Protein AF-0000000075320924 (afdb_homodimer)

Nearest PDB structures (foldseek):
  6imp-assembly2_B  TM=7.902E-01  e=2.157E-11  Vibrio vulnificus MO6-24/O
  6ii2-assembly2_B  TM=8.096E-01  e=7.672E-11  Vibrio vulnificus
  6ii2-assembly4_D  TM=7.987E-01  e=9.197E-11  Vibrio vulnificus
  6ii2-assembly1_A  TM=7.987E-01  e=3.692E-10  Vibrio vulnificus
  3our-assembly1_A  TM=6.687E-01  e=3.454E-09  Vibrio vulnificus CMCP6

Foldseek 3Di:
DVVVVVVVVVVVQFVLQLLLAAADAAAPDDLVVVPFDKDKDWFAFPVGWIWIKIKTAADPPAAAAAEEEEQAAGHYFVNVRCLLCSCPSPVRYIYIYIGFDPHYPTHDGDTPPSRLSVVVRVLVVLVPDPSHPPHAYEYEAFACRLLSVLQSCLVPVVSLVRHLAYEYFLYAQFSLLSQLLSQCVPVPNNVVSPDSSVSNPRCSGSLNRQLSNAPHQYEYEEECAEPSRHPVRSVSSQVRHHPAYEYDYDHDYGSCQVVDVVSVVVVSVCSVHSRQDHDYDDDPDDRPPPPPPPPPPPPPPPD/DVVVVVVVVVVVLFVLFLLLAAADAAAPDDLVVVPFDKDKDWWAFPVGWIWIKIKTFADPPAAAAAEEEEQAAGHYFVNVRCLLCSCPSPVRYIYIYIGFDPHYPTHDGDTPPRRLSVVVRVLVVLVPDPSHPPHAYEYEAFACRLLSVLQSCLVPVVSLVRHLAYEYFLYAQFSLLSQLLSQCVVVVNNVVSPPSSVSNPRCSGSLNRQLSNAPHQYEYEEECAEPSRHPVRSVSSQVRHHPAYEYDYDHDYGSCQVVDVVSVVVVSVCSVHSRQDHDHDDDPDDRPPPDPPPPPPPPPPPD

Organism: Pseudomonas syringae (NCBI:txid317)

Structure (mmCIF, N/CA/C/O backbone):
data_AF-0000000075320924-model_v1
#
loop_
_entity.id
_entity.type
_entity.pdbx_description
1 polymer 'Alpha/beta hydrolase'
#
loop_
_atom_site.group_PDB
_atom_site.id
_atom_site.type_symbol
_atom_site.label_atom_id
_atom_site.label_alt_id
_atom_site.label_comp_id
_atom_site.label_asym_id
_atom_site.label_entity_id
_atom_site.label_seq_id
_atom_site.pdbx_PDB_ins_code
_atom_site.Cartn_x
_atom_site.Cartn_y
_atom_site.Cartn_z
_atom_site.occupancy
_atom_site.B_iso_or_equiv
_atom_site.auth_seq_id
_atom_site.auth_comp_id
_atom_site.auth_asym_id
_atom_site.auth_atom_id
_atom_site.pdbx_PDB_model_num
ATOM 1 N N . MET A 1 1 ? 8.516 48.5 -22.969 1 37.31 1 MET A N 1
ATOM 2 C CA . MET A 1 1 ? 7.695 47.375 -23.406 1 37.31 1 MET A CA 1
ATOM 3 C C . MET A 1 1 ? 8.07 46.125 -22.641 1 37.31 1 MET A C 1
ATOM 5 O O . MET A 1 1 ? 7.234 45.219 -22.453 1 37.31 1 MET A O 1
ATOM 9 N N . LYS A 1 2 ? 9.336 45.906 -22.359 1 49.97 2 LYS A N 1
ATOM 10 C CA . LYS A 1 2 ? 9.805 44.781 -21.578 1 49.97 2 LYS A CA 1
ATOM 11 C C . LYS A 1 2 ? 9.352 44.875 -20.125 1 49.97 2 LYS A C 1
ATOM 13 O O . LYS A 1 2 ? 9.156 43.875 -19.438 1 49.97 2 LYS A O 1
ATOM 18 N N . PHE A 1 3 ? 9.367 46.062 -19.656 1 49.06 3 PHE A N 1
ATOM 19 C CA . PHE A 1 3 ? 8.992 46.281 -18.266 1 49.06 3 PHE A CA 1
ATOM 20 C C . PHE A 1 3 ? 7.508 46 -18.062 1 49.06 3 PHE A C 1
ATOM 22 O O . PHE A 1 3 ? 7.105 45.5 -17 1 49.06 3 PHE A O 1
ATOM 29 N N . LEU A 1 4 ? 6.676 46.375 -18.969 1 48.38 4 LEU A N 1
ATOM 30 C CA . LEU A 1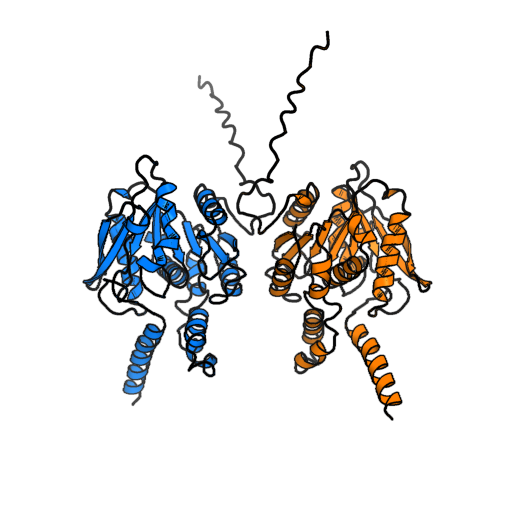 4 ? 5.242 46.125 -18.828 1 48.38 4 LEU A CA 1
ATOM 31 C C . LEU A 1 4 ? 4.918 44.656 -18.922 1 48.38 4 LEU A C 1
ATOM 33 O O . LEU A 1 4 ? 3.977 44.156 -18.281 1 48.38 4 LEU A O 1
ATOM 37 N N . ILE A 1 5 ? 5.766 43.906 -19.656 1 47.91 5 ILE A N 1
ATOM 38 C CA . ILE A 1 5 ? 5.504 42.5 -19.797 1 47.91 5 ILE A CA 1
ATOM 39 C C . ILE A 1 5 ? 5.844 41.781 -18.484 1 47.91 5 ILE A C 1
ATOM 41 O O . ILE A 1 5 ? 5.129 40.875 -18.078 1 47.91 5 ILE A O 1
ATOM 45 N N . SER A 1 6 ? 6.875 42.375 -17.797 1 48.47 6 SER A N 1
ATOM 46 C CA . SER A 1 6 ? 7.258 41.688 -16.547 1 48.47 6 SER A CA 1
ATOM 47 C C . SER A 1 6 ? 6.207 41.875 -15.469 1 48.47 6 SER A C 1
ATOM 49 O O . SER A 1 6 ? 5.938 40.969 -14.68 1 48.47 6 SER A O 1
ATOM 51 N N . LEU A 1 7 ? 5.652 43.062 -15.414 1 44.28 7 LEU A N 1
ATOM 52 C CA . LEU A 1 7 ? 4.641 43.312 -14.391 1 44.28 7 LEU A CA 1
ATOM 53 C C . LEU A 1 7 ? 3.367 42.531 -14.688 1 44.28 7 LEU A C 1
ATOM 55 O O . LEU A 1 7 ? 2.717 42.031 -13.766 1 44.28 7 LEU A O 1
ATOM 59 N N . THR A 1 8 ? 3.037 42.406 -15.891 1 44.38 8 THR A N 1
ATOM 60 C CA . THR A 1 8 ? 1.839 41.656 -16.234 1 44.38 8 THR A CA 1
ATOM 61 C C . THR A 1 8 ? 2.033 40.188 -15.93 1 44.38 8 THR A C 1
ATOM 63 O O . THR A 1 8 ? 1.098 39.5 -15.5 1 44.38 8 THR A O 1
ATOM 66 N N . LEU A 1 9 ? 3.27 39.719 -16.016 1 42.44 9 LEU A N 1
ATOM 67 C CA . LEU A 1 9 ? 3.527 38.312 -15.734 1 42.44 9 LEU A CA 1
ATOM 68 C C . LEU A 1 9 ? 3.502 38.062 -14.234 1 42.44 9 LEU A C 1
ATOM 70 O O . LEU A 1 9 ? 2.998 37.031 -13.789 1 42.44 9 LEU A O 1
ATOM 74 N N . LEU A 1 10 ? 3.982 39.031 -13.438 1 43.12 10 LEU A N 1
ATOM 75 C CA . LEU A 1 10 ? 3.939 38.844 -11.992 1 43.12 10 LEU A CA 1
ATOM 76 C C . LEU A 1 10 ? 2.504 38.938 -11.477 1 43.12 10 LEU A C 1
ATOM 78 O O . LEU A 1 10 ? 2.135 38.219 -10.555 1 43.12 10 LEU A O 1
ATOM 82 N N . LEU A 1 11 ? 1.775 39.906 -11.898 1 43.19 11 LEU A N 1
ATOM 83 C CA . LEU A 1 11 ? 0.376 40 -11.5 1 43.19 11 LEU A CA 1
ATOM 84 C C . LEU A 1 11 ? -0.386 38.75 -11.922 1 43.19 11 LEU A C 1
ATOM 86 O O . LEU A 1 11 ? -1.317 38.312 -11.234 1 43.19 11 LEU A O 1
ATOM 90 N N . SER A 1 12 ? 0.004 38.094 -12.961 1 43.59 12 SER A N 1
ATOM 91 C CA . SER A 1 12 ? -0.693 36.906 -13.453 1 43.59 12 SER A CA 1
ATOM 92 C C . SER A 1 12 ? -0.386 35.688 -12.594 1 43.59 12 SER A C 1
ATOM 94 O O . SER A 1 12 ? -1.24 34.812 -12.414 1 43.59 12 SER A O 1
ATOM 96 N N . LEU A 1 13 ? 0.738 35.719 -11.953 1 44.28 13 LEU A N 1
ATOM 97 C CA . LEU A 1 13 ? 1.082 34.562 -11.164 1 44.28 13 LEU A CA 1
ATOM 98 C C . LEU A 1 13 ? 0.315 34.531 -9.852 1 44.28 13 LEU A C 1
ATOM 100 O O . LEU A 1 13 ? -0.073 33.469 -9.359 1 44.28 13 LEU A O 1
ATOM 104 N N . SER A 1 14 ? 0.196 35.781 -9.164 1 46.31 14 SER A N 1
ATOM 105 C CA . SER A 1 14 ? -0.589 35.844 -7.938 1 46.31 14 SER A CA 1
ATOM 106 C C . SER A 1 14 ? -2.053 35.531 -8.195 1 46.31 14 SER A C 1
ATOM 108 O O . SER A 1 14 ? -2.717 34.906 -7.348 1 46.31 14 SER A O 1
ATOM 110 N N . GLY A 1 15 ? -2.598 36.031 -9.242 1 46.66 15 GLY A N 1
ATOM 111 C CA . GLY A 1 15 ? -3.982 35.844 -9.633 1 46.66 15 GLY A CA 1
ATOM 112 C C . GLY A 1 15 ? -4.324 34.375 -9.844 1 46.66 15 GLY A C 1
ATOM 113 O O . GLY A 1 15 ? -5.426 33.938 -9.508 1 46.66 15 GLY A O 1
ATOM 114 N N . CYS A 1 16 ? -3.354 33.625 -10.312 1 53.03 16 CYS A N 1
ATOM 115 C CA . CYS A 1 16 ? -3.559 32.25 -10.758 1 53.03 16 CYS A CA 1
ATOM 116 C C . CYS A 1 16 ? -3.562 31.281 -9.578 1 53.03 16 CYS A C 1
ATOM 118 O O . CYS A 1 16 ? -4.262 30.266 -9.594 1 53.03 16 CYS A O 1
ATOM 120 N N . SER A 1 17 ? -3.01 31.766 -8.391 1 55.34 17 SER A N 1
ATOM 121 C CA . SER A 1 17 ? -2.98 30.844 -7.27 1 55.34 17 SER A CA 1
ATOM 122 C C . SER A 1 17 ? -4.297 30.875 -6.496 1 55.34 17 SER A C 1
ATOM 124 O O . SER A 1 17 ? -4.617 29.922 -5.773 1 55.34 17 SER A O 1
ATOM 126 N N . SER A 1 18 ? -5.062 32 -6.633 1 58.62 18 SER A N 1
ATOM 127 C CA . SER A 1 18 ? -6.359 32.062 -5.965 1 58.62 18 SER A CA 1
ATOM 128 C C . SER A 1 18 ? -7.312 31 -6.504 1 58.62 18 SER A C 1
ATOM 130 O O . SER A 1 18 ? -8.258 30.609 -5.82 1 58.62 18 SER A O 1
ATOM 132 N N . MET A 1 19 ? -6.938 30.562 -7.609 1 61.5 19 MET A N 1
ATOM 133 C CA . MET A 1 19 ? -7.812 29.562 -8.227 1 61.5 19 MET A CA 1
ATOM 134 C C . MET A 1 19 ? -7.613 28.188 -7.598 1 61.5 19 MET A C 1
ATOM 136 O O . MET A 1 19 ? -8.445 27.297 -7.766 1 61.5 19 MET A O 1
ATOM 140 N N . LEU A 1 20 ? -6.703 28.203 -6.691 1 77.5 20 LEU A N 1
ATOM 141 C CA . LEU A 1 20 ? -6.383 26.938 -6.043 1 77.5 20 LEU A CA 1
ATOM 142 C C . LEU A 1 20 ? -7.277 26.703 -4.828 1 77.5 20 LEU A C 1
ATOM 144 O O . LEU A 1 20 ? -7.434 25.578 -4.375 1 77.5 20 LEU A O 1
ATOM 148 N N . PHE A 1 21 ? -7.883 27.828 -4.375 1 86.94 21 PHE A N 1
ATOM 149 C CA . PHE A 1 21 ? -8.555 27.734 -3.084 1 86.94 21 PHE A CA 1
ATOM 150 C C . PHE A 1 21 ? -10.055 27.938 -3.24 1 86.94 21 PHE A C 1
ATOM 152 O O . PHE A 1 21 ? -10.5 28.781 -4.023 1 86.94 21 PHE A O 1
ATOM 159 N N . TYR A 1 22 ? -10.836 27.109 -2.5 1 86.69 22 TYR A N 1
ATOM 160 C CA . TYR A 1 22 ? -12.289 27.156 -2.545 1 86.69 22 TYR A CA 1
ATOM 161 C C . TYR A 1 22 ? -12.875 27.391 -1.155 1 86.69 22 TYR A C 1
ATOM 163 O O . TYR A 1 22 ? -13.602 26.531 -0.632 1 86.69 22 TYR A O 1
ATOM 171 N N . PRO A 1 23 ? -12.711 28.609 -0.631 1 92.69 23 PRO A N 1
ATOM 172 C CA . PRO A 1 23 ? -13.211 28.906 0.713 1 92.69 23 PRO A CA 1
ATOM 173 C C . PRO A 1 23 ? -14.727 29.078 0.756 1 92.69 23 PRO A C 1
ATOM 175 O O . PRO A 1 23 ? -15.336 29.516 -0.226 1 92.69 23 PRO A O 1
ATOM 178 N N . GLU A 1 24 ? -15.32 28.641 1.816 1 93.25 24 GLU A N 1
ATOM 179 C CA . GLU A 1 24 ? -16.719 28.953 2.135 1 93.25 24 GLU A CA 1
ATOM 180 C C . GLU A 1 24 ? -16.812 29.828 3.389 1 93.25 24 GLU A C 1
ATOM 182 O O . GLU A 1 24 ? -16.234 29.484 4.426 1 93.25 24 GLU A O 1
ATOM 187 N N . PRO A 1 25 ? -17.547 30.859 3.266 1 94.56 25 PRO A N 1
ATOM 188 C CA . PRO A 1 25 ? -17.703 31.734 4.43 1 94.56 25 PRO A CA 1
ATOM 189 C C . PRO A 1 25 ? -18.641 31.156 5.488 1 94.56 25 PRO A C 1
ATOM 191 O O . PRO A 1 25 ? -19.391 30.234 5.199 1 94.56 25 PRO A O 1
ATOM 194 N N . GLY A 1 26 ? -18.5 31.688 6.707 1 93 26 GLY A N 1
ATOM 195 C CA . GLY A 1 26 ? -19.422 31.359 7.785 1 93 26 GLY A CA 1
ATOM 196 C C . GLY A 1 26 ? -18.938 30.188 8.633 1 93 26 GLY A C 1
ATOM 197 O O . GLY A 1 26 ? -17.75 29.859 8.617 1 93 26 GLY A O 1
ATOM 198 N N . LEU A 1 27 ? -19.797 29.797 9.523 1 94.12 27 LEU A N 1
ATOM 199 C CA . LEU A 1 27 ? -19.594 28.703 10.477 1 94.12 27 LEU A CA 1
ATOM 200 C C . LEU A 1 27 ? -20.859 27.875 10.617 1 94.12 27 LEU A C 1
ATOM 202 O O . LEU A 1 27 ? -21.656 28.094 11.531 1 94.12 27 LEU A O 1
ATOM 206 N N . PRO A 1 28 ? -20.984 26.875 9.781 1 94.12 28 PRO A N 1
ATOM 207 C CA . PRO A 1 28 ? -22.25 26.141 9.711 1 94.12 28 PRO A CA 1
ATOM 208 C C . PRO A 1 28 ? -22.578 25.406 11.016 1 94.12 28 PRO A C 1
ATOM 210 O O . PRO A 1 28 ? -23.75 25.156 11.305 1 94.12 28 PRO A O 1
ATOM 213 N N . PHE A 1 29 ? -21.594 25 11.734 1 95.5 29 PHE A N 1
ATOM 214 C CA . PHE A 1 29 ? -21.75 24.375 13.039 1 95.5 29 PHE A CA 1
ATOM 215 C C . PHE A 1 29 ? -20.484 24.5 13.867 1 95.5 29 PHE A C 1
ATOM 217 O O . PHE A 1 29 ? -19.453 24.969 13.367 1 95.5 29 PHE A O 1
ATOM 224 N N . THR A 1 30 ? -20.609 24.156 15.125 1 96.69 30 THR A N 1
ATOM 225 C CA . THR A 1 30 ? -19.484 24.125 16.047 1 96.69 30 THR A CA 1
ATOM 226 C C . THR A 1 30 ? -19.234 22.719 16.547 1 96.69 30 THR A C 1
ATOM 228 O O . THR A 1 30 ? -20.047 21.812 16.328 1 96.69 30 THR A O 1
ATOM 231 N N . PRO A 1 31 ? -18.047 22.547 17.219 1 97.38 31 PRO A N 1
ATOM 232 C CA . PRO A 1 31 ? -17.75 21.219 17.734 1 97.38 31 PRO A CA 1
ATOM 233 C C . PRO A 1 31 ? -18.766 20.734 18.766 1 97.38 31 PRO A C 1
ATOM 235 O O . PRO A 1 31 ? -18.844 19.547 19.062 1 97.38 31 PRO A O 1
ATOM 238 N N . GLU A 1 32 ? -19.562 21.594 19.219 1 94.88 32 GLU A N 1
ATOM 239 C CA . GLU A 1 32 ? -20.609 21.234 20.172 1 94.88 32 GLU A CA 1
ATOM 240 C C . GLU A 1 32 ? -21.578 20.203 19.578 1 94.88 32 GLU A C 1
ATOM 242 O O . GLU A 1 32 ? -22.125 19.359 20.297 1 94.88 32 GLU A O 1
ATOM 247 N N . LYS A 1 33 ? -21.734 20.328 18.344 1 92.81 33 LYS A N 1
ATOM 248 C CA . LYS A 1 33 ? -22.609 19.391 17.641 1 92.81 33 LYS A CA 1
ATOM 249 C C . LYS A 1 33 ? -22.141 17.953 17.812 1 92.81 33 LYS A C 1
ATOM 251 O O . LYS A 1 33 ? -22.953 17.031 17.844 1 92.81 33 LYS A O 1
ATOM 256 N N . ALA A 1 34 ? -20.875 17.781 17.984 1 92.12 34 ALA A N 1
ATOM 257 C CA . ALA A 1 34 ? -20.281 16.469 18.203 1 92.12 34 ALA A CA 1
ATOM 258 C C . ALA A 1 34 ? -20.016 16.219 19.688 1 92.12 34 ALA A C 1
ATOM 260 O O . ALA A 1 34 ? -19.266 15.312 20.047 1 92.12 34 ALA A O 1
ATOM 261 N N . HIS A 1 35 ? -20.5 17.078 20.547 1 94.5 35 HIS A N 1
ATOM 262 C CA . HIS A 1 35 ? -20.391 16.969 21.984 1 94.5 35 HIS A CA 1
ATOM 263 C C . HIS A 1 35 ? -18.938 17.125 22.438 1 94.5 35 HIS A C 1
ATOM 265 O O . HIS A 1 35 ? -18.5 16.422 23.359 1 94.5 35 HIS A O 1
ATOM 271 N N . LEU A 1 36 ? -18.219 17.953 21.734 1 97.31 36 LEU A N 1
ATOM 272 C CA . LEU A 1 36 ? -16.844 18.234 22.094 1 97.31 36 LEU A CA 1
ATOM 273 C C . LEU A 1 36 ? -16.719 19.562 22.828 1 97.31 36 LEU A C 1
ATOM 275 O O . LEU A 1 36 ? -17.406 20.531 22.484 1 97.31 36 LEU A O 1
ATOM 279 N N . GLN A 1 37 ? -15.883 19.516 23.844 1 97.56 37 GLN A N 1
ATOM 280 C CA . GLN A 1 37 ? -15.461 20.797 24.406 1 97.56 37 GLN A CA 1
ATOM 281 C C . GLN A 1 37 ? -14.57 21.562 23.422 1 97.56 37 GLN A C 1
ATOM 283 O O . GLN A 1 37 ? -13.727 20.969 22.766 1 97.56 37 GLN A O 1
ATOM 288 N N . TYR A 1 38 ? -14.859 22.875 23.312 1 98.12 38 TYR A N 1
ATOM 289 C CA . TYR A 1 38 ? -14.008 23.688 22.438 1 98.12 38 TYR A CA 1
ATOM 290 C C . TYR A 1 38 ? -14.039 25.141 22.859 1 98.12 38 TYR A C 1
ATOM 292 O O . TYR A 1 38 ? -14.883 25.547 23.672 1 98.12 38 TYR A O 1
ATOM 300 N N . ARG A 1 39 ? -13.109 25.922 22.422 1 97.44 39 ARG A N 1
ATOM 301 C CA . ARG A 1 39 ? -13.195 27.375 22.484 1 97.44 39 ARG A CA 1
ATOM 302 C C . ARG A 1 39 ? -12.727 28.016 21.188 1 97.44 39 ARG A C 1
ATOM 304 O O . ARG A 1 39 ? -11.859 27.469 20.5 1 97.44 39 ARG A O 1
ATOM 311 N N . ASP A 1 40 ? -13.297 29.109 20.875 1 98.25 40 ASP A N 1
ATOM 312 C CA . ASP A 1 40 ? -12.836 29.922 19.75 1 98.25 40 ASP A CA 1
ATOM 313 C C . ASP A 1 40 ? -11.5 30.594 20.078 1 98.25 40 ASP A C 1
ATOM 315 O O . ASP A 1 40 ? -11.281 31.047 21.203 1 98.25 40 ASP A O 1
ATOM 319 N N . VAL A 1 41 ? -10.68 30.562 19.094 1 98.44 41 VAL A N 1
ATOM 320 C CA . VAL A 1 41 ? -9.414 31.281 19.25 1 98.44 41 VAL A CA 1
ATOM 321 C C . VAL A 1 41 ? -9.203 32.219 18.047 1 98.44 41 VAL A C 1
ATOM 323 O O . VAL A 1 41 ? -9.758 31.984 16.969 1 98.44 41 VAL A O 1
ATOM 326 N N . SER A 1 42 ? -8.5 33.25 18.281 1 98.38 42 SER A N 1
ATOM 327 C CA . SER A 1 42 ? -8.094 34.219 17.25 1 98.38 42 SER A CA 1
ATOM 328 C C . SER A 1 42 ? -6.574 34.25 17.094 1 98.38 42 SER A C 1
ATOM 330 O O . SER A 1 42 ? -5.848 34.375 18.094 1 98.38 42 SER A O 1
ATOM 332 N N . LEU A 1 43 ? -6.137 34.031 15.914 1 98.56 43 LEU A N 1
ATOM 333 C CA . LEU A 1 43 ? -4.727 34.156 15.562 1 98.56 43 LEU A CA 1
ATOM 334 C C . LEU A 1 43 ? -4.488 35.344 14.656 1 98.56 43 LEU A C 1
ATOM 336 O O . LEU A 1 43 ? -5.406 35.812 13.969 1 98.56 43 LEU A O 1
ATOM 340 N N . VAL A 1 44 ? -3.279 35.906 14.711 1 98.69 44 VAL A N 1
ATOM 341 C CA . VAL A 1 44 ? -2.936 37.031 13.844 1 98.69 44 VAL A CA 1
ATOM 342 C C . VAL A 1 44 ? -1.678 36.688 13.047 1 98.69 44 VAL A C 1
ATOM 344 O O . VAL A 1 44 ? -0.62 36.438 13.625 1 98.69 44 VAL A O 1
ATOM 347 N N . ALA A 1 45 ? -1.842 36.719 11.734 1 98.56 45 ALA A N 1
ATOM 348 C CA . ALA A 1 45 ? -0.688 36.5 10.867 1 98.56 45 ALA A CA 1
ATOM 349 C C . ALA A 1 45 ? 0.25 37.688 10.883 1 98.56 45 ALA A C 1
ATOM 351 O O . ALA A 1 45 ? -0.113 38.781 11.375 1 98.56 45 ALA A O 1
ATOM 352 N N . ALA A 1 46 ? 1.386 37.531 10.375 1 97.88 46 ALA A N 1
ATOM 353 C CA . ALA A 1 46 ? 2.43 38.562 10.438 1 97.88 46 ALA A CA 1
ATOM 354 C C . ALA A 1 46 ? 1.986 39.844 9.742 1 97.88 46 ALA A C 1
ATOM 356 O O . ALA A 1 46 ? 2.389 40.938 10.141 1 97.88 46 ALA A O 1
ATOM 357 N N . ASP A 1 47 ? 1.109 39.688 8.789 1 98 47 ASP A N 1
ATOM 358 C CA . ASP A 1 47 ? 0.688 40.875 8.031 1 98 47 ASP A CA 1
ATOM 359 C C . ASP A 1 47 ? -0.544 41.531 8.664 1 98 47 ASP A C 1
ATOM 361 O O . ASP A 1 47 ? -1.166 42.406 8.062 1 98 47 ASP A O 1
ATOM 365 N N . GLY A 1 48 ? -0.903 41 9.734 1 98.38 48 GLY A N 1
ATOM 366 C CA . GLY A 1 48 ? -2 41.594 10.477 1 98.38 48 GLY A CA 1
ATOM 367 C C . GLY A 1 48 ? -3.334 40.906 10.227 1 98.38 48 GLY A C 1
ATOM 368 O O . GLY A 1 48 ? -4.328 41.25 10.883 1 98.38 48 GLY A O 1
ATOM 369 N N . THR A 1 49 ? -3.441 39.969 9.359 1 98.44 49 THR A N 1
ATOM 370 C CA . THR A 1 49 ? -4.68 39.281 9.055 1 98.44 49 THR A CA 1
ATOM 371 C C . THR A 1 49 ? -5.156 38.469 10.266 1 98.44 49 THR A C 1
ATOM 373 O O . THR A 1 49 ? -4.395 37.688 10.836 1 98.44 49 THR A O 1
ATOM 376 N N . ARG A 1 50 ? -6.336 38.688 10.648 1 98.69 50 ARG A N 1
ATOM 377 C CA . ARG A 1 50 ? -6.918 37.969 11.773 1 98.69 50 ARG A CA 1
ATOM 378 C C . ARG A 1 50 ? -7.535 36.656 11.312 1 98.69 50 ARG A C 1
ATOM 380 O O . ARG A 1 50 ? -8.344 36.625 10.375 1 98.69 50 ARG A O 1
ATOM 387 N N . LEU A 1 51 ? -7.18 35.594 11.969 1 98.81 51 LEU A N 1
ATOM 388 C CA . LEU A 1 51 ? -7.633 34.25 11.633 1 98.81 51 LEU A CA 1
ATOM 389 C C . LEU A 1 51 ? -8.469 33.656 12.758 1 98.81 51 LEU A C 1
ATOM 391 O O . LEU A 1 51 ? -8.148 33.844 13.938 1 98.81 51 LEU A O 1
ATOM 395 N N . HIS A 1 52 ? -9.484 32.969 12.367 1 98.81 52 HIS A N 1
ATOM 396 C CA . HIS A 1 52 ? -10.328 32.25 13.305 1 98.81 52 HIS A CA 1
ATOM 397 C C . HIS A 1 52 ? -9.898 30.781 13.438 1 98.81 52 HIS A C 1
ATOM 399 O O . HIS A 1 52 ? -9.523 30.156 12.445 1 98.81 52 HIS A O 1
ATOM 405 N N . GLY A 1 53 ? -9.961 30.25 14.68 1 98.75 53 GLY A N 1
ATOM 406 C CA . GLY A 1 53 ? -9.68 28.844 14.898 1 98.75 53 GLY A CA 1
ATOM 407 C C . GLY A 1 53 ? -10.438 28.266 16.078 1 98.75 53 GLY A C 1
ATOM 408 O O . GLY A 1 53 ? -11.18 28.969 16.766 1 98.75 53 GLY A O 1
ATOM 409 N N . TRP A 1 54 ? -10.391 26.969 16.188 1 98.81 54 TRP A N 1
ATOM 410 C CA . TRP A 1 54 ? -10.906 26.234 17.344 1 98.81 54 TRP A CA 1
ATOM 411 C C . TRP A 1 54 ? -9.781 25.547 18.094 1 98.81 54 TRP A C 1
ATOM 413 O O . TRP A 1 54 ? -8.867 24.984 17.5 1 98.81 54 TRP A O 1
ATOM 423 N N . TRP A 1 55 ? -9.805 25.656 19.375 1 98.81 55 TRP A N 1
ATOM 424 C CA . TRP A 1 55 ? -9.016 24.828 20.281 1 98.81 55 TRP A CA 1
ATOM 425 C C . TRP A 1 55 ? -9.883 23.734 20.891 1 98.81 55 TRP A C 1
ATOM 427 O O . TRP A 1 55 ? -10.898 24.016 21.531 1 98.81 55 TRP A O 1
ATOM 437 N N . LEU A 1 56 ? -9.539 22.5 20.672 1 98.75 56 LEU A N 1
ATOM 438 C CA . LEU A 1 56 ? -10.172 21.344 21.297 1 98.75 56 LEU A CA 1
ATOM 439 C C . LEU A 1 56 ? -9.258 20.719 22.344 1 98.75 56 LEU A C 1
ATOM 441 O O . LEU A 1 56 ? -8.258 20.078 22 1 98.75 56 LEU A O 1
ATOM 445 N N . PRO A 1 57 ? -9.594 20.875 23.641 1 98.38 57 PRO A N 1
ATOM 446 C CA . PRO A 1 57 ? -8.789 20.203 24.672 1 98.38 57 PRO A CA 1
ATOM 447 C C . PRO A 1 57 ? -8.969 18.688 24.672 1 98.38 57 PRO A C 1
ATOM 449 O O . PRO A 1 57 ? -9.953 18.172 24.125 1 98.38 57 PRO A O 1
ATOM 452 N N . ALA A 1 58 ? -7.984 18.031 25.25 1 98.19 58 ALA A N 1
ATOM 453 C CA . ALA A 1 58 ? -8.203 16.609 25.531 1 98.19 58 ALA A CA 1
ATOM 454 C C . ALA A 1 58 ? -9.445 16.406 26.391 1 98.19 58 ALA A C 1
ATOM 456 O O . ALA A 1 58 ? -9.828 17.297 27.172 1 98.19 58 ALA A O 1
ATOM 457 N N . LYS A 1 59 ? -10.07 15.281 26.156 1 97.75 59 LYS A N 1
ATOM 458 C CA . LYS A 1 59 ? -11.234 14.977 26.969 1 97.75 59 LYS A CA 1
ATOM 459 C C . LYS A 1 59 ? -10.891 15.016 28.453 1 97.75 59 LYS A C 1
ATOM 461 O O . LYS A 1 59 ? -9.828 14.555 28.859 1 97.75 59 LYS A O 1
ATOM 466 N N . GLU A 1 60 ? -11.836 15.508 29.234 1 96.62 60 GLU A N 1
ATOM 467 C CA . GLU A 1 60 ? -11.625 15.586 30.672 1 96.62 60 GLU A CA 1
ATOM 468 C C . GLU A 1 60 ? -11.305 14.211 31.25 1 96.62 60 GLU A C 1
ATOM 470 O O . GLU A 1 60 ? -11.953 13.219 30.922 1 96.62 60 GLU A O 1
ATOM 475 N N . GLY A 1 61 ? -10.281 14.211 32.031 1 96.81 61 GLY A N 1
ATOM 476 C CA . GLY A 1 61 ? -9.922 12.961 32.688 1 96.81 61 GLY A CA 1
ATOM 477 C C . GLY A 1 61 ? -8.953 12.117 31.875 1 96.81 61 GLY A C 1
ATOM 478 O O . GLY A 1 61 ? -8.414 11.125 32.375 1 96.81 61 GLY A O 1
ATOM 479 N N . VAL A 1 62 ? -8.781 12.461 30.688 1 97.25 62 VAL A N 1
ATOM 480 C CA . VAL A 1 62 ? -7.848 11.727 29.828 1 97.25 62 VAL A CA 1
ATOM 481 C C . VAL A 1 62 ? -6.488 12.422 29.828 1 97.25 62 VAL A C 1
ATOM 483 O O . VAL A 1 62 ? -6.41 13.633 29.609 1 97.25 62 VAL A O 1
ATOM 486 N N . PRO A 1 63 ? -5.461 11.633 30.141 1 96.88 63 PRO A N 1
ATOM 487 C CA . PRO A 1 63 ? -4.137 12.258 30.141 1 96.88 63 PRO A CA 1
ATOM 488 C C . PRO A 1 63 ? -3.77 12.844 28.781 1 96.88 63 PRO A C 1
ATOM 490 O O . PRO A 1 63 ? -4.016 12.219 27.734 1 96.88 63 PRO A O 1
ATOM 493 N N . VAL A 1 64 ? -3.166 14.047 28.859 1 98 64 VAL A N 1
ATOM 494 C CA . VAL A 1 64 ? -2.77 14.719 27.625 1 98 64 VAL A CA 1
ATOM 495 C C . VAL A 1 64 ? -1.521 14.055 27.062 1 98 64 VAL A C 1
ATOM 497 O O . VAL A 1 64 ? -0.49 13.969 27.734 1 98 64 VAL A O 1
ATOM 500 N N . LYS A 1 65 ? -1.609 13.633 25.797 1 97.62 65 LYS A N 1
ATOM 501 C CA . LYS A 1 65 ? -0.51 12.93 25.141 1 97.62 65 LYS A CA 1
ATOM 502 C C . LYS A 1 65 ? 0.244 13.867 24.188 1 97.62 65 LYS A C 1
ATOM 504 O O . LYS A 1 65 ? 1.401 13.609 23.859 1 97.62 65 LYS A O 1
ATOM 509 N N . GLY A 1 66 ? -0.399 14.898 23.766 1 98.12 66 GLY A N 1
ATOM 510 C CA . GLY A 1 66 ? 0.187 15.82 22.797 1 98.12 66 GLY A CA 1
ATOM 511 C C . GLY A 1 66 ? -0.833 16.75 22.172 1 98.12 66 GLY A C 1
ATOM 512 O O . GLY A 1 66 ? -1.992 16.781 22.578 1 98.12 66 GLY A O 1
ATOM 513 N N . THR A 1 67 ? -0.357 17.562 21.25 1 98.75 67 THR A N 1
ATOM 514 C CA . THR A 1 67 ? -1.192 18.516 20.531 1 98.75 67 THR A CA 1
ATOM 515 C C . THR A 1 67 ? -1.071 18.312 19.031 1 98.75 67 THR A C 1
ATOM 517 O O . THR A 1 67 ? 0.03 18.125 18.5 1 98.75 67 THR A O 1
ATOM 520 N N . VAL A 1 68 ? -2.23 18.266 18.375 1 98.88 68 VAL A N 1
ATOM 521 C CA . VAL A 1 68 ? -2.277 18.141 16.922 1 98.88 68 VAL A CA 1
ATOM 522 C C . VAL A 1 68 ? -2.703 19.469 16.297 1 98.88 68 VAL A C 1
ATOM 524 O O . VAL A 1 68 ? -3.758 20 16.625 1 98.88 68 VAL A O 1
ATOM 527 N N . LEU A 1 69 ? -1.831 20.016 15.5 1 98.88 69 LEU A N 1
ATOM 528 C CA . LEU A 1 69 ? -2.256 21.078 14.586 1 98.88 69 LEU A CA 1
ATOM 529 C C . LEU A 1 69 ? -2.871 20.469 13.32 1 98.88 69 LEU A C 1
ATOM 531 O O . LEU A 1 69 ? -2.182 19.812 12.539 1 98.88 69 LEU A O 1
ATOM 535 N N . HIS A 1 70 ? -4.164 20.703 13.125 1 98.88 70 HIS A N 1
ATOM 536 C CA . HIS A 1 70 ? -4.875 20.172 11.961 1 98.88 70 HIS A CA 1
ATOM 537 C C . HIS A 1 70 ? -4.953 21.219 10.844 1 98.88 70 HIS A C 1
ATOM 539 O O . HIS A 1 70 ? -5.66 22.219 10.969 1 98.88 70 HIS A O 1
ATOM 545 N N . LEU A 1 71 ? -4.195 20.969 9.805 1 98.69 71 LEU A N 1
ATOM 546 C CA . LEU A 1 71 ? -4.281 21.75 8.578 1 98.69 71 LEU A CA 1
ATOM 547 C C . LEU A 1 71 ? -5.281 21.141 7.605 1 98.69 71 LEU A C 1
ATOM 549 O O . LEU A 1 71 ? -4.996 20.109 6.973 1 98.69 71 LEU A O 1
ATOM 553 N N . HIS A 1 72 ? -6.441 21.812 7.457 1 97.5 72 HIS A N 1
ATOM 554 C CA . HIS A 1 72 ? -7.57 21.203 6.773 1 97.5 72 HIS A CA 1
ATOM 555 C C . HIS A 1 72 ? -7.453 21.359 5.262 1 97.5 72 HIS A C 1
ATOM 557 O O . HIS A 1 72 ? -6.613 22.109 4.777 1 97.5 72 HIS A O 1
ATOM 563 N N . GLY A 1 73 ? -8.312 20.656 4.531 1 95.06 73 GLY A N 1
ATOM 564 C CA . GLY A 1 73 ? -8.344 20.656 3.076 1 95.06 73 GLY A CA 1
ATOM 565 C C . GLY A 1 73 ? -8.969 21.906 2.494 1 95.06 73 GLY A C 1
ATOM 566 O O . GLY A 1 73 ? -9.305 22.844 3.229 1 95.06 73 GLY A O 1
ATOM 567 N N . ASN A 1 74 ? -9.195 21.906 1.208 1 90.25 74 ASN A N 1
ATOM 568 C CA . ASN A 1 74 ? -9.492 23.125 0.452 1 90.25 74 ASN A CA 1
ATOM 569 C C . ASN A 1 74 ? -10.961 23.531 0.586 1 90.25 74 ASN A C 1
ATOM 571 O O . ASN A 1 74 ? -11.266 24.672 0.895 1 90.25 74 ASN A O 1
ATOM 575 N N . GLY A 1 75 ? -11.883 22.656 0.329 1 88.31 75 GLY A N 1
ATOM 576 C CA . GLY A 1 75 ? -13.289 23 0.258 1 88.31 75 GLY A CA 1
ATOM 577 C C . GLY A 1 75 ? -13.906 23.281 1.617 1 88.31 75 GLY A C 1
ATOM 578 O O . GLY A 1 75 ? -13.609 22.578 2.588 1 88.31 75 GLY A O 1
ATOM 579 N N . GLY A 1 76 ? -14.719 24.438 1.676 1 92.81 76 GLY A N 1
ATOM 580 C CA . GLY A 1 76 ? -15.477 24.672 2.893 1 92.81 76 GLY A CA 1
ATOM 581 C C . GLY A 1 76 ? -14.75 25.562 3.887 1 92.81 76 GLY A C 1
ATOM 582 O O . GLY A 1 76 ? -14.297 26.656 3.535 1 92.81 76 GLY A O 1
ATOM 583 N N . ASN A 1 77 ? -14.75 25.172 5.082 1 96.19 77 ASN A N 1
ATOM 584 C CA . ASN A 1 77 ? -14.102 25.797 6.227 1 96.19 77 ASN A CA 1
ATOM 585 C C . ASN A 1 77 ? -13.812 24.797 7.336 1 96.19 77 ASN A C 1
ATOM 587 O O . ASN A 1 77 ? -14 23.594 7.148 1 96.19 77 ASN A O 1
ATOM 591 N N . LEU A 1 78 ? -13.258 25.266 8.477 1 97 78 LEU A N 1
ATOM 592 C CA . LEU A 1 78 ? -12.781 24.328 9.484 1 97 78 LEU A CA 1
ATOM 593 C C . LEU A 1 78 ? -13.922 23.469 10.008 1 97 78 LEU A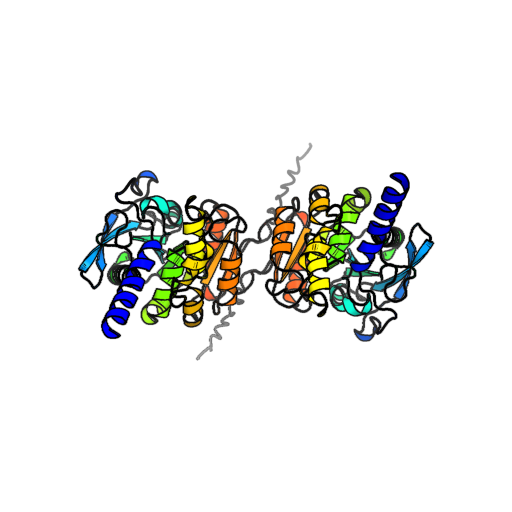 C 1
ATOM 595 O O . LEU A 1 78 ? -13.711 22.312 10.383 1 97 78 LEU A O 1
ATOM 599 N N . ALA A 1 79 ? -15.203 23.938 9.977 1 97 79 ALA A N 1
ATOM 600 C CA . ALA A 1 79 ? -16.328 23.156 10.469 1 97 79 ALA A CA 1
ATOM 601 C C . ALA A 1 79 ? -16.531 21.891 9.633 1 97 79 ALA A C 1
ATOM 603 O O . ALA A 1 79 ? -16.703 20.797 10.18 1 97 79 ALA A O 1
ATOM 604 N N . TRP A 1 80 ? -16.406 22 8.359 1 94.69 80 TRP A N 1
ATOM 605 C CA . TRP A 1 80 ? -16.609 20.891 7.438 1 94.69 80 TRP A CA 1
ATOM 606 C C . TRP A 1 80 ? -15.492 19.859 7.566 1 94.69 80 TRP A C 1
ATOM 608 O O . TRP A 1 80 ? -15.641 18.719 7.109 1 94.69 80 TRP A O 1
ATOM 618 N N . HIS A 1 81 ? -14.445 20.266 8.164 1 97.31 81 HIS A N 1
ATOM 619 C CA . HIS A 1 81 ? -13.281 19.391 8.242 1 97.31 81 HIS A CA 1
ATOM 620 C C . HIS A 1 81 ? -13.102 18.844 9.656 1 97.31 81 HIS A C 1
ATOM 622 O O . HIS A 1 81 ? -12.125 18.141 9.93 1 97.31 81 HIS A O 1
ATOM 628 N N . LEU A 1 82 ? -14.039 19.078 10.578 1 97.5 82 LEU A N 1
ATOM 629 C CA . LEU A 1 82 ? -13.961 18.594 11.945 1 97.5 82 LEU A CA 1
ATOM 630 C C . LEU A 1 82 ? -13.867 17.062 11.977 1 97.5 82 LEU A C 1
ATOM 632 O O . LEU A 1 82 ? -13.258 16.5 12.883 1 97.5 82 LEU A O 1
ATOM 636 N N . GLY A 1 83 ? -14.375 16.422 10.969 1 95.75 83 GLY A N 1
ATOM 637 C CA . GLY A 1 83 ? -14.359 14.969 10.875 1 95.75 83 GLY A CA 1
ATOM 638 C C . GLY A 1 83 ? -12.961 14.383 10.867 1 95.75 83 GLY A C 1
ATOM 639 O O . GLY A 1 83 ? -12.773 13.211 11.211 1 95.75 83 GLY A O 1
ATOM 640 N N . GLY A 1 84 ? -11.977 15.188 10.531 1 97.44 84 GLY A N 1
ATOM 641 C CA . GLY A 1 84 ? -10.602 14.719 10.469 1 97.44 84 GLY A CA 1
ATOM 642 C C . GLY A 1 84 ? -9.938 14.641 11.828 1 97.44 84 GLY A C 1
ATOM 643 O O . GLY A 1 84 ? -8.945 13.93 12 1 97.44 84 GLY A O 1
ATOM 644 N N . SER A 1 85 ? -10.508 15.352 12.844 1 97.81 85 SER A N 1
ATOM 645 C CA . SER A 1 85 ? -9.758 15.422 14.094 1 97.81 85 SER A CA 1
ATOM 646 C C . SER A 1 85 ? -10.68 15.32 15.305 1 97.81 85 SER A C 1
ATOM 648 O O . SER A 1 85 ? -10.211 15.32 16.438 1 97.81 85 SER A O 1
ATOM 650 N N . TRP A 1 86 ? -11.977 15.117 15.156 1 97.81 86 TRP A N 1
ATOM 651 C CA . TRP A 1 86 ? -12.961 15.109 16.234 1 97.81 86 TRP A CA 1
ATOM 652 C C . TRP A 1 86 ? -12.672 13.984 17.219 1 97.81 86 TRP A C 1
ATOM 654 O O . TRP A 1 86 ? -13.086 14.055 18.391 1 97.81 86 TRP A O 1
ATOM 664 N N . TRP A 1 87 ? -12.062 13.016 16.844 1 98 87 TRP A N 1
ATOM 665 C CA . TRP A 1 87 ? -11.852 11.797 17.609 1 98 87 TRP A CA 1
ATOM 666 C C . TRP A 1 87 ? -10.594 11.898 18.469 1 98 87 TRP A C 1
ATOM 668 O O . TRP A 1 87 ? -10.398 11.109 19.391 1 98 87 TRP A O 1
ATOM 678 N N . LEU A 1 88 ? -9.758 12.852 18.297 1 98.69 88 LEU A N 1
ATOM 679 C CA . LEU A 1 88 ? -8.438 12.953 18.906 1 98.69 88 LEU A CA 1
ATOM 680 C C . LEU A 1 88 ? -8.547 13.312 20.391 1 98.69 88 LEU A C 1
ATOM 682 O O . LEU A 1 88 ? -7.812 12.773 21.219 1 98.69 88 LEU A O 1
ATOM 686 N N . PRO A 1 89 ? -9.477 14.195 20.812 1 98.69 89 PRO A N 1
ATOM 687 C CA . PRO A 1 89 ? -9.586 14.523 22.25 1 98.69 89 PRO A CA 1
ATOM 688 C C . PRO A 1 89 ? -9.836 13.297 23.109 1 98.69 89 PRO A C 1
ATOM 690 O O . PRO A 1 89 ? -9.266 13.18 24.203 1 98.69 89 PRO A O 1
ATOM 693 N N . GLU A 1 90 ? -10.609 12.391 22.594 1 98.12 90 GLU A N 1
ATOM 694 C CA . GLU A 1 90 ? -10.891 11.172 23.344 1 98.12 90 GLU A CA 1
ATOM 695 C C . GLU A 1 90 ? -9.641 10.305 23.484 1 98.12 90 GLU A C 1
ATOM 697 O O . GLU A 1 90 ? -9.57 9.445 24.359 1 98.12 90 GLU A O 1
ATOM 702 N N . GLN A 1 91 ? -8.703 10.531 22.656 1 97.62 91 GLN A N 1
ATOM 703 C CA . GLN A 1 91 ? -7.465 9.766 22.672 1 97.62 91 GLN A CA 1
ATOM 704 C C . GLN A 1 91 ? -6.371 10.492 23.453 1 97.62 91 GLN A C 1
ATOM 706 O O . GLN A 1 91 ? -5.219 10.055 23.469 1 97.62 91 GLN A O 1
ATOM 711 N N . GLY A 1 92 ? -6.688 11.648 24 1 98.25 92 GLY A N 1
ATOM 712 C CA . GLY A 1 92 ? -5.73 12.398 24.812 1 98.25 92 GLY A CA 1
ATOM 713 C C . GLY A 1 92 ? -4.965 13.438 24.016 1 98.25 92 GLY A C 1
ATOM 714 O O . GLY A 1 92 ? -3.945 13.953 24.469 1 98.25 92 GLY A O 1
ATOM 715 N N . TYR A 1 93 ? -5.422 13.75 22.859 1 98.75 93 TYR A N 1
ATOM 716 C CA . TYR A 1 93 ? -4.742 14.758 22.047 1 98.75 93 TYR A CA 1
ATOM 717 C C . TYR A 1 93 ? -5.547 16.047 22 1 98.75 93 TYR A C 1
ATOM 719 O O . TYR A 1 93 ? -6.762 16.031 21.781 1 98.75 93 TYR A O 1
ATOM 727 N N . GLN A 1 94 ? -4.875 17.141 22.297 1 98.69 94 GLN A N 1
ATOM 728 C CA . GLN A 1 94 ? -5.426 18.469 22.047 1 98.69 94 GLN A CA 1
ATOM 729 C C . GLN A 1 94 ? -5.312 18.844 20.578 1 98.69 94 GLN A C 1
ATOM 731 O O . GLN A 1 94 ? -4.43 18.359 19.875 1 98.69 94 GLN A O 1
ATOM 736 N N . VAL A 1 95 ? -6.32 19.688 20.109 1 98.88 95 VAL A N 1
ATOM 737 C CA . VAL A 1 95 ? -6.309 19.984 18.688 1 98.88 95 VAL A CA 1
ATOM 738 C C . VAL A 1 95 ? -6.461 21.484 18.484 1 98.88 95 VAL A C 1
ATOM 740 O O . VAL A 1 95 ? -7.32 22.125 19.094 1 98.88 95 VAL A O 1
ATOM 743 N N . LEU A 1 96 ? -5.578 22.062 17.688 1 98.88 96 LEU A N 1
ATOM 744 C CA . LEU A 1 96 ? -5.812 23.375 17.109 1 98.88 96 LEU A CA 1
ATOM 745 C C . LEU A 1 96 ? -6.219 23.266 15.641 1 98.88 96 LEU A C 1
ATOM 747 O O . LEU A 1 96 ? -5.512 22.641 14.852 1 98.88 96 LEU A O 1
ATOM 751 N N . MET A 1 97 ? -7.336 23.766 15.328 1 98.69 97 MET A N 1
ATOM 752 C CA . MET A 1 97 ? -7.781 23.953 13.953 1 98.69 97 MET A CA 1
ATOM 753 C C . MET A 1 97 ? -7.859 25.453 13.617 1 98.69 97 MET A C 1
ATOM 755 O O . MET A 1 97 ? -8.203 26.266 14.469 1 98.69 97 MET A O 1
ATOM 759 N N . LEU A 1 98 ? -7.555 25.766 12.359 1 97.94 98 LEU A N 1
ATOM 760 C CA . LEU A 1 98 ? -7.734 27.156 11.945 1 97.94 98 LEU A CA 1
ATOM 761 C C . LEU A 1 98 ? -8.367 27.234 10.555 1 97.94 98 LEU A C 1
ATOM 763 O O . LEU A 1 98 ? -8.188 26.328 9.742 1 97.94 98 LEU A O 1
ATOM 767 N N . ASP A 1 99 ? -9.133 28.25 10.312 1 98.5 99 ASP A N 1
ATOM 768 C CA . ASP A 1 99 ? -9.461 28.672 8.953 1 98.5 99 ASP A CA 1
ATOM 769 C C . ASP A 1 99 ? -8.344 29.531 8.367 1 98.5 99 ASP A C 1
ATOM 771 O O . ASP A 1 99 ? -7.922 30.516 8.977 1 98.5 99 ASP A O 1
ATOM 775 N N . TYR A 1 100 ? -7.906 29.109 7.203 1 98.31 100 TYR A N 1
ATOM 776 C CA . TYR A 1 100 ? -6.973 29.953 6.484 1 98.31 100 TYR A CA 1
ATOM 777 C C . TYR A 1 100 ? -7.617 31.297 6.125 1 98.31 100 TYR A C 1
ATOM 779 O O . TYR A 1 100 ? -8.836 31.438 6.199 1 98.31 100 TYR A O 1
ATOM 787 N N . ARG A 1 101 ? -6.711 32.281 5.801 1 98.38 101 ARG A N 1
ATOM 788 C CA . ARG A 1 101 ? -7.258 33.562 5.32 1 98.38 101 ARG A CA 1
ATOM 789 C C . ARG A 1 101 ? -8.297 33.312 4.227 1 98.38 101 ARG A C 1
ATOM 791 O O . ARG A 1 101 ? -8.086 32.5 3.33 1 98.38 101 ARG A O 1
ATOM 798 N N . GLY A 1 102 ? -9.43 33.969 4.387 1 97.12 102 GLY A N 1
ATOM 799 C CA . GLY A 1 102 ? -10.508 33.875 3.418 1 97.12 102 GLY A CA 1
ATOM 800 C C . GLY A 1 102 ? -11.5 32.781 3.736 1 97.12 102 GLY A C 1
ATOM 801 O O . GLY A 1 102 ? -12.609 32.781 3.195 1 97.12 102 GLY A O 1
ATOM 802 N N . TYR A 1 103 ? -11.219 31.844 4.562 1 97.56 103 TYR A N 1
ATOM 803 C CA . TYR A 1 103 ? -12.102 30.75 4.922 1 97.56 103 TYR A CA 1
ATOM 804 C C . TYR A 1 103 ? -12.914 31.078 6.172 1 97.56 103 TYR A C 1
ATOM 806 O O . TYR A 1 103 ? -12.383 31.672 7.117 1 97.56 103 TYR A O 1
ATOM 814 N N . GLY A 1 104 ? -14.156 30.672 6.168 1 97.81 104 GLY A N 1
ATOM 815 C CA . GLY A 1 104 ? -14.992 30.797 7.352 1 97.81 104 GLY A CA 1
ATOM 816 C C . GLY A 1 104 ? -15.07 32.219 7.871 1 97.81 104 GLY A C 1
ATOM 817 O O . GLY A 1 104 ? -15.469 33.125 7.145 1 97.81 104 GLY A O 1
ATOM 818 N N . GLN A 1 105 ? -14.516 32.375 9.109 1 98 105 GLN A N 1
ATOM 819 C CA . GLN A 1 105 ? -14.602 33.688 9.758 1 98 105 GLN A CA 1
ATOM 820 C C . GLN A 1 105 ? -13.258 34.406 9.727 1 98 105 GLN A C 1
ATOM 822 O O . GLN A 1 105 ? -13.102 35.469 10.344 1 98 105 GLN A O 1
ATOM 827 N N . SER A 1 106 ? -12.297 33.781 8.992 1 98.62 106 SER A N 1
ATOM 828 C CA . SER A 1 106 ? -10.984 34.406 8.867 1 98.62 106 SER A CA 1
ATOM 829 C C . SER A 1 106 ? -11.016 35.562 7.844 1 98.62 106 SER A C 1
ATOM 831 O O . SER A 1 106 ? -11.719 35.469 6.832 1 98.62 106 SER A O 1
ATOM 833 N N . GLU A 1 107 ? -10.242 36.531 8.102 1 98.19 107 GLU A N 1
ATOM 834 C CA . GLU A 1 107 ? -10.125 37.688 7.191 1 98.19 107 GLU A CA 1
ATOM 835 C C . GLU A 1 107 ? -9.203 37.344 6.02 1 98.19 107 GLU A C 1
ATOM 837 O O . GLU A 1 107 ? -8.539 36.312 6.012 1 98.19 107 GLU A O 1
ATOM 842 N N . GLY A 1 108 ? -9.227 38.219 4.977 1 96.38 108 GLY A N 1
ATOM 843 C CA . GLY A 1 108 ? -8.281 38.156 3.873 1 96.38 108 GLY A CA 1
ATOM 844 C C . GLY A 1 108 ? -8.773 37.281 2.734 1 96.38 108 GLY A C 1
ATOM 845 O O . GLY A 1 108 ? -9.961 36.969 2.643 1 96.38 108 GLY A O 1
ATOM 846 N N . GLN A 1 109 ? -7.828 37.031 1.763 1 94.81 109 GLN A N 1
ATOM 847 C CA . GLN A 1 109 ? -8.039 36.156 0.6 1 94.81 109 GLN A CA 1
ATOM 848 C C . GLN A 1 109 ? -6.938 35.125 0.486 1 94.81 109 GLN A C 1
ATOM 850 O O . GLN A 1 109 ? -5.754 35.438 0.653 1 94.81 109 GLN A O 1
ATOM 855 N N . PRO A 1 110 ? -7.395 33.906 0.29 1 93.38 110 PRO A N 1
ATOM 856 C CA . PRO A 1 110 ? -6.359 32.875 0.204 1 93.38 110 PRO A CA 1
ATOM 857 C C . PRO A 1 110 ? -5.48 33.031 -1.037 1 93.38 110 PRO A C 1
ATOM 859 O O . PRO A 1 110 ? -5.992 33.281 -2.135 1 93.38 110 PRO A O 1
ATOM 862 N N . SER A 1 111 ? -4.219 32.906 -0.861 1 89.62 111 SER A N 1
ATOM 863 C CA . SER A 1 111 ? -3.236 32.969 -1.94 1 89.62 111 SER A CA 1
ATOM 864 C C . SER A 1 111 ? -1.888 32.406 -1.486 1 89.62 111 SER A C 1
ATOM 866 O O . SER A 1 111 ? -1.615 32.344 -0.286 1 89.62 111 SER A O 1
ATOM 868 N N . LEU A 1 112 ? -1.09 31.875 -2.447 1 87.31 112 LEU A N 1
ATOM 869 C CA . LEU A 1 112 ? 0.316 31.594 -2.193 1 87.31 112 LEU A CA 1
ATOM 870 C C . LEU A 1 112 ? 1.188 32.812 -2.5 1 87.31 112 LEU A C 1
ATOM 872 O O . LEU A 1 112 ? 0.953 33.5 -3.482 1 87.31 112 LEU A O 1
ATOM 876 N N . PRO A 1 113 ? 2.104 33.219 -1.731 1 90.19 113 PRO A N 1
ATOM 877 C CA . PRO A 1 113 ? 2.545 32.438 -0.569 1 90.19 113 PRO A CA 1
ATOM 878 C C . PRO A 1 113 ? 1.916 32.938 0.736 1 90.19 113 PRO A C 1
ATOM 880 O O . PRO A 1 113 ? 2.309 32.5 1.817 1 90.19 113 PRO A O 1
ATOM 883 N N . SER A 1 114 ? 0.959 33.875 0.756 1 94.19 114 SER A N 1
ATOM 884 C CA . SER A 1 114 ? 0.454 34.531 1.95 1 94.19 114 SER A CA 1
ATOM 885 C C . SER A 1 114 ? -0.132 33.531 2.939 1 94.19 114 SER A C 1
ATOM 887 O O . SER A 1 114 ? -0.083 33.75 4.152 1 94.19 114 SER A O 1
ATOM 889 N N . ILE A 1 115 ? -0.562 32.469 2.416 1 95.62 115 ILE A N 1
ATOM 890 C CA . ILE A 1 115 ? -1.246 31.484 3.246 1 95.62 115 ILE A CA 1
ATOM 891 C C . ILE A 1 115 ? -0.258 30.875 4.234 1 95.62 115 ILE A C 1
ATOM 893 O O . ILE A 1 115 ? -0.655 30.375 5.289 1 95.62 115 ILE A O 1
ATOM 897 N N . TYR A 1 116 ? 1.014 30.844 3.953 1 97 116 TYR A N 1
ATOM 898 C CA . TYR A 1 116 ? 2.006 30.281 4.859 1 97 116 TYR A CA 1
ATOM 899 C C . TYR A 1 116 ? 2.145 31.125 6.117 1 97 116 TYR A C 1
ATOM 901 O O . TYR A 1 116 ? 2.547 30.625 7.168 1 97 116 TYR A O 1
ATOM 909 N N . GLN A 1 117 ? 1.773 32.375 6.043 1 98.25 117 GLN A N 1
ATOM 910 C CA . GLN A 1 117 ? 1.744 33.219 7.23 1 98.25 117 GLN A CA 1
ATOM 911 C C . GLN A 1 117 ? 0.669 32.75 8.211 1 98.25 117 GLN A C 1
ATOM 913 O O . GLN A 1 117 ? 0.786 32.969 9.422 1 98.25 117 GLN A O 1
ATOM 918 N N . ASP A 1 118 ? -0.39 32.188 7.676 1 98.75 118 ASP A N 1
ATOM 919 C CA . ASP A 1 118 ? -1.44 31.641 8.531 1 98.75 118 ASP A CA 1
ATOM 920 C C . ASP A 1 118 ? -0.926 30.453 9.352 1 98.75 118 ASP A C 1
ATOM 922 O O . ASP A 1 118 ? -1.226 30.328 10.539 1 98.75 118 ASP A O 1
ATOM 926 N N . ILE A 1 119 ? -0.129 29.594 8.719 1 98.69 119 ILE A N 1
ATOM 927 C CA . ILE A 1 119 ? 0.456 28.453 9.406 1 98.69 119 ILE A CA 1
ATOM 928 C C . ILE A 1 119 ? 1.47 28.922 10.438 1 98.69 119 ILE A C 1
ATOM 930 O O . ILE A 1 119 ? 1.516 28.406 11.555 1 98.69 119 ILE A O 1
ATOM 934 N N . ASP A 1 120 ? 2.217 29.906 10.062 1 98.69 120 ASP A N 1
ATOM 935 C CA . ASP A 1 120 ? 3.162 30.5 11.008 1 98.69 120 ASP A CA 1
ATOM 936 C C . ASP A 1 120 ? 2.443 31.047 12.234 1 98.69 120 ASP A C 1
ATOM 938 O O . ASP A 1 120 ? 2.912 30.875 13.367 1 98.69 120 ASP A O 1
ATOM 942 N N . ALA A 1 121 ? 1.32 31.703 12.031 1 98.81 121 ALA A N 1
ATOM 943 C CA . ALA A 1 121 ? 0.522 32.219 13.133 1 98.81 121 ALA A CA 1
ATOM 944 C C . ALA A 1 121 ? 0.04 31.094 14.047 1 98.81 121 ALA A C 1
ATOM 946 O O . ALA A 1 121 ? -0.016 31.266 15.266 1 98.81 121 ALA A O 1
ATOM 947 N N . ALA A 1 122 ? -0.328 30 13.477 1 98.81 122 ALA A N 1
ATOM 948 C CA . ALA A 1 122 ? -0.752 28.844 14.266 1 98.81 122 ALA A CA 1
ATOM 949 C C . ALA A 1 122 ? 0.385 28.344 15.148 1 98.81 122 ALA A C 1
ATOM 951 O O . ALA A 1 122 ? 0.189 28.078 16.344 1 98.81 122 ALA A O 1
ATOM 952 N N . PHE A 1 123 ? 1.574 28.203 14.578 1 98.56 123 PHE A N 1
ATOM 953 C CA . PHE A 1 123 ? 2.727 27.75 15.359 1 98.56 123 PHE A CA 1
ATOM 954 C C . PHE A 1 123 ? 3.051 28.75 16.469 1 98.56 123 PHE A C 1
ATOM 956 O O . PHE A 1 123 ? 3.398 28.359 17.578 1 98.56 123 PHE A O 1
ATOM 963 N N . ALA A 1 124 ? 2.943 30.031 16.141 1 97.94 124 ALA A N 1
ATOM 964 C CA . ALA A 1 124 ? 3.195 31.062 17.156 1 97.94 124 ALA A CA 1
ATOM 965 C C . ALA A 1 124 ? 2.184 30.984 18.297 1 97.94 124 ALA A C 1
ATOM 967 O O . ALA A 1 124 ? 2.545 31.125 19.453 1 97.94 124 ALA A O 1
ATOM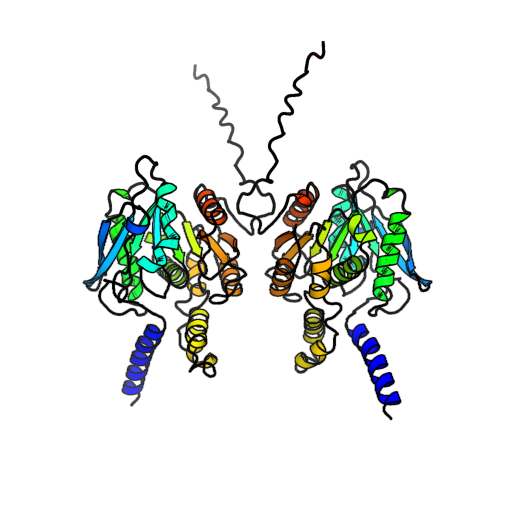 968 N N . TRP A 1 125 ? 0.967 30.766 17.938 1 98.25 125 TRP A N 1
ATOM 969 C CA . TRP A 1 125 ? -0.078 30.609 18.938 1 98.25 125 TRP A CA 1
ATOM 970 C C . TRP A 1 125 ? 0.201 29.406 19.844 1 98.25 125 TRP A C 1
ATOM 972 O O . TRP A 1 125 ? 0.109 29.516 21.062 1 98.25 125 TRP A O 1
ATOM 982 N N . LEU A 1 126 ? 0.549 28.312 19.266 1 98.06 126 LEU A N 1
ATOM 983 C CA . LEU A 1 126 ? 0.826 27.094 20 1 98.06 126 LEU A CA 1
ATOM 984 C C . LEU A 1 126 ? 2.025 27.266 20.922 1 98.06 126 LEU A C 1
ATOM 986 O O . LEU A 1 126 ? 2.047 26.719 22.031 1 98.06 126 LEU A O 1
ATOM 990 N N . LYS A 1 127 ? 3.006 27.984 20.453 1 96.12 127 LYS A N 1
ATOM 991 C CA . LYS A 1 127 ? 4.203 28.234 21.25 1 96.12 127 LYS A CA 1
ATOM 992 C C . LYS A 1 127 ? 3.857 28.969 22.547 1 96.12 127 LYS A C 1
ATOM 994 O O . LYS A 1 127 ? 4.496 28.75 23.578 1 96.12 127 LYS A O 1
ATOM 999 N N . LYS A 1 128 ? 2.812 29.75 22.5 1 96.12 128 LYS A N 1
ATOM 1000 C CA . LYS A 1 128 ? 2.465 30.594 23.641 1 96.12 128 LYS A CA 1
ATOM 1001 C C . LYS A 1 128 ? 1.422 29.922 24.531 1 96.12 128 LYS A C 1
ATOM 1003 O O . LYS A 1 128 ? 1.213 30.328 25.672 1 96.12 128 LYS A O 1
ATOM 1008 N N . ALA A 1 129 ? 0.809 28.953 23.984 1 95.94 129 ALA A N 1
ATOM 1009 C CA . ALA A 1 129 ? -0.274 28.297 24.719 1 95.94 129 ALA A CA 1
ATOM 1010 C C . ALA A 1 129 ? 0.271 27.438 25.844 1 95.94 129 ALA A C 1
ATOM 1012 O O . ALA A 1 129 ? 0.995 26.469 25.609 1 95.94 129 ALA A O 1
ATOM 1013 N N . PRO A 1 130 ? -0.105 27.719 27.078 1 94.69 130 PRO A N 1
ATOM 1014 C CA . PRO A 1 130 ? 0.421 26.953 28.219 1 94.69 130 PRO A CA 1
ATOM 1015 C C . PRO A 1 130 ? 0.028 25.484 28.172 1 94.69 130 PRO A C 1
ATOM 1017 O O . PRO A 1 130 ? 0.802 24.625 28.594 1 94.69 130 PRO A O 1
ATOM 1020 N N . GLU A 1 131 ? -1.12 25.172 27.625 1 93.5 131 GLU A N 1
ATOM 1021 C CA . GLU A 1 131 ? -1.648 23.812 27.594 1 93.5 131 GLU A CA 1
ATOM 1022 C C . GLU A 1 131 ? -0.816 22.922 26.672 1 93.5 131 GLU A C 1
ATOM 1024 O O . GLU A 1 131 ? -0.925 21.688 26.719 1 93.5 131 GLU A O 1
ATOM 1029 N N . VAL A 1 132 ? -0.06 23.547 25.906 1 94.81 132 VAL A N 1
ATOM 1030 C CA . VAL A 1 132 ? 0.695 22.812 24.906 1 94.81 132 VAL A CA 1
ATOM 1031 C C . VAL A 1 132 ? 2.109 22.547 25.406 1 94.81 132 VAL A C 1
ATOM 1033 O O . VAL A 1 132 ? 2.803 21.656 24.891 1 94.81 132 VAL A O 1
ATOM 1036 N N . GLN A 1 133 ? 2.564 23.234 26.438 1 92.88 133 GLN A N 1
ATOM 1037 C CA . GLN A 1 133 ? 3.957 23.203 26.875 1 92.88 133 GLN A CA 1
ATOM 1038 C C . GLN A 1 133 ? 4.328 21.828 27.438 1 92.88 133 GLN A C 1
ATOM 1040 O O . GLN A 1 133 ? 3.537 21.219 28.141 1 92.88 133 GLN A O 1
ATOM 1045 N N . GLY A 1 134 ? 5.508 21.359 26.984 1 92.81 134 GLY A N 1
ATOM 1046 C CA . GLY A 1 134 ? 6.055 20.125 27.5 1 92.81 134 GLY A CA 1
ATOM 1047 C C . GLY A 1 134 ? 5.465 18.891 26.844 1 92.81 134 GLY A C 1
ATOM 1048 O O . GLY A 1 134 ? 5.715 17.766 27.281 1 92.81 134 GLY A O 1
ATOM 1049 N N . LYS A 1 135 ? 4.633 19.078 25.875 1 94.62 135 LYS A N 1
ATOM 1050 C CA . LYS A 1 135 ? 4.012 17.953 25.172 1 94.62 135 LYS A CA 1
ATOM 1051 C C . LYS A 1 135 ? 4.41 17.953 23.703 1 94.62 135 LYS A C 1
ATOM 1053 O O . LYS A 1 135 ? 4.73 18.984 23.141 1 94.62 135 LYS A O 1
ATOM 1058 N N . PRO A 1 136 ? 4.355 16.719 23.141 1 95.62 136 PRO A N 1
ATOM 1059 C CA . PRO A 1 136 ? 4.703 16.625 21.719 1 95.62 136 PRO A CA 1
ATOM 1060 C C . PRO A 1 136 ? 3.717 17.359 20.812 1 95.62 136 PRO A C 1
ATOM 1062 O O . PRO A 1 136 ? 2.527 17.453 21.141 1 95.62 136 PRO A O 1
ATOM 1065 N N . LEU A 1 137 ? 4.285 17.859 19.734 1 98.31 137 LEU A N 1
ATOM 1066 C CA . LEU A 1 137 ? 3.482 18.516 18.719 1 98.31 137 LEU A CA 1
ATOM 1067 C C . LEU A 1 137 ? 3.439 17.672 17.438 1 98.31 137 LEU A C 1
ATOM 1069 O O . LEU A 1 137 ? 4.469 17.141 17 1 98.31 137 LEU A O 1
ATOM 1073 N N . ILE A 1 138 ? 2.26 17.484 16.906 1 98.69 138 ILE A N 1
ATOM 1074 C CA . ILE A 1 138 ? 2.02 16.75 15.664 1 98.69 138 ILE A CA 1
ATOM 1075 C C . ILE A 1 138 ? 1.305 17.656 14.656 1 98.69 138 ILE A C 1
ATOM 1077 O O . ILE A 1 138 ? 0.444 18.453 15.031 1 98.69 138 ILE A O 1
ATOM 1081 N N . VAL A 1 139 ? 1.675 17.547 13.43 1 98.88 139 VAL A N 1
ATOM 1082 C CA . VAL A 1 139 ? 0.911 18.203 12.375 1 98.88 139 VAL A CA 1
ATOM 1083 C C . VAL A 1 139 ? 0.148 17.156 11.562 1 98.88 139 VAL A C 1
ATOM 1085 O O . VAL A 1 139 ? 0.725 16.156 11.125 1 98.88 139 VAL A O 1
ATOM 1088 N N . LEU A 1 140 ? -1.123 17.344 11.508 1 98.88 140 LEU A N 1
ATOM 1089 C CA . LEU A 1 140 ? -1.99 16.578 10.625 1 98.88 140 LEU A CA 1
ATOM 1090 C C . LEU A 1 140 ? -2.449 17.422 9.438 1 98.88 140 LEU A C 1
ATOM 1092 O O . LEU A 1 140 ? -3.248 18.344 9.602 1 98.88 140 LEU A O 1
ATOM 1096 N N . GLY A 1 141 ? -1.937 17.094 8.258 1 98.69 141 GLY A N 1
ATOM 1097 C CA . GLY A 1 141 ? -2.346 17.781 7.035 1 98.69 141 GLY A CA 1
ATOM 1098 C C . GLY A 1 141 ? -3.207 16.906 6.137 1 98.69 141 GLY A C 1
ATOM 1099 O O . GLY A 1 141 ? -2.811 15.797 5.77 1 98.69 141 GLY A O 1
ATOM 1100 N N . GLN A 1 142 ? -4.371 17.438 5.758 1 97.94 142 GLN A N 1
ATOM 1101 C CA . GLN A 1 142 ? -5.266 16.719 4.859 1 97.94 142 GLN A CA 1
ATOM 1102 C C . GLN A 1 142 ? -5.418 17.453 3.529 1 97.94 142 GLN A C 1
ATOM 1104 O O . GLN A 1 142 ? -5.648 18.656 3.504 1 97.94 142 GLN A O 1
ATOM 1109 N N . SER A 1 143 ? -5.328 16.641 2.449 1 95.81 143 SER A N 1
ATOM 1110 C CA . SER A 1 143 ? -5.445 17.203 1.107 1 95.81 143 SER A CA 1
ATOM 1111 C C . SER A 1 143 ? -4.512 18.406 0.924 1 95.81 143 SER A C 1
ATOM 1113 O O . SER A 1 143 ? -3.299 18.281 1.117 1 95.81 143 SER A O 1
ATOM 1115 N N . ILE A 1 144 ? -4.953 19.625 0.623 1 92.88 144 ILE A N 1
ATOM 1116 C CA . ILE A 1 144 ? -4.094 20.781 0.396 1 92.88 144 ILE A CA 1
ATOM 1117 C C . ILE A 1 144 ? -3.379 21.156 1.692 1 92.88 144 ILE A C 1
ATOM 1119 O O . ILE A 1 144 ? -2.266 21.688 1.665 1 92.88 144 ILE A O 1
ATOM 1123 N N . GLY A 1 145 ? -3.994 20.859 2.842 1 96.5 145 GLY A N 1
ATOM 1124 C CA . GLY A 1 145 ? -3.365 21.125 4.125 1 96.5 145 GLY A CA 1
ATOM 1125 C C . GLY A 1 145 ? -2.068 20.375 4.328 1 96.5 145 GLY A C 1
ATOM 1126 O O . GLY A 1 145 ? -1.159 20.859 5.004 1 96.5 145 GLY A O 1
ATOM 1127 N N . GLY A 1 146 ? -2.025 19.172 3.77 1 97.44 146 GLY A N 1
ATOM 1128 C CA . GLY A 1 146 ? -0.776 18.422 3.787 1 97.44 146 GLY A CA 1
ATOM 1129 C C . GLY A 1 146 ? 0.315 19.078 2.955 1 97.44 146 GLY A C 1
ATOM 1130 O O . GLY A 1 146 ? 1.462 19.172 3.395 1 97.44 146 GLY A O 1
ATOM 1131 N N . ALA A 1 147 ? -0.039 19.531 1.78 1 94.81 147 ALA A N 1
ATOM 1132 C CA . ALA A 1 147 ? 0.93 20.188 0.899 1 94.81 147 ALA A CA 1
ATOM 1133 C C . ALA A 1 147 ? 1.448 21.484 1.512 1 94.81 147 ALA A C 1
ATOM 1135 O O . ALA A 1 147 ? 2.652 21.75 1.492 1 94.81 147 ALA A O 1
ATOM 1136 N N . LEU A 1 148 ? 0.574 22.234 2.105 1 95.19 148 LEU A N 1
ATOM 1137 C CA . LEU A 1 148 ? 0.956 23.484 2.768 1 95.19 148 LEU A CA 1
ATOM 1138 C C . LEU A 1 148 ? 1.874 23.203 3.955 1 95.19 148 LEU A C 1
ATOM 1140 O O . LEU A 1 148 ? 2.875 23.891 4.145 1 95.19 148 LEU A O 1
ATOM 1144 N N . GLY A 1 149 ? 1.513 22.188 4.715 1 97.62 149 GLY A N 1
ATOM 1145 C CA . GLY A 1 149 ? 2.33 21.812 5.859 1 97.62 149 GLY A CA 1
ATOM 1146 C C . GLY A 1 149 ? 3.744 21.422 5.48 1 97.62 149 GLY A C 1
ATOM 1147 O O . GLY A 1 149 ? 4.707 21.875 6.102 1 97.62 149 GLY A O 1
ATOM 1148 N N . VAL A 1 150 ? 3.873 20.641 4.453 1 97.62 150 VAL A N 1
ATOM 1149 C CA . VAL A 1 150 ? 5.184 20.188 3.988 1 97.62 150 VAL A CA 1
ATOM 1150 C C . VAL A 1 150 ? 6.02 21.391 3.576 1 97.62 150 VAL A C 1
ATOM 1152 O O . VAL A 1 150 ? 7.172 21.531 3.994 1 97.62 150 VAL A O 1
ATOM 1155 N N . HIS A 1 151 ? 5.449 22.25 2.814 1 95.31 151 HIS A N 1
ATOM 1156 C CA . HIS A 1 151 ? 6.188 23.422 2.344 1 95.31 151 HIS A CA 1
ATOM 1157 C C . HIS A 1 151 ? 6.613 24.312 3.506 1 95.31 151 HIS A C 1
ATOM 1159 O O . HIS A 1 151 ? 7.773 24.719 3.59 1 95.31 151 HIS A O 1
ATOM 1165 N N . TYR A 1 152 ? 5.703 24.609 4.355 1 97.06 152 TYR A N 1
ATOM 1166 C CA . TYR A 1 152 ? 6 25.453 5.5 1 97.06 152 TYR A CA 1
ATOM 1167 C C . TYR A 1 152 ? 7.145 24.875 6.328 1 97.06 152 TYR A C 1
ATOM 1169 O O . TYR A 1 152 ? 8.094 25.594 6.656 1 97.06 152 TYR A O 1
ATOM 1177 N N . LEU A 1 153 ? 7.055 23.594 6.633 1 97.94 153 LEU A N 1
ATOM 1178 C CA . LEU A 1 153 ? 8.039 22.953 7.496 1 97.94 153 LEU A CA 1
ATOM 1179 C C . LEU A 1 153 ? 9.398 22.875 6.809 1 97.94 153 LEU A C 1
ATOM 1181 O O . LEU A 1 153 ? 10.438 22.922 7.469 1 97.94 153 LEU A O 1
ATOM 1185 N N . ALA A 1 154 ? 9.344 22.75 5.492 1 96.88 154 ALA A N 1
ATOM 1186 C CA . ALA A 1 154 ? 10.594 22.75 4.734 1 96.88 154 ALA A CA 1
ATOM 1187 C C . ALA A 1 154 ? 11.344 24.078 4.91 1 96.88 154 ALA A C 1
ATOM 1189 O O . ALA A 1 154 ? 12.578 24.094 4.949 1 96.88 154 ALA A O 1
ATOM 1190 N N . GLU A 1 155 ? 10.633 25.125 5.129 1 96.12 155 GLU A N 1
ATOM 1191 C CA . GLU A 1 155 ? 11.219 26.453 5.195 1 96.12 155 GLU A CA 1
ATOM 1192 C C . GLU A 1 155 ? 11.438 26.891 6.641 1 96.12 155 GLU A C 1
ATOM 1194 O O . GLU A 1 155 ? 11.977 27.969 6.891 1 96.12 155 GLU A O 1
ATOM 1199 N N . HIS A 1 156 ? 11.031 26.094 7.543 1 96.81 156 HIS A N 1
ATOM 1200 C CA . HIS A 1 156 ? 11.117 26.469 8.953 1 96.81 156 HIS A CA 1
ATOM 1201 C C . HIS A 1 156 ? 11.703 25.344 9.789 1 96.81 156 HIS A C 1
ATOM 1203 O O . HIS A 1 156 ? 11 24.75 10.609 1 96.81 156 HIS A O 1
ATOM 1209 N N . PRO A 1 157 ? 12.977 25.141 9.719 1 96 157 PRO A N 1
ATOM 1210 C CA . PRO A 1 157 ? 13.617 24.031 10.422 1 96 157 PRO A CA 1
ATOM 1211 C C . PRO A 1 157 ? 13.453 24.109 11.938 1 96 157 PRO A C 1
ATOM 1213 O O . PRO A 1 157 ? 13.398 23.094 12.625 1 96 157 PRO A O 1
ATOM 1216 N N . GLU A 1 158 ? 13.289 25.297 12.414 1 94.69 158 GLU A N 1
ATOM 1217 C CA . GLU A 1 158 ? 13.117 25.469 13.852 1 94.69 158 GLU A CA 1
ATOM 1218 C C . GLU A 1 158 ? 11.789 24.875 14.32 1 94.69 158 GLU A C 1
ATOM 1220 O O . GLU A 1 158 ? 11.703 24.328 15.422 1 94.69 158 GLU A O 1
ATOM 1225 N N . GLN A 1 159 ? 10.758 25.016 13.492 1 94.12 159 GLN A N 1
ATOM 1226 C CA . GLN A 1 159 ? 9.461 24.422 13.805 1 94.12 159 GLN A CA 1
ATOM 1227 C C . GLN A 1 159 ? 9.477 22.906 13.586 1 94.12 159 GLN A C 1
ATOM 1229 O O . GLN A 1 159 ? 8.906 22.156 14.375 1 94.12 159 GLN A O 1
ATOM 1234 N N . ARG A 1 160 ? 10.156 22.531 12.617 1 94.25 160 ARG A N 1
ATOM 1235 C CA . ARG A 1 160 ? 10.25 21.125 12.273 1 94.25 160 ARG A CA 1
ATOM 1236 C C . ARG A 1 160 ? 10.891 20.312 13.398 1 94.25 160 ARG A C 1
ATOM 1238 O O . ARG A 1 160 ? 10.453 19.219 13.711 1 94.25 160 ARG A O 1
ATOM 1245 N N . ARG A 1 161 ? 11.875 20.844 14.039 1 91.94 161 ARG A N 1
ATOM 1246 C CA . ARG A 1 161 ? 12.617 20.172 15.094 1 91.94 161 ARG A CA 1
ATOM 1247 C C . ARG A 1 161 ? 11.742 19.906 16.312 1 91.94 161 ARG A C 1
ATOM 1249 O O . ARG A 1 161 ? 12.039 19.031 17.125 1 91.94 161 ARG A O 1
ATOM 1256 N N . LYS A 1 162 ? 10.664 20.625 16.359 1 91.94 162 LYS A N 1
ATOM 1257 C CA . LYS A 1 162 ? 9.773 20.5 17.516 1 91.94 162 LYS A CA 1
ATOM 1258 C C . LYS A 1 162 ? 8.711 19.438 17.266 1 91.94 162 LYS A C 1
ATOM 1260 O O . LYS A 1 162 ? 7.984 19.062 18.188 1 91.94 162 LYS A O 1
ATOM 1265 N N . LEU A 1 163 ? 8.648 18.938 16.109 1 97.12 163 LEU A N 1
ATOM 1266 C CA . LEU A 1 163 ? 7.555 18.047 15.75 1 97.12 163 LEU A CA 1
ATOM 1267 C C . LEU A 1 163 ? 7.883 16.594 16.109 1 97.12 163 LEU A C 1
ATOM 1269 O O . LEU A 1 163 ? 9 16.141 15.867 1 97.12 163 LEU A O 1
ATOM 1273 N N . LYS A 1 164 ? 6.906 16 16.703 1 97.19 164 LYS A N 1
ATOM 1274 C CA . LYS A 1 164 ? 7.004 14.555 16.906 1 97.19 164 LYS A CA 1
ATOM 1275 C C . LYS A 1 164 ? 6.754 13.805 15.602 1 97.19 164 LYS A C 1
ATOM 1277 O O . LYS A 1 164 ? 7.371 12.758 15.352 1 97.19 164 LYS A O 1
ATOM 1282 N N . ALA A 1 165 ? 5.812 14.281 14.828 1 97.19 165 ALA A N 1
ATOM 1283 C CA . ALA A 1 165 ? 5.473 13.602 13.578 1 97.19 165 ALA A CA 1
ATOM 1284 C C . ALA A 1 165 ? 4.672 14.523 12.664 1 97.19 165 ALA A C 1
ATOM 1286 O O . ALA A 1 165 ? 4.023 15.461 13.125 1 97.19 165 ALA A O 1
ATOM 1287 N N . LEU A 1 166 ? 4.781 14.242 11.383 1 98.38 166 LEU A N 1
ATOM 1288 C CA . LEU A 1 166 ? 3.932 14.82 10.344 1 98.38 166 LEU A CA 1
ATOM 1289 C C . LEU A 1 166 ? 3.033 13.75 9.727 1 98.38 166 LEU A C 1
ATOM 1291 O O . LEU A 1 166 ? 3.525 12.75 9.203 1 98.38 166 LEU A O 1
ATOM 1295 N N . ILE A 1 167 ? 1.732 13.961 9.867 1 98.06 167 ILE A N 1
ATOM 1296 C CA . ILE A 1 167 ? 0.753 13.047 9.281 1 98.06 167 ILE A CA 1
ATOM 1297 C C . ILE A 1 167 ? 0.16 13.672 8.023 1 98.06 167 ILE A C 1
ATOM 1299 O O . ILE A 1 167 ? -0.362 14.789 8.062 1 98.06 167 ILE A O 1
ATOM 1303 N N . LEU A 1 168 ? 0.27 12.977 6.926 1 98.06 168 LEU A N 1
ATOM 1304 C CA . LEU A 1 168 ? -0.318 13.398 5.66 1 98.06 168 LEU A CA 1
ATOM 1305 C C . LEU A 1 168 ? -1.464 12.477 5.254 1 98.06 168 LEU A C 1
ATOM 1307 O O . LEU A 1 168 ? -1.311 11.258 5.254 1 98.06 168 LEU A O 1
ATOM 1311 N N . ASP A 1 169 ? -2.594 13.047 4.922 1 97.88 169 ASP A N 1
ATOM 1312 C CA . ASP A 1 169 ? -3.777 12.281 4.547 1 97.88 169 ASP A CA 1
ATOM 1313 C C . ASP A 1 169 ? -4.383 12.797 3.246 1 97.88 169 ASP A C 1
ATOM 1315 O O . ASP A 1 169 ? -4.984 13.875 3.223 1 97.88 169 ASP A O 1
ATOM 1319 N N . GLY A 1 170 ? -4.254 11.93 2.182 1 96.75 170 GLY A N 1
ATOM 1320 C CA . GLY A 1 170 ? -4.801 12.328 0.895 1 96.75 170 GLY A CA 1
ATOM 1321 C C . GLY A 1 170 ? -4.168 13.586 0.339 1 96.75 170 GLY A C 1
ATOM 1322 O O . GLY A 1 170 ? -4.859 14.445 -0.21 1 96.75 170 GLY A O 1
ATOM 1323 N N . THR A 1 171 ? -2.883 13.766 0.541 1 96.81 171 THR A N 1
ATOM 1324 C CA . THR A 1 171 ? -2.162 14.977 0.184 1 96.81 171 THR A CA 1
ATOM 1325 C C . THR A 1 171 ? -1.706 14.93 -1.271 1 96.81 171 THR A C 1
ATOM 1327 O O . THR A 1 171 ? -1.103 13.945 -1.706 1 96.81 171 THR A O 1
ATOM 1330 N N . PRO A 1 172 ? -2.033 15.961 -2.047 1 93.69 172 PRO A N 1
ATOM 1331 C CA . PRO A 1 172 ? -1.505 16 -3.412 1 93.69 172 PRO A CA 1
ATOM 1332 C C . PRO A 1 172 ? 0.014 16.156 -3.455 1 93.69 172 PRO A C 1
ATOM 1334 O O . PRO A 1 172 ? 0.588 16.875 -2.637 1 93.69 172 PRO A O 1
ATOM 1337 N N . ALA A 1 173 ? 0.656 15.438 -4.398 1 92.12 173 ALA A N 1
ATOM 1338 C CA . ALA A 1 173 ? 2.109 15.477 -4.547 1 92.12 173 ALA A CA 1
ATOM 1339 C C . ALA A 1 173 ? 2.562 16.781 -5.176 1 92.12 173 ALA A C 1
ATOM 1341 O O . ALA A 1 173 ? 3.664 17.266 -4.898 1 92.12 173 ALA A O 1
ATOM 1342 N N . SER A 1 174 ? 1.694 17.266 -6.039 1 85.88 174 SER A N 1
ATOM 1343 C CA . SER A 1 174 ? 1.957 18.531 -6.703 1 85.88 174 SER A CA 1
ATOM 1344 C C . SER A 1 174 ? 0.677 19.344 -6.871 1 85.88 174 SER A C 1
ATOM 1346 O O . SER A 1 174 ? -0.423 18.797 -6.855 1 85.88 174 SER A O 1
ATOM 1348 N N . TYR A 1 175 ? 0.879 20.641 -6.934 1 73.19 175 TYR A N 1
ATOM 1349 C CA . TYR A 1 175 ? -0.29 21.484 -7.117 1 73.19 175 TYR A CA 1
ATOM 1350 C C . TYR A 1 175 ? -0.919 21.266 -8.484 1 73.19 175 TYR A C 1
ATOM 1352 O O . TYR A 1 175 ? -2.1 21.562 -8.688 1 73.19 175 TYR A O 1
ATOM 1360 N N . ARG A 1 176 ? -0.087 20.766 -9.383 1 68.31 176 ARG A N 1
ATOM 1361 C CA . ARG A 1 176 ? -0.663 20.422 -10.68 1 68.31 176 ARG A CA 1
ATOM 1362 C C . ARG A 1 176 ? -1.754 19.359 -10.531 1 68.31 176 ARG A C 1
ATOM 1364 O O . ARG A 1 176 ? -2.781 19.422 -11.211 1 68.31 176 ARG A O 1
ATOM 1371 N N . ASP A 1 177 ? -1.517 18.531 -9.602 1 66.44 177 ASP A N 1
ATOM 1372 C CA . ASP A 1 177 ? -2.498 17.469 -9.336 1 66.44 177 ASP A CA 1
ATOM 1373 C C . ASP A 1 177 ? -3.752 18.047 -8.68 1 66.44 177 ASP A C 1
ATOM 1375 O O . ASP A 1 177 ? -4.859 17.562 -8.922 1 66.44 177 ASP A O 1
ATOM 1379 N N . VAL A 1 178 ? -3.635 19.047 -7.879 1 64.81 178 VAL A N 1
ATOM 1380 C CA . VAL A 1 178 ? -4.75 19.719 -7.219 1 64.81 178 VAL A CA 1
ATOM 1381 C C . VAL A 1 178 ? -5.59 20.469 -8.25 1 64.81 178 VAL A C 1
ATOM 1383 O O . VAL A 1 178 ? -6.82 20.391 -8.234 1 64.81 178 VAL A O 1
ATOM 1386 N N . ALA A 1 179 ? -4.906 21.125 -9.07 1 64.62 179 ALA A N 1
ATOM 1387 C CA . ALA A 1 179 ? -5.57 21.922 -10.109 1 64.62 179 ALA A CA 1
ATOM 1388 C C . ALA A 1 179 ? -6.391 21.016 -11.039 1 64.62 179 ALA A C 1
ATOM 1390 O O . ALA A 1 179 ? -7.496 21.391 -11.438 1 64.62 179 ALA A O 1
ATOM 1391 N N . ARG A 1 180 ? -5.859 19.891 -11.305 1 61.28 180 ARG A N 1
ATOM 1392 C CA . ARG A 1 180 ? -6.57 18.953 -12.18 1 61.28 180 ARG A CA 1
ATOM 1393 C C . ARG A 1 180 ? -7.91 18.547 -11.57 1 61.28 180 ARG A C 1
ATOM 1395 O O . ARG A 1 180 ? -8.906 18.422 -12.281 1 61.28 180 ARG A O 1
ATOM 1402 N N . TYR A 1 181 ? -7.875 18.484 -10.359 1 57.81 181 TYR A N 1
ATOM 1403 C CA . TYR A 1 181 ? -9.117 18.141 -9.672 1 57.81 181 TYR A CA 1
ATOM 1404 C C . TYR A 1 181 ? -10.117 19.281 -9.766 1 57.81 181 TYR A C 1
ATOM 1406 O O . TYR A 1 181 ? -11.297 19.062 -10.062 1 57.81 181 TYR A O 1
ATOM 1414 N N . THR A 1 182 ? -9.68 20.453 -9.375 1 57.81 182 THR A N 1
ATOM 1415 C CA . THR A 1 182 ? -10.555 21.625 -9.367 1 57.81 182 THR A CA 1
ATOM 1416 C C . THR A 1 182 ? -11.156 21.859 -10.75 1 57.81 182 THR A C 1
ATOM 1418 O O . THR A 1 182 ? -12.344 22.172 -10.867 1 57.81 182 THR A O 1
ATOM 1421 N N . LEU A 1 183 ? -10.328 21.594 -11.688 1 54.88 183 LEU A N 1
ATOM 1422 C CA . LEU A 1 183 ? -10.781 21.859 -13.047 1 54.88 183 LEU A CA 1
ATOM 1423 C C . LEU A 1 183 ? -11.727 20.766 -13.531 1 54.88 183 LEU A C 1
ATOM 1425 O O . LEU A 1 183 ? -12.602 21 -14.359 1 54.88 183 LEU A O 1
ATOM 1429 N N . SER A 1 184 ? -11.422 19.578 -13.062 1 50.97 184 SER A N 1
ATOM 1430 C CA . SER A 1 184 ? -12.258 18.453 -13.5 1 50.97 184 SER A CA 1
ATOM 1431 C C . SER A 1 184 ? -13.672 18.594 -12.953 1 50.97 184 SER A C 1
ATOM 1433 O O . SER A 1 184 ? -14.625 18.078 -13.555 1 50.97 184 SER A O 1
ATOM 1435 N N . THR A 1 185 ? -13.781 19.078 -11.789 1 47.91 185 THR A N 1
ATOM 1436 C CA . THR A 1 185 ? -15.109 19.219 -11.203 1 47.91 185 THR A CA 1
ATOM 1437 C C . THR A 1 185 ? -15.859 20.391 -11.812 1 47.91 185 THR A C 1
ATOM 1439 O O . THR A 1 185 ? -17.062 20.531 -11.625 1 47.91 185 THR A O 1
ATOM 1442 N N . SER A 1 186 ? -15.125 21.281 -12.383 1 44.78 186 SER A N 1
ATOM 1443 C CA . SER A 1 186 ? -15.852 22.344 -13.07 1 44.78 186 SER A CA 1
ATOM 1444 C C . SER A 1 186 ? -16.312 21.891 -14.453 1 44.78 186 SER A C 1
ATOM 1446 O O . SER A 1 186 ? -15.5 21.484 -15.281 1 44.78 186 SER A O 1
ATOM 1448 N N . TRP A 1 187 ? -17.438 21.422 -14.523 1 42.19 187 TRP A N 1
ATOM 1449 C CA . TRP A 1 187 ? -18.125 20.969 -15.734 1 42.19 187 TRP A CA 1
ATOM 1450 C C . TRP A 1 187 ? -17.625 21.734 -16.953 1 42.19 187 TRP A C 1
ATOM 1452 O O . TRP A 1 187 ? -17.656 21.219 -18.078 1 42.19 187 TRP A O 1
ATOM 1462 N N . LEU A 1 188 ? -17.516 23 -16.828 1 42 188 LEU A N 1
ATOM 1463 C CA . LEU A 1 188 ? -17.25 23.828 -18.016 1 42 188 LEU A CA 1
ATOM 1464 C C . LEU A 1 188 ? -15.844 23.578 -18.547 1 42 188 LEU A C 1
ATOM 1466 O O . LEU A 1 188 ? -15.594 23.703 -19.75 1 42 188 LEU A O 1
ATOM 1470 N N . THR A 1 189 ? -14.914 23.391 -17.672 1 45.81 189 THR A N 1
ATOM 1471 C CA . THR A 1 189 ? -13.547 23.453 -18.172 1 45.81 189 THR A CA 1
ATOM 1472 C C . THR A 1 189 ? -13.008 22.047 -18.422 1 45.81 189 THR A C 1
ATOM 1474 O O . THR A 1 189 ? -11.789 21.828 -18.422 1 45.81 189 THR A O 1
ATOM 1477 N N . TRP A 1 190 ? -13.797 21.156 -18.688 1 44.22 190 TRP A N 1
ATOM 1478 C CA . TRP A 1 190 ? -13.398 19.781 -18.953 1 44.22 190 TRP A CA 1
ATOM 1479 C C . TRP A 1 190 ? -12.289 19.734 -20 1 44.22 190 TRP A C 1
ATOM 1481 O O . TRP A 1 190 ? -11.297 19.016 -19.828 1 44.22 190 TRP A O 1
ATOM 1491 N N . PRO A 1 191 ? -12.594 20.281 -21.172 1 43.09 191 PRO A N 1
ATOM 1492 C CA . PRO A 1 191 ? -11.578 20.156 -22.219 1 43.09 191 PRO A CA 1
ATOM 1493 C C . PRO A 1 191 ? -10.266 20.828 -21.859 1 43.09 191 PRO A C 1
ATOM 1495 O O . PRO A 1 191 ? -9.227 20.547 -22.484 1 43.09 191 PRO A O 1
ATOM 1498 N N . LEU A 1 192 ? -10.344 21.875 -21.141 1 42.06 192 LEU A N 1
ATOM 1499 C CA . LEU A 1 192 ? -9.141 22.672 -20.906 1 42.06 192 LEU A CA 1
ATOM 1500 C C . LEU A 1 192 ? -8.398 22.172 -19.672 1 42.06 192 LEU A C 1
ATOM 1502 O O . LEU A 1 192 ? -7.625 22.906 -19.062 1 42.06 192 LEU A O 1
ATOM 1506 N N . GLN A 1 193 ? -8.703 21.172 -19.109 1 45.72 193 GLN A N 1
ATOM 1507 C CA . GLN A 1 193 ? -8.055 20.625 -17.922 1 45.72 193 GLN A CA 1
ATOM 1508 C C . GLN A 1 193 ? -6.539 20.547 -18.125 1 45.72 193 GLN A C 1
ATOM 1510 O O . GLN A 1 193 ? -5.793 20.422 -17.141 1 45.72 193 GLN A O 1
ATOM 1515 N N . ILE A 1 194 ? -6.047 20.328 -19.359 1 42.56 194 ILE A N 1
ATOM 1516 C CA . ILE A 1 194 ? -4.609 20.172 -19.547 1 42.56 194 ILE A CA 1
ATOM 1517 C C . ILE A 1 194 ? -3.893 21.453 -19.109 1 42.56 194 ILE A C 1
ATOM 1519 O O . ILE A 1 194 ? -2.842 21.391 -18.469 1 42.56 194 ILE A O 1
ATOM 1523 N N . PRO A 1 195 ? -3.941 22.547 -19.766 1 45 195 PRO A N 1
ATOM 1524 C CA . PRO A 1 195 ? -2.902 23.578 -19.859 1 45 195 PRO A CA 1
ATOM 1525 C C . PRO A 1 195 ? -2.752 24.391 -18.578 1 45 195 PRO A C 1
ATOM 1527 O O . PRO A 1 195 ? -1.693 24.969 -18.328 1 45 195 PRO A O 1
ATOM 1530 N N . LEU A 1 196 ? -3.791 24.547 -17.953 1 44.84 196 LEU A N 1
ATOM 1531 C CA . LEU A 1 196 ? -3.691 25.484 -16.844 1 44.84 196 LEU A CA 1
ATOM 1532 C C . LEU A 1 196 ? -2.941 24.859 -15.672 1 44.84 196 LEU A C 1
ATOM 1534 O O . LEU A 1 196 ? -2.256 25.562 -14.922 1 44.84 196 LEU A O 1
ATOM 1538 N N . SER A 1 197 ? -3.039 23.547 -15.508 1 51.59 197 SER A N 1
ATOM 1539 C CA . SER A 1 197 ? -2.334 22.875 -14.43 1 51.59 197 SER A CA 1
ATOM 1540 C C . SER A 1 197 ? -0.828 23.078 -14.531 1 51.59 197 SER A C 1
ATOM 1542 O O . SER A 1 197 ? -0.107 22.953 -13.539 1 51.59 197 SER A O 1
ATOM 1544 N N . TRP A 1 198 ? -0.462 23.469 -15.758 1 48.47 198 TRP A N 1
ATOM 1545 C CA . TRP A 1 198 ? 0.966 23.703 -15.961 1 48.47 198 TRP A CA 1
ATOM 1546 C C . TRP A 1 198 ? 1.384 25.062 -15.43 1 48.47 198 TRP A C 1
ATOM 1548 O O . TRP A 1 198 ? 2.576 25.344 -15.273 1 48.47 198 TRP A O 1
ATOM 1558 N N . LEU A 1 199 ? 0.414 25.859 -15.125 1 47.97 199 LEU A N 1
ATOM 1559 C CA . LEU A 1 199 ? 0.793 27.219 -14.75 1 47.97 199 LEU A CA 1
ATOM 1560 C C . LEU A 1 199 ? 1.04 27.312 -13.25 1 47.97 199 LEU A C 1
ATOM 1562 O O . LEU A 1 199 ? 1.522 28.344 -12.758 1 47.97 199 LEU A O 1
ATOM 1566 N N . ILE A 1 200 ? 0.617 26.344 -12.523 1 53.72 200 ILE A N 1
ATOM 1567 C CA . ILE A 1 200 ? 0.875 26.453 -11.094 1 53.72 200 ILE A CA 1
ATOM 1568 C C . ILE A 1 200 ? 2.326 26.078 -10.797 1 53.72 200 ILE A C 1
ATOM 1570 O O . ILE A 1 200 ? 2.756 24.953 -11.102 1 53.72 200 ILE A O 1
ATOM 1574 N N . PRO A 1 201 ? 3.156 27.094 -10.477 1 56.84 201 PRO A N 1
ATOM 1575 C CA . PRO A 1 201 ? 4.562 26.797 -10.195 1 56.84 201 PRO A CA 1
ATOM 1576 C C . PRO A 1 201 ? 4.738 25.578 -9.289 1 56.84 201 PRO A C 1
ATOM 1578 O O . PRO A 1 201 ? 4.055 25.453 -8.266 1 56.84 201 PRO A O 1
ATOM 1581 N N . ASP A 1 202 ? 5.453 24.641 -9.766 1 63.34 202 ASP A N 1
ATOM 1582 C CA . ASP A 1 202 ? 5.793 23.391 -9.094 1 63.34 202 ASP A CA 1
ATOM 1583 C C . ASP A 1 202 ? 6.668 23.641 -7.867 1 63.34 202 ASP A C 1
ATOM 1585 O O . ASP A 1 202 ? 6.918 22.734 -7.07 1 63.34 202 ASP A O 1
ATOM 1589 N N . THR A 1 203 ? 7.023 24.938 -7.57 1 70.81 203 THR A N 1
ATOM 1590 C CA . THR A 1 203 ? 7.98 25.188 -6.5 1 70.81 203 THR A CA 1
ATOM 1591 C C . THR A 1 203 ? 7.348 24.953 -5.133 1 70.81 203 THR A C 1
ATOM 1593 O O . THR A 1 203 ? 8.047 24.609 -4.176 1 70.81 203 THR A O 1
ATOM 1596 N N . ASP A 1 204 ? 6.035 25 -5.082 1 78.44 204 ASP A N 1
ATOM 1597 C CA . ASP A 1 204 ? 5.371 24.844 -3.793 1 78.44 204 ASP A CA 1
ATOM 1598 C C . ASP A 1 204 ? 4.773 23.438 -3.654 1 78.44 204 ASP A C 1
ATOM 1600 O O . ASP A 1 204 ? 4.055 23.156 -2.693 1 78.44 204 ASP A O 1
ATOM 1604 N N . SER A 1 205 ? 5.195 22.656 -4.504 1 84.94 205 SER A N 1
ATOM 1605 C CA . SER A 1 205 ? 4.691 21.281 -4.438 1 84.94 205 SER A CA 1
ATOM 1606 C C . SER A 1 205 ? 5.254 20.547 -3.227 1 84.94 205 SER A C 1
ATOM 1608 O O . SER A 1 205 ? 6.348 20.859 -2.752 1 84.94 205 SER A O 1
ATOM 1610 N N . ALA A 1 206 ? 4.461 19.641 -2.695 1 92.44 206 ALA A N 1
ATOM 1611 C CA . ALA A 1 206 ? 4.926 18.828 -1.578 1 92.44 206 ALA A CA 1
ATOM 1612 C C . ALA A 1 206 ? 6.207 18.078 -1.941 1 92.44 206 ALA A C 1
ATOM 1614 O O . ALA A 1 206 ? 7.117 17.969 -1.12 1 92.44 206 ALA A O 1
ATOM 1615 N N . LEU A 1 207 ? 6.359 17.688 -3.209 1 93.06 207 LEU A N 1
ATOM 1616 C CA . LEU A 1 207 ? 7.516 16.906 -3.639 1 93.06 207 LEU A CA 1
ATOM 1617 C C . LEU A 1 207 ? 8.797 17.719 -3.496 1 93.06 207 LEU A C 1
ATOM 1619 O O . LEU A 1 207 ? 9.859 17.172 -3.189 1 93.06 207 LEU A O 1
ATOM 1623 N N . ASN A 1 208 ? 8.688 18.953 -3.652 1 91.12 208 ASN A N 1
ATOM 1624 C CA . ASN A 1 208 ? 9.875 19.812 -3.576 1 91.12 208 ASN A CA 1
ATOM 1625 C C . ASN A 1 208 ? 10.297 20.047 -2.131 1 91.12 208 ASN A C 1
ATOM 1627 O O . ASN A 1 208 ? 11.484 20.219 -1.845 1 91.12 208 ASN A O 1
ATOM 1631 N N . GLY A 1 209 ? 9.391 20.078 -1.239 1 95.25 209 GLY A N 1
ATOM 1632 C CA . GLY A 1 209 ? 9.672 20.375 0.156 1 95.25 209 GLY A CA 1
ATOM 1633 C C . GLY A 1 209 ? 10.086 19.141 0.952 1 95.25 209 GLY A C 1
ATOM 1634 O O . GLY A 1 209 ? 10.82 19.25 1.934 1 95.25 209 GLY A O 1
ATOM 1635 N N . LEU A 1 210 ? 9.711 17.984 0.511 1 96.62 210 LEU A N 1
ATOM 1636 C CA . LEU A 1 210 ? 9.82 16.766 1.294 1 96.62 210 LEU A CA 1
ATOM 1637 C C . LEU A 1 210 ? 11.281 16.453 1.61 1 96.62 210 LEU A C 1
ATOM 1639 O O . LEU A 1 210 ? 11.609 16.094 2.744 1 96.62 210 LEU A O 1
ATOM 1643 N N . PRO A 1 211 ? 12.25 16.625 0.705 1 94.44 211 PRO A N 1
ATOM 1644 C CA . PRO A 1 211 ? 13.641 16.266 1.003 1 94.44 211 PRO A CA 1
ATOM 1645 C C . PRO A 1 211 ? 14.219 17.062 2.172 1 94.44 211 PRO A C 1
ATOM 1647 O O . PRO A 1 211 ? 15.148 16.609 2.838 1 94.44 211 PRO A O 1
ATOM 1650 N N . GLN A 1 212 ? 13.625 18.172 2.506 1 96.06 212 GLN A N 1
ATOM 1651 C CA . GLN A 1 212 ? 14.125 19.031 3.582 1 96.06 212 GLN A CA 1
ATOM 1652 C C . GLN A 1 212 ? 13.625 18.547 4.941 1 96.06 212 GLN A C 1
ATOM 1654 O O . GLN A 1 212 ? 14.047 19.047 5.98 1 96.06 212 GLN A O 1
ATOM 1659 N N . LEU A 1 213 ? 12.781 17.547 4.934 1 97.44 213 LEU A N 1
ATOM 1660 C CA . LEU A 1 213 ? 12.156 17.109 6.18 1 97.44 213 LEU A CA 1
ATOM 1661 C C . LEU A 1 213 ? 12.867 15.906 6.766 1 97.44 213 LEU A C 1
ATOM 1663 O O . LEU A 1 213 ? 12.281 15.148 7.539 1 97.44 213 LEU A O 1
ATOM 1667 N N . ALA A 1 214 ? 14.117 15.75 6.395 1 93.75 214 ALA A N 1
ATOM 1668 C CA . ALA A 1 214 ? 14.898 14.633 6.922 1 93.75 214 ALA A CA 1
ATOM 1669 C C . ALA A 1 214 ? 14.875 14.625 8.445 1 93.75 214 ALA A C 1
ATOM 1671 O O . ALA A 1 214 ? 15.031 15.664 9.086 1 93.75 214 ALA A O 1
ATOM 1672 N N . GLY A 1 215 ? 14.57 13.438 8.984 1 90.81 215 GLY A N 1
ATOM 1673 C CA . GLY A 1 215 ? 14.555 13.289 10.43 1 90.81 215 GLY A CA 1
ATOM 1674 C C . GLY A 1 215 ? 13.18 13.492 11.039 1 90.81 215 GLY A C 1
ATOM 1675 O O . GLY A 1 215 ? 12.945 13.125 12.195 1 90.81 215 GLY A O 1
ATOM 1676 N N . THR A 1 216 ? 12.211 14.062 10.344 1 95.5 216 THR A N 1
ATOM 1677 C CA . THR A 1 216 ? 10.844 14.211 10.812 1 95.5 216 THR A CA 1
ATOM 1678 C C . THR A 1 216 ? 10.016 12.969 10.477 1 95.5 216 THR A C 1
ATOM 1680 O O . THR A 1 216 ? 9.766 12.688 9.305 1 95.5 216 THR A O 1
ATOM 1683 N N . PRO A 1 217 ? 9.641 12.227 11.516 1 94.38 217 PRO A N 1
ATOM 1684 C CA . PRO A 1 217 ? 8.82 11.047 11.219 1 94.38 217 PRO A CA 1
ATOM 1685 C C . PRO A 1 217 ? 7.531 11.398 10.469 1 94.38 217 PRO A C 1
ATOM 1687 O O . PRO A 1 217 ? 6.855 12.375 10.82 1 94.38 217 PRO A O 1
ATOM 1690 N N . MET A 1 218 ? 7.223 10.578 9.43 1 95.06 218 MET A N 1
ATOM 1691 C CA . MET A 1 218 ? 6.059 10.875 8.594 1 95.06 218 MET A CA 1
ATOM 1692 C C . MET A 1 218 ? 5.188 9.641 8.422 1 95.06 218 MET A C 1
ATOM 1694 O O . MET A 1 218 ? 5.695 8.547 8.148 1 95.06 218 MET A O 1
ATOM 1698 N N . LEU A 1 219 ? 3.961 9.844 8.672 1 94.31 219 LEU A N 1
ATOM 1699 C CA . LEU A 1 219 ? 2.938 8.859 8.32 1 94.31 219 LEU A CA 1
ATOM 1700 C C . LEU A 1 219 ? 2.062 9.375 7.184 1 94.31 219 LEU A C 1
ATOM 1702 O O . LEU A 1 219 ? 1.41 10.414 7.312 1 94.31 219 LEU A O 1
ATOM 1706 N N . ILE A 1 220 ? 2.068 8.641 6.082 1 94.75 220 ILE A N 1
ATOM 1707 C CA . ILE A 1 220 ? 1.328 9.031 4.891 1 94.75 220 ILE A CA 1
ATOM 1708 C C . ILE A 1 220 ? 0.144 8.094 4.68 1 94.75 220 ILE A C 1
ATOM 1710 O O . ILE A 1 220 ? 0.329 6.914 4.375 1 94.75 220 ILE A O 1
ATOM 1714 N N . PHE A 1 221 ? -1.053 8.641 4.898 1 94 221 PHE A N 1
ATOM 1715 C CA . PHE A 1 221 ? -2.27 7.922 4.547 1 94 221 PHE A CA 1
ATOM 1716 C C . PHE A 1 221 ? -2.68 8.219 3.109 1 94 221 PHE A C 1
ATOM 1718 O O . PHE A 1 221 ? -2.684 9.383 2.689 1 94 221 PHE A O 1
ATOM 1725 N N . GLN A 1 222 ? -3.07 7.18 2.387 1 93.5 222 GLN A N 1
ATOM 1726 C CA . GLN A 1 222 ? -3.611 7.348 1.042 1 93.5 222 GLN A CA 1
ATOM 1727 C C . GLN A 1 222 ? -4.68 6.297 0.748 1 93.5 222 GLN A C 1
ATOM 1729 O O . GLN A 1 222 ? -4.422 5.098 0.839 1 93.5 222 GLN A O 1
ATOM 1734 N N . SER A 1 223 ? -5.852 6.828 0.357 1 91.94 223 SER A N 1
ATOM 1735 C CA . SER A 1 223 ? -6.918 5.91 -0.017 1 91.94 223 SER A CA 1
ATOM 1736 C C . SER A 1 223 ? -6.742 5.402 -1.444 1 91.94 223 SER A C 1
ATOM 1738 O O . SER A 1 223 ? -6.5 6.191 -2.361 1 91.94 223 SER A O 1
ATOM 1740 N N . MET A 1 224 ? -6.91 4.121 -1.617 1 88.38 224 MET A N 1
ATOM 1741 C CA . MET A 1 224 ? -6.828 3.529 -2.949 1 88.38 224 MET A CA 1
ATOM 1742 C C . MET A 1 224 ? -8.062 3.873 -3.775 1 88.38 224 MET A C 1
ATOM 1744 O O . MET A 1 224 ? -8.078 3.676 -4.992 1 88.38 224 MET A O 1
ATOM 1748 N N . ASP A 1 225 ? -9.117 4.375 -3.125 1 88.75 225 ASP A N 1
ATOM 1749 C CA . ASP A 1 225 ? -10.383 4.688 -3.781 1 88.75 225 ASP A CA 1
ATOM 1750 C C . ASP A 1 225 ? -10.508 6.188 -4.047 1 88.75 225 ASP A C 1
ATOM 1752 O O . ASP A 1 225 ? -11.516 6.641 -4.59 1 88.75 225 ASP A O 1
ATOM 1756 N N . ASP A 1 226 ? -9.484 6.953 -3.629 1 92.06 226 ASP A N 1
ATOM 1757 C CA . ASP A 1 226 ? -9.523 8.406 -3.76 1 92.06 226 ASP A CA 1
ATOM 1758 C C . ASP A 1 226 ? -9.523 8.828 -5.23 1 92.06 226 ASP A C 1
ATOM 1760 O O . ASP A 1 226 ? -8.539 8.609 -5.941 1 92.06 226 ASP A O 1
ATOM 1764 N N . THR A 1 227 ? -10.609 9.414 -5.688 1 86.56 227 THR A N 1
ATOM 1765 C CA . THR A 1 227 ? -10.719 9.812 -7.086 1 86.56 227 THR A CA 1
ATOM 1766 C C . THR A 1 227 ? -10.312 11.273 -7.266 1 86.56 227 THR A C 1
ATOM 1768 O O . THR A 1 227 ? -10.078 11.727 -8.391 1 86.56 227 THR A O 1
ATOM 1771 N N . LEU A 1 228 ? -10.242 11.984 -6.172 1 88.31 228 LEU A N 1
ATOM 1772 C CA . LEU A 1 228 ? -9.859 13.391 -6.23 1 88.31 228 LEU A CA 1
ATOM 1773 C C . LEU A 1 228 ? -8.344 13.547 -6.195 1 88.31 228 LEU A C 1
ATOM 1775 O O . LEU A 1 228 ? -7.781 14.344 -6.949 1 88.31 228 LEU A O 1
ATOM 1779 N N . VAL A 1 229 ? -7.699 12.891 -5.289 1 92.31 229 VAL A N 1
ATOM 1780 C CA . VAL A 1 229 ? -6.25 12.742 -5.203 1 92.31 229 VAL A CA 1
ATOM 1781 C C . VAL A 1 229 ? -5.871 11.273 -5.348 1 92.31 229 VAL A C 1
ATOM 1783 O O . VAL A 1 229 ? -5.809 10.539 -4.355 1 92.31 229 VAL A O 1
ATOM 1786 N N . PRO A 1 230 ? -5.531 10.953 -6.527 1 90.19 230 PRO A N 1
ATOM 1787 C CA . PRO A 1 230 ? -5.344 9.531 -6.809 1 90.19 230 PRO A CA 1
ATOM 1788 C C . PRO A 1 230 ? -4.145 8.938 -6.074 1 90.19 230 PRO A C 1
ATOM 1790 O O . PRO A 1 230 ? -3.234 9.672 -5.676 1 90.19 230 PRO A O 1
ATOM 1793 N N . LEU A 1 231 ? -4.125 7.688 -6.012 1 89.56 231 LEU A N 1
ATOM 1794 C CA . LEU A 1 231 ? -3.166 6.867 -5.277 1 89.56 231 LEU A CA 1
ATOM 1795 C C . LEU A 1 231 ? -1.734 7.242 -5.645 1 89.56 231 LEU A C 1
ATOM 1797 O O . LEU A 1 231 ? -0.846 7.23 -4.789 1 89.56 231 LEU A O 1
ATOM 1801 N N . ALA A 1 232 ? -1.479 7.598 -6.867 1 87.75 232 ALA A N 1
ATOM 1802 C CA . ALA A 1 232 ? -0.138 7.914 -7.348 1 87.75 232 ALA A CA 1
ATOM 1803 C C . ALA A 1 232 ? 0.482 9.055 -6.543 1 87.75 232 ALA A C 1
ATOM 1805 O O . ALA A 1 232 ? 1.701 9.102 -6.363 1 87.75 232 ALA A O 1
ATOM 1806 N N . ASN A 1 233 ? -0.36 9.898 -5.973 1 91.81 233 ASN A N 1
ATOM 1807 C CA . ASN A 1 233 ? 0.155 10.992 -5.16 1 91.81 233 ASN A CA 1
ATOM 1808 C C . ASN A 1 233 ? 0.785 10.484 -3.867 1 91.81 233 ASN A C 1
ATOM 1810 O O . ASN A 1 233 ? 1.919 10.836 -3.543 1 91.81 233 ASN A O 1
ATOM 1814 N N . GLY A 1 234 ? 0.073 9.609 -3.201 1 93.25 234 GLY A N 1
ATOM 1815 C CA . GLY A 1 234 ? 0.621 9.031 -1.986 1 93.25 234 GLY A CA 1
ATOM 1816 C C . GLY A 1 234 ? 1.901 8.25 -2.221 1 93.25 234 GLY A C 1
ATOM 1817 O O . GLY A 1 234 ? 2.834 8.32 -1.419 1 93.25 234 GLY A O 1
ATOM 1818 N N . ILE A 1 235 ? 1.954 7.594 -3.346 1 88.94 235 ILE A N 1
ATOM 1819 C CA . ILE A 1 235 ? 3.125 6.797 -3.693 1 88.94 235 ILE A CA 1
ATOM 1820 C C . ILE A 1 235 ? 4.316 7.719 -3.961 1 88.94 235 ILE A C 1
ATOM 1822 O O . ILE A 1 235 ? 5.418 7.48 -3.461 1 88.94 235 ILE A O 1
ATOM 1826 N N . SER A 1 236 ? 4.109 8.766 -4.703 1 91.44 236 SER A N 1
ATOM 1827 C CA . SER A 1 236 ? 5.168 9.727 -5 1 91.44 236 SER A CA 1
ATOM 1828 C C . SER A 1 236 ? 5.68 10.391 -3.727 1 91.44 236 SER A C 1
ATOM 1830 O O . SER A 1 236 ? 6.891 10.57 -3.555 1 91.44 236 SER A O 1
ATOM 1832 N N . LEU A 1 237 ? 4.754 10.734 -2.857 1 94.56 237 LEU A N 1
ATOM 1833 C CA . LEU A 1 237 ? 5.152 11.32 -1.583 1 94.56 237 LEU A CA 1
ATOM 1834 C C . LEU A 1 237 ? 6.023 10.352 -0.786 1 94.56 237 LEU A C 1
ATOM 1836 O O . LEU A 1 237 ? 7.082 10.734 -0.285 1 94.56 237 LEU A O 1
ATOM 1840 N N . TYR A 1 238 ? 5.613 9.148 -0.698 1 93.12 238 TYR A N 1
ATOM 1841 C CA . TYR A 1 238 ? 6.348 8.148 0.067 1 93.12 238 TYR A CA 1
ATOM 1842 C C . TYR A 1 238 ? 7.746 7.941 -0.504 1 93.12 238 TYR A C 1
ATOM 1844 O O . TYR A 1 238 ? 8.727 7.883 0.241 1 93.12 238 TYR A O 1
ATOM 1852 N N . LYS A 1 239 ? 7.82 7.844 -1.807 1 88.69 239 LYS A N 1
ATOM 1853 C CA . LYS A 1 239 ? 9.102 7.586 -2.457 1 88.69 239 LYS A CA 1
ATOM 1854 C C . LYS A 1 239 ? 10.07 8.75 -2.248 1 88.69 239 LYS A C 1
ATOM 1856 O O . LYS A 1 239 ? 11.281 8.547 -2.16 1 88.69 239 LYS A O 1
ATOM 1861 N N . THR A 1 240 ? 9.547 9.938 -2.086 1 92.75 240 THR A N 1
ATOM 1862 C CA . THR A 1 240 ? 10.367 11.141 -2.002 1 92.75 240 THR A CA 1
ATOM 1863 C C . THR A 1 240 ? 10.688 11.469 -0.548 1 92.75 240 THR A C 1
ATOM 1865 O O . THR A 1 240 ? 11.742 12.039 -0.256 1 92.75 240 THR A O 1
ATOM 1868 N N . ALA A 1 241 ? 9.773 11.117 0.396 1 93.31 241 ALA A N 1
ATOM 1869 C CA . ALA A 1 241 ? 9.922 11.477 1.805 1 93.31 241 ALA A CA 1
ATOM 1870 C C . ALA A 1 241 ? 11.18 10.844 2.4 1 93.31 241 ALA A C 1
ATOM 1872 O O . ALA A 1 241 ? 11.484 9.68 2.123 1 93.31 241 ALA A O 1
ATOM 1873 N N . PRO A 1 242 ? 11.938 11.633 3.15 1 92.56 242 PRO A N 1
ATOM 1874 C CA . PRO A 1 242 ? 13.07 11.039 3.867 1 92.56 242 PRO A CA 1
ATOM 1875 C C . PRO A 1 242 ? 12.625 10.148 5.027 1 92.56 242 PRO A C 1
ATOM 1877 O O . PRO A 1 242 ? 11.469 10.195 5.434 1 92.56 242 PRO A O 1
ATOM 1880 N N . LEU A 1 243 ? 13.57 9.391 5.496 1 86.5 243 LEU A N 1
ATOM 1881 C CA . LEU A 1 243 ? 13.305 8.531 6.645 1 86.5 243 LEU A CA 1
ATOM 1882 C C . LEU A 1 243 ? 13.281 9.344 7.938 1 86.5 243 LEU A C 1
ATOM 1884 O O . LEU A 1 243 ? 13.984 10.352 8.055 1 86.5 243 LEU A O 1
ATOM 1888 N N . PRO A 1 244 ? 12.469 8.859 8.953 1 88.94 244 PRO A N 1
ATOM 1889 C CA . PRO A 1 244 ? 11.562 7.711 8.914 1 88.94 244 PRO A CA 1
ATOM 1890 C C . PRO A 1 244 ? 10.211 8.039 8.289 1 88.94 244 PRO A C 1
ATOM 1892 O O . PRO A 1 244 ? 9.711 9.156 8.445 1 88.94 244 PRO A O 1
ATOM 1895 N N . ARG A 1 245 ? 9.648 7.062 7.504 1 89.94 245 ARG A N 1
ATOM 1896 C CA . ARG A 1 245 ? 8.359 7.254 6.848 1 89.94 245 ARG A CA 1
ATOM 1897 C C . ARG A 1 245 ? 7.586 5.941 6.773 1 89.94 245 ARG A C 1
ATOM 1899 O O . ARG A 1 245 ? 8.18 4.867 6.68 1 89.94 245 ARG A O 1
ATOM 1906 N N . VAL A 1 246 ? 6.316 6.129 6.871 1 87.81 246 VAL A N 1
ATOM 1907 C CA . VAL A 1 246 ? 5.402 5.004 6.715 1 87.81 246 VAL A CA 1
ATOM 1908 C C . VAL A 1 246 ? 4.297 5.363 5.727 1 87.81 246 VAL A C 1
ATOM 1910 O O . VAL A 1 246 ? 3.76 6.473 5.766 1 87.81 246 VAL A O 1
ATOM 1913 N N . LEU A 1 247 ? 4.023 4.414 4.809 1 89.31 247 LEU A N 1
ATOM 1914 C CA . LEU A 1 247 ? 2.861 4.535 3.936 1 89.31 247 LEU A CA 1
ATOM 1915 C C . LEU A 1 247 ? 1.739 3.609 4.391 1 89.31 247 LEU A C 1
ATOM 1917 O O . LEU A 1 247 ? 1.95 2.406 4.551 1 89.31 247 LEU A O 1
ATOM 1921 N N . GLN A 1 248 ? 0.641 4.188 4.672 1 87.94 248 GLN A N 1
ATOM 1922 C CA . GLN A 1 248 ? -0.548 3.406 4.996 1 87.94 248 GLN A CA 1
ATOM 1923 C C . GLN A 1 248 ? -1.638 3.604 3.945 1 87.94 248 GLN A C 1
ATOM 1925 O O . GLN A 1 248 ? -2.236 4.676 3.857 1 87.94 248 GLN A O 1
ATOM 1930 N N . LEU A 1 249 ? -1.852 2.545 3.219 1 87.56 249 LEU A N 1
ATOM 1931 C CA . LEU A 1 249 ? -2.965 2.572 2.275 1 87.56 249 LEU A CA 1
ATOM 1932 C C . LEU A 1 249 ? -4.293 2.352 2.996 1 87.56 249 LEU A C 1
ATOM 1934 O O . LEU A 1 249 ? -4.371 1.54 3.922 1 87.56 249 LEU A O 1
ATOM 1938 N N . THR A 1 250 ? -5.27 3.047 2.551 1 88 250 THR A N 1
ATOM 1939 C CA . THR A 1 250 ? -6.609 2.932 3.115 1 88 250 THR A CA 1
ATOM 1940 C C . THR A 1 250 ? -7.648 2.742 2.012 1 88 250 THR A C 1
ATOM 1942 O O . THR A 1 250 ? -7.293 2.57 0.843 1 88 250 THR A O 1
ATOM 1945 N N . ARG A 1 251 ? -8.93 2.625 2.459 1 86.25 251 ARG A N 1
ATOM 1946 C CA . ARG A 1 251 ? -10.086 2.635 1.57 1 86.25 251 ARG A CA 1
ATOM 1947 C C . ARG A 1 251 ? -11.016 3.797 1.897 1 86.25 251 ARG A C 1
ATOM 1949 O O . ARG A 1 251 ? -10.867 4.449 2.932 1 86.25 251 ARG A O 1
ATOM 1956 N N . GLY A 1 252 ? -11.93 4.082 0.935 1 88.62 252 GLY A N 1
ATOM 1957 C CA . GLY A 1 252 ? -12.891 5.148 1.165 1 88.62 252 GLY A CA 1
ATOM 1958 C C . GLY A 1 252 ? -12.609 6.395 0.342 1 88.62 252 GLY A C 1
ATOM 1959 O O . GLY A 1 252 ? -11.633 6.441 -0.407 1 88.62 252 GLY A O 1
ATOM 1960 N N . GLY A 1 253 ? -13.453 7.379 0.507 1 91.12 253 GLY A N 1
ATOM 1961 C CA . GLY A 1 253 ? -13.352 8.609 -0.264 1 91.12 253 GLY A CA 1
ATOM 1962 C C . GLY A 1 253 ? -12.227 9.508 0.193 1 91.12 253 GLY A C 1
ATOM 1963 O O . GLY A 1 253 ? -11.539 9.211 1.175 1 91.12 253 GLY A O 1
ATOM 1964 N N . HIS A 1 254 ? -12.039 10.625 -0.579 1 93.62 254 HIS A N 1
ATOM 1965 C CA . HIS A 1 254 ? -10.984 11.602 -0.328 1 93.62 254 HIS A CA 1
ATOM 1966 C C . HIS A 1 254 ? -11.055 12.133 1.1 1 93.62 254 HIS A C 1
ATOM 1968 O O . HIS A 1 254 ? -12.094 12.633 1.532 1 93.62 254 HIS A O 1
ATOM 1974 N N . VAL A 1 255 ? -9.969 11.914 1.877 1 95 255 VAL A N 1
ATOM 1975 C CA . VAL A 1 255 ? -9.75 12.406 3.232 1 95 255 VAL A CA 1
ATOM 1976 C C . VAL A 1 255 ? -10.828 11.859 4.164 1 95 255 VAL A C 1
ATOM 1978 O O . VAL A 1 255 ? -11.344 12.586 5.023 1 95 255 VAL A O 1
ATOM 1981 N N . GLN A 1 256 ? -11.289 10.672 3.91 1 94.94 256 GLN A N 1
ATOM 1982 C CA . GLN A 1 256 ? -12.25 9.992 4.77 1 94.94 256 GLN A CA 1
ATOM 1983 C C . GLN A 1 256 ? -11.57 8.93 5.621 1 94.94 256 GLN A C 1
ATOM 1985 O O . GLN A 1 256 ? -12.227 8.031 6.152 1 94.94 256 GLN A O 1
ATOM 1990 N N . THR A 1 257 ? -10.32 9.039 5.746 1 94.62 257 THR A N 1
ATOM 1991 C CA . THR A 1 257 ? -9.492 8.062 6.438 1 94.62 257 THR A CA 1
ATOM 1992 C C . THR A 1 257 ? -10.008 7.812 7.852 1 94.62 257 THR A C 1
ATOM 1994 O O . THR A 1 257 ? -10.18 6.66 8.258 1 94.62 257 THR A O 1
ATOM 1997 N N . PHE A 1 258 ? -10.422 8.797 8.562 1 95.62 258 PHE A N 1
ATOM 1998 C CA . PHE A 1 258 ? -10.672 8.672 9.992 1 95.62 258 PHE A CA 1
ATOM 1999 C C . PHE A 1 258 ? -12.148 8.43 10.273 1 95.62 258 PHE A C 1
ATOM 2001 O O . PHE A 1 258 ? -12.57 8.398 11.43 1 95.62 258 PHE A O 1
ATOM 2008 N N . ALA A 1 259 ? -12.938 8.328 9.195 1 94.31 259 ALA A N 1
ATOM 2009 C CA . ALA A 1 259 ? -14.273 7.766 9.367 1 94.31 259 ALA A CA 1
ATOM 2010 C C . ALA A 1 259 ? -14.211 6.309 9.812 1 94.31 259 ALA A C 1
ATOM 2012 O O . ALA A 1 259 ? -15.141 5.801 10.438 1 94.31 259 ALA A O 1
ATOM 2013 N N . ASP A 1 260 ? -13.164 5.641 9.484 1 89.75 260 ASP A N 1
ATOM 2014 C CA . ASP A 1 260 ? -12.906 4.262 9.883 1 89.75 260 ASP A CA 1
ATOM 2015 C C . ASP A 1 260 ? -12.07 4.207 11.156 1 89.75 260 ASP A C 1
ATOM 2017 O O . ASP A 1 260 ? -10.93 4.668 11.18 1 89.75 260 ASP A O 1
ATOM 2021 N N . PRO A 1 261 ? -12.555 3.611 12.266 1 89 261 PRO A N 1
ATOM 2022 C CA . PRO A 1 261 ? -11.812 3.561 13.523 1 89 261 PRO A CA 1
ATOM 2023 C C . PRO A 1 261 ? -10.492 2.807 13.398 1 89 261 PRO A C 1
ATOM 2025 O O . PRO A 1 261 ? -9.57 3.045 14.18 1 89 261 PRO A O 1
ATOM 2028 N N . THR A 1 262 ? -10.383 2.01 12.391 1 84.31 262 THR A N 1
ATOM 2029 C CA . THR A 1 262 ? -9.148 1.271 12.172 1 84.31 262 THR A CA 1
ATOM 2030 C C . THR A 1 262 ? -7.98 2.227 11.938 1 84.31 262 THR A C 1
ATOM 2032 O O . THR A 1 262 ? -6.918 2.08 12.547 1 84.31 262 THR A O 1
ATOM 2035 N N . TRP A 1 263 ? -8.219 3.186 11.133 1 89.06 263 TRP A N 1
ATOM 2036 C CA . TRP A 1 263 ? -7.129 4.082 10.766 1 89.06 263 TRP A CA 1
ATOM 2037 C C . TRP A 1 263 ? -6.844 5.078 11.883 1 89.06 263 TRP A C 1
ATOM 2039 O O . TRP A 1 263 ? -5.715 5.555 12.023 1 89.06 263 TRP A O 1
ATOM 2049 N N . ARG A 1 264 ? -7.863 5.371 12.758 1 92.38 264 ARG A N 1
ATOM 2050 C CA . ARG A 1 264 ? -7.613 6.141 13.977 1 92.38 264 ARG A CA 1
ATOM 2051 C C . ARG A 1 264 ? -6.656 5.402 14.906 1 92.38 264 ARG A C 1
ATOM 2053 O O . ARG A 1 264 ? -5.695 5.988 15.406 1 92.38 264 ARG A O 1
ATOM 2060 N N . GLN A 1 265 ? -6.887 4.152 15.008 1 87.62 265 GLN A N 1
ATOM 2061 C CA . GLN A 1 265 ? -6.035 3.338 15.867 1 87.62 265 GLN A CA 1
ATOM 2062 C C . GLN A 1 265 ? -4.617 3.242 15.312 1 87.62 265 GLN A C 1
ATOM 2064 O O . GLN A 1 265 ? -3.645 3.279 16.062 1 87.62 265 GLN A O 1
ATOM 2069 N N . VAL A 1 266 ? -4.531 3.152 14.031 1 86.19 266 VAL A N 1
ATOM 2070 C CA . VAL A 1 266 ? -3.229 3.096 13.375 1 86.19 266 VAL A CA 1
ATOM 2071 C C . VAL A 1 266 ? -2.445 4.375 13.672 1 86.19 266 VAL A C 1
ATOM 2073 O O . VAL A 1 266 ? -1.263 4.316 14.016 1 86.19 266 VAL A O 1
ATOM 2076 N N . MET A 1 267 ? -3.092 5.496 13.594 1 91.44 267 MET A N 1
ATOM 2077 C CA . MET A 1 267 ? -2.402 6.758 13.852 1 91.44 267 MET A CA 1
ATOM 2078 C C . MET A 1 267 ? -1.965 6.848 15.312 1 91.44 267 MET A C 1
ATOM 2080 O O . MET A 1 267 ? -0.837 7.25 15.602 1 91.44 267 MET A O 1
ATOM 2084 N N . VAL A 1 268 ? -2.85 6.41 16.234 1 91.06 268 VAL A N 1
ATOM 2085 C CA . VAL A 1 268 ? -2.533 6.492 17.656 1 91.06 268 VAL A CA 1
ATOM 2086 C C . VAL A 1 268 ? -1.345 5.586 17.969 1 91.06 268 VAL A C 1
ATOM 2088 O O . VAL A 1 268 ? -0.418 5.996 18.672 1 91.06 268 VAL A O 1
ATOM 2091 N N . ARG A 1 269 ? -1.34 4.441 17.422 1 85.19 269 ARG A N 1
ATOM 2092 C CA . ARG A 1 269 ? -0.238 3.512 17.656 1 85.19 269 ARG A CA 1
ATOM 2093 C C . ARG A 1 269 ? 1.06 4.043 17.062 1 85.19 269 ARG A C 1
ATOM 2095 O O . ARG A 1 269 ? 2.125 3.924 17.672 1 85.19 269 ARG A O 1
ATOM 2102 N N . TYR A 1 270 ? 0.971 4.52 15.891 1 87.56 270 TYR A N 1
ATOM 2103 C CA . TYR A 1 270 ? 2.141 5.113 15.25 1 87.56 270 TYR A CA 1
ATOM 2104 C C . TYR A 1 270 ? 2.738 6.211 16.125 1 87.56 270 TYR A C 1
ATOM 2106 O O . TYR A 1 270 ? 3.959 6.289 16.281 1 87.56 270 TYR A O 1
ATOM 2114 N N . LEU A 1 271 ? 1.857 7.02 16.719 1 91.75 271 LEU A N 1
ATOM 2115 C CA . LEU A 1 271 ? 2.303 8.188 17.469 1 91.75 271 LEU A CA 1
ATOM 2116 C C . LEU A 1 271 ? 2.951 7.77 18.781 1 91.75 271 LEU A C 1
ATOM 2118 O O . LEU A 1 271 ? 3.605 8.578 19.438 1 91.75 271 LEU A O 1
ATOM 2122 N N . GLU A 1 272 ? 2.803 6.543 19.188 1 86.25 272 GLU A N 1
ATOM 2123 C CA . GLU A 1 272 ? 3.49 6.059 20.375 1 86.25 272 GLU A CA 1
ATOM 2124 C C . GLU A 1 272 ? 5 6.031 20.172 1 86.25 272 GLU A C 1
ATOM 2126 O O . GLU A 1 272 ? 5.766 6.309 21.109 1 86.25 272 GLU A O 1
ATOM 2131 N N . ASP A 1 273 ? 5.414 5.711 18.969 1 85.12 273 ASP A N 1
ATOM 2132 C CA . ASP A 1 273 ? 6.84 5.691 18.672 1 85.12 273 ASP A CA 1
ATOM 2133 C C . ASP A 1 273 ? 7.098 5.883 17.188 1 85.12 273 ASP A C 1
ATOM 2135 O O . ASP A 1 273 ? 7.59 4.973 16.516 1 85.12 273 ASP A O 1
ATOM 2139 N N . PRO A 1 274 ? 6.938 7.105 16.703 1 88.06 274 PRO A N 1
ATOM 2140 C CA . PRO A 1 274 ? 7.02 7.324 15.266 1 88.06 274 PRO A CA 1
ATOM 2141 C C . PRO A 1 274 ? 8.438 7.172 14.719 1 88.06 274 PRO A C 1
ATOM 2143 O O . PRO A 1 274 ? 8.633 6.949 13.523 1 88.06 274 PRO A O 1
ATOM 2146 N N . GLN A 1 275 ? 9.445 7.207 15.578 1 83.31 275 GLN A N 1
ATOM 2147 C CA . GLN A 1 275 ? 10.828 7.113 15.133 1 83.31 275 GLN A CA 1
ATOM 2148 C C . GLN A 1 275 ? 11.188 5.684 14.742 1 83.31 275 GLN A C 1
ATOM 2150 O O . GLN A 1 275 ? 12.086 5.465 13.93 1 83.31 275 GLN A O 1
ATOM 2155 N N . HIS A 1 276 ? 10.422 4.75 15.258 1 74.81 276 HIS A N 1
ATOM 2156 C CA . HIS A 1 276 ? 10.836 3.371 15.031 1 74.81 276 HIS A CA 1
ATOM 2157 C C . HIS A 1 276 ? 9.875 2.66 14.078 1 74.81 276 HIS A C 1
ATOM 2159 O O . HIS A 1 276 ? 9.969 1.446 13.891 1 74.81 276 HIS A O 1
ATOM 2165 N N . PHE A 1 277 ? 9.023 3.436 13.609 1 68.38 277 PHE A N 1
ATOM 2166 C CA . PHE A 1 277 ? 8.195 2.9 12.531 1 68.38 277 PHE A CA 1
ATOM 2167 C C . PHE A 1 277 ? 8.727 3.334 11.172 1 68.38 277 PHE A C 1
ATOM 2169 O O . PHE A 1 277 ? 8.844 4.531 10.906 1 68.38 277 PHE A O 1
ATOM 2176 N N . ASN A 1 278 ? 9.328 2.307 10.445 1 59 278 ASN A N 1
ATOM 2177 C CA . ASN A 1 278 ? 9.828 2.67 9.125 1 59 278 ASN A CA 1
ATOM 2178 C C . ASN A 1 278 ? 9.375 1.67 8.062 1 59 278 ASN A C 1
ATOM 2180 O O . ASN A 1 278 ? 9.133 0.501 8.367 1 59 278 ASN A O 1
ATOM 2184 N N . GLY A 1 279 ? 9.281 2.127 6.895 1 56.09 279 GLY A N 1
ATOM 2185 C CA . GLY A 1 279 ? 9.148 1.317 5.695 1 56.09 279 GLY A CA 1
ATOM 2186 C C . GLY A 1 279 ? 7.703 0.982 5.359 1 56.09 279 GLY A C 1
ATOM 2187 O O . GLY A 1 279 ? 6.789 1.727 5.719 1 56.09 279 GLY A O 1
ATOM 2188 N N . LEU A 1 280 ? 7.715 0.14 4.289 1 50.09 280 LEU A N 1
ATOM 2189 C CA . LEU A 1 280 ? 6.434 -0.437 3.895 1 50.09 280 LEU A CA 1
ATOM 2190 C C . LEU A 1 280 ? 5.945 -1.443 4.934 1 50.09 280 LEU A C 1
ATOM 2192 O O . LEU A 1 280 ? 6.727 -2.262 5.422 1 50.09 280 LEU A O 1
ATOM 2196 N N . ARG A 1 281 ? 5.105 -1.021 5.66 1 53.66 281 ARG A N 1
ATOM 2197 C CA . ARG A 1 281 ? 4.719 -1.877 6.777 1 53.66 281 ARG A CA 1
ATOM 2198 C C . ARG A 1 281 ? 4.512 -3.316 6.316 1 53.66 281 ARG A C 1
ATOM 2200 O O . ARG A 1 281 ? 3.957 -3.559 5.246 1 53.66 281 ARG A O 1
ATOM 2207 N N . ARG A 1 282 ? 5.621 -4.211 6.91 1 48.28 282 ARG A N 1
ATOM 2208 C CA . ARG A 1 282 ? 5.645 -5.66 6.738 1 48.28 282 ARG A CA 1
ATOM 2209 C C . ARG A 1 282 ? 4.367 -6.297 7.27 1 48.28 282 ARG A C 1
ATOM 2211 O O . ARG A 1 282 ? 3.781 -5.812 8.242 1 48.28 282 ARG A O 1
ATOM 2218 N N . LEU A 1 283 ? 4.016 -7.098 6.512 1 41.12 283 LEU A N 1
ATOM 2219 C CA . LEU A 1 283 ? 3.064 -8.062 7.055 1 41.12 283 LEU A CA 1
ATOM 2220 C C . LEU A 1 283 ? 3.572 -8.648 8.367 1 41.12 283 LEU A C 1
ATOM 2222 O O . LEU A 1 283 ? 4.73 -9.062 8.461 1 41.12 283 LEU A O 1
ATOM 2226 N N . ALA A 1 284 ? 3.141 -8.336 9.547 1 39.94 284 ALA A N 1
ATOM 2227 C CA . ALA A 1 284 ? 3.451 -9 10.805 1 39.94 284 ALA A CA 1
ATOM 2228 C C . ALA A 1 284 ? 4.492 -8.211 11.602 1 39.94 284 ALA A C 1
ATOM 2230 O O . ALA A 1 284 ? 5.059 -8.719 12.57 1 39.94 284 ALA A O 1
ATOM 2231 N N . GLU A 1 285 ? 5.207 -7.328 11.047 1 41.44 285 GLU A N 1
ATOM 2232 C CA . GLU A 1 285 ? 6.227 -6.645 11.844 1 41.44 285 GLU A CA 1
ATOM 2233 C C . GLU A 1 285 ? 5.625 -6.03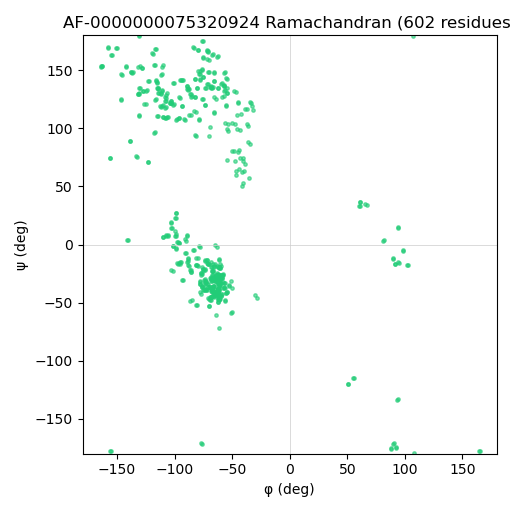9 13.109 1 41.44 285 GLU A C 1
ATOM 2235 O O . GLU A 1 285 ? 4.664 -5.266 13.031 1 41.44 285 GLU A O 1
ATOM 2240 N N . VAL A 1 286 ? 5.875 -6.715 14.25 1 38.38 286 VAL A N 1
ATOM 2241 C CA . VAL A 1 286 ? 5.836 -6.121 15.578 1 38.38 286 VAL A CA 1
ATOM 2242 C C . VAL A 1 286 ? 6.828 -4.961 15.656 1 38.38 286 VAL A C 1
ATOM 2244 O O . VAL A 1 286 ? 7.887 -5 15.023 1 38.38 286 VAL A O 1
ATOM 2247 N N . PRO A 1 287 ? 6.391 -3.818 16.062 1 36 287 PRO A N 1
ATOM 2248 C CA . PRO A 1 287 ? 7.449 -2.84 16.328 1 36 287 PRO A CA 1
ATOM 2249 C C . PRO A 1 287 ? 8.727 -3.482 16.859 1 36 287 PRO A C 1
ATOM 2251 O O . PRO A 1 287 ? 8.664 -4.512 17.547 1 36 287 PRO A O 1
ATOM 2254 N N . ASN A 1 288 ? 9.836 -3.301 16.203 1 32.66 288 ASN A N 1
ATOM 2255 C CA . ASN A 1 288 ? 11.133 -3.652 16.766 1 32.66 288 ASN A CA 1
ATOM 2256 C C . ASN A 1 288 ? 11.289 -3.146 18.203 1 32.66 288 ASN A C 1
ATOM 2258 O O . ASN A 1 288 ? 11.602 -1.975 18.422 1 32.66 288 ASN A O 1
ATOM 2262 N N . TYR A 1 289 ? 10.414 -3.59 19.141 1 29.52 289 TYR A N 1
ATOM 2263 C CA . TYR A 1 289 ? 10.859 -3.23 20.469 1 29.52 289 TYR A CA 1
ATOM 2264 C C . TYR A 1 289 ? 12.289 -3.711 20.719 1 29.52 289 TYR A C 1
ATOM 2266 O O . TYR A 1 289 ? 12.648 -4.824 20.328 1 29.52 289 TYR A O 1
ATOM 2274 N N . SER A 1 290 ? 13.242 -2.846 20.562 1 30.2 290 SER A N 1
ATOM 2275 C CA . SER A 1 290 ? 14.508 -3.256 21.172 1 30.2 290 SER A CA 1
ATOM 2276 C C . SER A 1 290 ? 14.266 -4.094 22.422 1 30.2 290 SER A C 1
ATOM 2278 O O . SER A 1 290 ? 13.383 -3.789 23.219 1 30.2 290 SER A O 1
ATOM 2280 N N . ALA A 1 291 ? 14.656 -5.301 22.422 1 28.31 291 ALA A N 1
ATOM 2281 C CA . ALA A 1 291 ? 14.75 -5.996 23.703 1 28.31 291 ALA A CA 1
ATOM 2282 C C . ALA A 1 291 ? 15.242 -5.062 24.797 1 28.31 291 ALA A C 1
ATOM 2284 O O . ALA A 1 291 ? 16.156 -4.258 24.578 1 28.31 291 ALA A O 1
ATOM 2285 N N . PRO A 1 292 ? 14.391 -4.84 25.781 1 27.05 292 PRO A N 1
ATOM 2286 C CA . PRO A 1 292 ? 15 -4.074 26.859 1 27.05 292 PRO A CA 1
ATOM 2287 C C . PRO A 1 292 ? 16.469 -4.441 27.094 1 27.05 292 PRO A C 1
ATOM 2289 O O . PRO A 1 292 ? 16.844 -5.609 26.969 1 27.05 292 PRO A O 1
ATOM 2292 N N . SER A 1 293 ? 17.375 -3.65 26.625 1 28.98 293 SER A N 1
ATOM 2293 C CA . SER A 1 293 ? 18.734 -3.805 27.141 1 28.98 293 SER A CA 1
ATOM 2294 C C . SER A 1 293 ? 18.719 -4.203 28.609 1 28.98 293 SER A C 1
ATOM 2296 O O . SER A 1 293 ? 18.062 -3.555 29.438 1 28.98 293 SER A O 1
ATOM 2298 N N . ASP A 1 294 ? 18.625 -5.539 28.859 1 29.94 294 ASP A N 1
ATOM 2299 C CA . ASP A 1 294 ? 19 -5.91 30.219 1 29.94 294 ASP A CA 1
ATOM 2300 C C . ASP A 1 294 ? 20.203 -5.082 30.703 1 29.94 294 ASP A C 1
ATOM 2302 O O . ASP A 1 294 ? 21.312 -5.242 30.203 1 29.94 294 ASP A O 1
ATOM 2306 N N . ARG A 1 295 ? 20.047 -3.799 30.938 1 28.52 295 ARG A N 1
ATOM 2307 C CA . ARG A 1 295 ? 21.047 -3.137 31.797 1 28.52 295 ARG A CA 1
ATOM 2308 C C . ARG A 1 295 ? 21.422 -4.012 32.969 1 28.52 295 ARG A C 1
ATOM 2310 O O . ARG A 1 295 ? 20.625 -4.172 33.906 1 28.52 295 ARG A O 1
ATOM 2317 N N . VAL A 1 296 ? 22 -5.172 32.781 1 26.84 296 VAL A N 1
ATOM 2318 C CA . VAL A 1 296 ? 22.766 -5.695 33.906 1 26.84 296 VAL A CA 1
ATOM 2319 C C . VAL A 1 296 ? 23.688 -4.609 34.469 1 26.84 296 VAL A C 1
ATOM 2321 O O . VAL A 1 296 ? 24.641 -4.195 33.781 1 26.84 296 VAL A O 1
ATOM 2324 N N . LYS A 1 297 ? 23.109 -3.59 35.156 1 31.83 297 LYS A N 1
ATOM 2325 C CA . LYS A 1 297 ? 23.891 -2.801 36.094 1 31.83 297 LYS A CA 1
ATOM 2326 C C . LYS A 1 297 ? 24.844 -3.684 36.906 1 31.83 297 LYS A C 1
ATOM 2328 O O . LYS A 1 297 ? 24.422 -4.527 37.688 1 31.83 297 LYS A O 1
ATOM 2333 N N . THR A 1 298 ? 25.906 -4.113 36.188 1 29.78 298 THR A N 1
ATOM 2334 C CA . THR A 1 298 ? 27.047 -4.531 37 1 29.78 298 THR A CA 1
ATOM 2335 C C . THR A 1 298 ? 27.328 -3.533 38.125 1 29.78 298 THR A C 1
ATOM 2337 O O . THR A 1 298 ? 27.609 -2.361 37.844 1 29.78 298 THR A O 1
ATOM 2340 N N . GLU A 1 299 ? 26.547 -3.604 39.219 1 31.05 299 GLU A N 1
ATOM 2341 C CA . GLU A 1 299 ? 26.984 -3.115 40.531 1 31.05 299 GLU A CA 1
ATOM 2342 C C . GLU A 1 299 ? 28.484 -3.361 40.719 1 31.05 299 GLU A C 1
ATOM 2344 O O . GLU A 1 299 ? 28.922 -4.508 40.844 1 31.05 299 GLU A O 1
ATOM 2349 N N . SER A 1 300 ? 29.312 -2.805 39.781 1 30.81 300 SER A N 1
ATOM 2350 C CA . SER A 1 300 ? 30.703 -2.738 40.25 1 30.81 300 SER A CA 1
ATOM 2351 C C . SER A 1 300 ? 30.766 -2.256 41.688 1 30.81 300 SER A C 1
ATOM 2353 O O . SER A 1 300 ? 30.172 -1.237 42.031 1 30.81 300 SER A O 1
ATOM 2355 N N . ASP A 1 301 ? 30.906 -3.242 42.625 1 31.94 301 ASP A N 1
ATOM 2356 C CA . ASP A 1 301 ? 31.453 -3.15 44 1 31.94 301 ASP A CA 1
ATOM 2357 C C . ASP A 1 301 ? 32.688 -2.242 44.031 1 31.94 301 ASP A C 1
ATOM 2359 O O . ASP A 1 301 ? 33.719 -2.594 43.5 1 31.94 301 ASP A O 1
ATOM 2363 N N . ASN A 1 302 ? 32.562 -1.015 43.5 1 26.3 302 ASN A N 1
ATOM 2364 C CA . ASN A 1 302 ? 33.688 -0.191 43.969 1 26.3 302 ASN A CA 1
ATOM 2365 C C . ASN A 1 302 ? 33.844 -0.266 45.469 1 26.3 302 ASN A C 1
ATOM 2367 O O . ASN A 1 302 ? 32.969 0.164 46.219 1 26.3 302 ASN A O 1
ATOM 2371 N N . ASP A 1 303 ? 34.531 -1.437 45.875 1 22.25 303 ASP A N 1
ATOM 2372 C CA . ASP A 1 303 ? 35.562 -1.138 46.875 1 22.25 303 ASP A CA 1
ATOM 2373 C C . ASP A 1 303 ? 36.656 -0.247 46.281 1 22.25 303 ASP A C 1
ATOM 2375 O O . ASP A 1 303 ? 37.031 -0.416 45.125 1 22.25 303 ASP A O 1
ATOM 2379 N N . MET B 1 1 ? -18.016 -16.469 -49.031 1 37.59 1 MET B N 1
ATOM 2380 C CA . MET B 1 1 ? -17.219 -15.305 -48.625 1 37.59 1 MET B CA 1
ATOM 2381 C C . MET B 1 1 ? -17.297 -15.078 -47.125 1 37.59 1 MET B C 1
ATOM 2383 O O . MET B 1 1 ? -16.375 -14.516 -46.531 1 37.59 1 MET B O 1
ATOM 2387 N N . LYS B 1 2 ? -18.453 -15.32 -46.5 1 49.75 2 LYS B N 1
ATOM 2388 C CA . LYS B 1 2 ? -18.609 -15.203 -45.062 1 49.75 2 LYS B CA 1
ATOM 2389 C C . LYS B 1 2 ? -17.844 -16.297 -44.344 1 49.75 2 LYS B C 1
ATOM 2391 O O . LYS B 1 2 ? -17.406 -16.109 -43.188 1 49.75 2 LYS B O 1
ATOM 2396 N N . PHE B 1 3 ? -17.828 -17.422 -44.906 1 48.78 3 PHE B N 1
ATOM 2397 C CA . PHE B 1 3 ? -17.156 -18.531 -44.281 1 48.78 3 PHE B CA 1
ATOM 2398 C C . PHE B 1 3 ? -15.641 -18.312 -44.25 1 48.78 3 PHE B C 1
ATOM 2400 O O . PHE B 1 3 ? -14.961 -18.719 -43.312 1 48.78 3 PHE B O 1
ATOM 2407 N N . LEU B 1 4 ? -15.078 -17.766 -45.281 1 48.31 4 LEU B N 1
ATOM 2408 C CA . LEU B 1 4 ? -13.641 -17.547 -45.344 1 48.31 4 LEU B CA 1
ATOM 2409 C C . LEU B 1 4 ? -13.234 -16.453 -44.344 1 48.31 4 LEU B C 1
ATOM 2411 O O . LEU B 1 4 ? -12.117 -16.469 -43.812 1 48.31 4 LEU B O 1
ATOM 2415 N N . ILE B 1 5 ? -14.188 -15.539 -44.094 1 48.03 5 ILE B N 1
ATOM 2416 C CA . ILE B 1 5 ? -13.859 -14.461 -43.156 1 48.03 5 ILE B CA 1
ATOM 2417 C C . ILE B 1 5 ? -13.812 -15 -41.75 1 48.03 5 ILE B C 1
ATOM 2419 O O . ILE B 1 5 ? -12.953 -14.602 -40.938 1 48.03 5 ILE B O 1
ATOM 2423 N N . SER B 1 6 ? -14.68 -16.047 -41.531 1 48.22 6 SER B N 1
ATOM 2424 C CA . SER B 1 6 ? -14.695 -16.562 -40.156 1 48.22 6 SER B CA 1
ATOM 2425 C C . SER B 1 6 ? -13.43 -17.359 -39.844 1 48.22 6 SER B C 1
ATOM 2427 O O . SER B 1 6 ? -12.906 -17.297 -38.75 1 48.22 6 SER B O 1
ATOM 2429 N N . LEU B 1 7 ? -12.977 -18.125 -40.812 1 44.44 7 LEU B N 1
ATOM 2430 C CA . LEU B 1 7 ? -11.773 -18.906 -40.594 1 44.44 7 LEU B CA 1
ATOM 2431 C C . LEU B 1 7 ? -10.547 -18 -40.469 1 44.44 7 LEU B C 1
ATOM 2433 O O . LEU B 1 7 ? -9.656 -18.281 -39.656 1 44.44 7 LEU B O 1
ATOM 2437 N N . THR B 1 8 ? -10.508 -17 -41.188 1 44.41 8 THR B N 1
ATOM 2438 C CA . THR B 1 8 ? -9.367 -16.094 -41.125 1 44.41 8 THR B CA 1
ATOM 2439 C C . THR B 1 8 ? -9.359 -15.359 -39.781 1 44.41 8 THR B C 1
ATOM 2441 O O . THR B 1 8 ? -8.297 -15.102 -39.219 1 44.41 8 THR B O 1
ATOM 2444 N N . LEU B 1 9 ? -10.547 -15.156 -39.219 1 42.25 9 LEU B N 1
ATOM 2445 C CA . LEU B 1 9 ? -10.609 -14.461 -37.938 1 42.25 9 LEU B CA 1
ATOM 2446 C C . LEU B 1 9 ? -10.195 -15.383 -36.812 1 42.25 9 LEU B C 1
ATOM 2448 O O . LEU B 1 9 ? -9.523 -14.953 -35.844 1 42.25 9 LEU B O 1
ATOM 2452 N N . LEU B 1 10 ? -10.555 -16.672 -36.906 1 43.06 10 LEU B N 1
ATOM 2453 C CA . LEU B 1 10 ? -10.148 -17.609 -35.875 1 43.06 10 LEU B CA 1
ATOM 2454 C C . LEU B 1 10 ? -8.641 -17.859 -35.938 1 43.06 10 LEU B C 1
ATOM 2456 O O . LEU B 1 10 ? -8 -18.031 -34.906 1 43.06 10 LEU B O 1
ATOM 2460 N N . LEU B 1 11 ? -8.117 -18.094 -37.062 1 43.22 11 LEU B N 1
ATOM 2461 C CA . LEU B 1 11 ? -6.68 -18.266 -37.188 1 43.22 11 LEU B CA 1
ATOM 2462 C C . LEU B 1 11 ? -5.934 -17.031 -36.719 1 43.22 11 LEU B C 1
ATOM 2464 O O . LEU B 1 11 ? -4.824 -17.141 -36.188 1 43.22 11 LEU B O 1
ATOM 2468 N N . SER B 1 12 ? -6.5 -15.891 -36.781 1 43.78 12 SER B N 1
ATOM 2469 C CA . SER B 1 12 ? -5.844 -14.648 -36.375 1 43.78 12 SER B CA 1
ATOM 2470 C C . SER B 1 12 ? -5.824 -14.516 -34.844 1 43.78 12 SER B C 1
ATOM 2472 O O . SER B 1 12 ? -4.879 -13.961 -34.281 1 43.78 12 SER B O 1
ATOM 2474 N N . LEU B 1 13 ? -6.766 -15.148 -34.219 1 44.53 13 LEU B N 1
ATOM 2475 C CA . LEU B 1 13 ? -6.805 -14.992 -32.781 1 44.53 13 LEU B CA 1
ATOM 2476 C C . LEU B 1 13 ? -5.75 -15.867 -32.094 1 44.53 13 LEU B C 1
ATOM 2478 O O . LEU B 1 13 ? -5.16 -15.477 -31.094 1 44.53 13 LEU B O 1
ATOM 2482 N N . SER B 1 14 ? -5.586 -17.188 -32.625 1 46.53 14 SER B N 1
ATOM 2483 C CA . SER B 1 14 ? -4.543 -18.047 -32.094 1 46.53 14 SER B CA 1
ATOM 2484 C C . SER B 1 14 ? -3.156 -17.453 -32.312 1 46.53 14 SER B C 1
ATOM 2486 O O . SER B 1 14 ? -2.26 -17.625 -31.5 1 46.53 14 SER B O 1
ATOM 2488 N N . GLY B 1 15 ? -2.924 -16.969 -33.5 1 46.94 15 GLY B N 1
ATOM 2489 C CA . GLY B 1 15 ? -1.656 -16.375 -33.875 1 46.94 15 GLY B CA 1
ATOM 2490 C C . GLY B 1 15 ? -1.254 -15.203 -33 1 46.94 15 GLY B C 1
ATOM 2491 O O . GLY B 1 15 ? -0.073 -15.031 -32.688 1 46.94 15 GLY B O 1
ATOM 2492 N N . CYS B 1 16 ? -2.252 -14.484 -32.531 1 53.44 16 CYS B N 1
ATOM 2493 C CA . CYS B 1 16 ? -2.041 -13.219 -31.844 1 53.44 16 CYS B CA 1
ATOM 2494 C C . CYS B 1 16 ? -1.667 -13.461 -30.375 1 53.44 16 CYS B C 1
ATOM 2496 O O . CYS B 1 16 ? -0.885 -12.703 -29.797 1 53.44 16 CYS B O 1
ATOM 2498 N N . SER B 1 17 ? -1.969 -14.727 -29.875 1 55.78 17 SER B N 1
ATOM 2499 C CA . SER B 1 17 ? -1.645 -14.945 -28.469 1 55.78 17 SER B CA 1
ATOM 2500 C C . SER B 1 17 ? -0.199 -15.398 -28.297 1 55.78 17 SER B C 1
ATOM 2502 O O . SER B 1 17 ? 0.374 -15.273 -27.219 1 55.78 17 SER B O 1
ATOM 2504 N N . SER B 1 18 ? 0.398 -15.961 -29.406 1 58.97 18 SER B N 1
ATOM 2505 C CA . SER B 1 18 ? 1.797 -16.375 -29.312 1 58.97 18 SER B CA 1
ATOM 2506 C C . SER B 1 18 ? 2.707 -15.164 -29.094 1 58.97 18 SER B C 1
ATOM 2508 O O . SER B 1 18 ? 3.822 -15.312 -28.578 1 58.97 18 SER B O 1
ATOM 2510 N N . MET B 1 19 ? 2.148 -14.078 -29.375 1 61.97 19 MET B N 1
ATOM 2511 C CA . MET B 1 19 ? 2.955 -12.867 -29.219 1 61.97 19 MET B CA 1
ATOM 2512 C C . MET B 1 19 ? 3.053 -12.453 -27.766 1 61.97 19 MET B C 1
ATOM 2514 O O . MET B 1 19 ? 3.914 -11.656 -27.391 1 61.97 19 MET B O 1
ATOM 2518 N N . LEU B 1 20 ? 2.365 -13.234 -26.984 1 77.88 20 LEU B N 1
ATOM 2519 C CA . LEU B 1 20 ? 2.338 -12.914 -25.562 1 77.88 20 LEU B CA 1
ATOM 2520 C C . LEU B 1 20 ? 3.508 -13.562 -24.844 1 77.88 20 LEU B C 1
ATOM 2522 O O . LEU B 1 20 ? 3.883 -13.141 -23.75 1 77.88 20 LEU B O 1
ATOM 2526 N N . PHE B 1 21 ? 4.09 -14.578 -25.531 1 87.25 21 PHE B N 1
ATOM 2527 C CA . PHE B 1 21 ? 5.047 -15.398 -24.797 1 87.25 21 PHE B CA 1
ATOM 2528 C C . PHE B 1 21 ? 6.441 -15.258 -25.391 1 87.25 21 PHE B C 1
ATOM 2530 O O . PHE B 1 21 ? 6.602 -15.188 -26.609 1 87.25 21 PHE B O 1
ATOM 2537 N N . TYR B 1 22 ? 7.449 -15.188 -24.484 1 87.06 22 TYR B N 1
ATOM 2538 C CA . TYR B 1 22 ? 8.844 -15.031 -24.875 1 87.06 22 TYR B CA 1
ATOM 2539 C C . TYR B 1 22 ? 9.703 -16.156 -24.312 1 87.06 22 TYR B C 1
ATOM 2541 O O . TYR B 1 22 ? 10.617 -15.906 -23.531 1 87.06 22 TYR B O 1
ATOM 2549 N N . PRO B 1 23 ? 9.531 -17.375 -24.859 1 92.94 23 PRO B N 1
ATOM 2550 C CA . PRO B 1 23 ? 10.297 -18.516 -24.359 1 92.94 23 PRO B CA 1
ATOM 2551 C C . PRO B 1 23 ? 11.758 -18.5 -24.812 1 92.94 23 PRO B C 1
ATOM 2553 O O . PRO B 1 23 ? 12.062 -17.984 -25.891 1 92.94 23 PRO B O 1
ATOM 2556 N N . GLU B 1 24 ? 12.617 -18.938 -23.969 1 93.44 24 GLU B N 1
ATOM 2557 C CA . GLU B 1 24 ? 14.008 -19.234 -24.328 1 93.44 24 GLU B CA 1
ATOM 2558 C C . GLU B 1 24 ? 14.297 -20.734 -24.203 1 93.44 24 GLU B C 1
ATOM 2560 O O . GLU B 1 24 ? 14.008 -21.344 -23.172 1 93.44 24 GLU B O 1
ATOM 2565 N N . PRO B 1 25 ? 14.867 -21.234 -25.219 1 94.69 25 PRO B N 1
ATOM 2566 C CA . PRO B 1 25 ? 15.195 -22.672 -25.172 1 94.69 25 PRO B CA 1
ATOM 2567 C C . PRO B 1 25 ? 16.406 -22.969 -24.297 1 94.69 25 PRO B C 1
ATOM 2569 O O . PRO B 1 25 ? 17.172 -22.062 -23.953 1 94.69 25 PRO B O 1
ATOM 2572 N N . GLY B 1 26 ? 16.516 -24.25 -23.906 1 93 26 GLY B N 1
ATOM 2573 C CA . GLY B 1 26 ? 17.688 -24.719 -23.188 1 93 26 GLY B CA 1
ATOM 2574 C C . GLY B 1 26 ? 17.531 -24.656 -21.688 1 93 26 GLY B C 1
ATOM 2575 O O . GLY B 1 26 ? 16.422 -24.547 -21.172 1 93 26 GLY B O 1
ATOM 2576 N N . LEU B 1 27 ? 18.609 -24.969 -21.016 1 94.06 27 LEU B N 1
ATOM 2577 C CA . LEU B 1 27 ? 18.734 -24.984 -19.562 1 94.06 27 LEU B CA 1
ATOM 2578 C C . LEU B 1 27 ? 20.078 -24.406 -19.141 1 94.06 27 LEU B C 1
ATOM 2580 O O . LEU B 1 27 ? 21.031 -25.156 -18.906 1 94.06 27 LEU B O 1
ATOM 2584 N N . PRO B 1 28 ? 20.109 -23.109 -18.953 1 94.12 28 PRO B N 1
ATOM 2585 C CA . PRO B 1 28 ? 21.391 -22.438 -18.734 1 94.12 28 PRO B CA 1
ATOM 2586 C C . PRO B 1 28 ? 22.094 -22.906 -17.453 1 94.12 28 PRO B C 1
ATOM 2588 O O . PRO B 1 28 ? 23.312 -22.828 -17.359 1 94.12 28 PRO B O 1
ATOM 2591 N N . PHE B 1 29 ? 21.344 -23.281 -16.484 1 95.5 29 PHE B N 1
ATOM 2592 C CA . PHE B 1 29 ? 21.859 -23.828 -15.234 1 95.5 29 PHE B CA 1
ATOM 2593 C C . PHE B 1 29 ? 20.812 -24.656 -14.516 1 95.5 29 PHE B C 1
ATOM 2595 O O . PHE B 1 29 ? 19.656 -24.703 -14.945 1 95.5 29 PHE B O 1
ATOM 2602 N N . THR B 1 30 ? 21.266 -25.359 -13.508 1 96.69 30 THR B N 1
ATOM 2603 C CA . THR B 1 30 ? 20.391 -26.141 -12.648 1 96.69 30 THR B CA 1
ATOM 2604 C C . THR B 1 30 ? 20.406 -25.609 -11.219 1 96.69 30 THR B C 1
ATOM 2606 O O . THR B 1 30 ? 21.234 -24.766 -10.875 1 96.69 30 THR B O 1
ATOM 2609 N N . PRO B 1 31 ? 19.438 -26.125 -10.414 1 97.44 31 PRO B N 1
ATOM 2610 C CA . PRO B 1 31 ? 19.391 -25.672 -9.016 1 97.44 31 PRO B CA 1
ATOM 2611 C C . PRO B 1 31 ? 20.672 -26.031 -8.25 1 97.44 31 PRO B C 1
ATOM 2613 O O . PRO B 1 31 ? 20.938 -25.453 -7.191 1 97.44 31 PRO B O 1
ATOM 2616 N N . GLU B 1 32 ? 21.453 -26.844 -8.781 1 95 32 GLU B N 1
ATOM 2617 C CA . GLU B 1 32 ? 22.719 -27.203 -8.148 1 95 32 GLU B CA 1
ATOM 2618 C C . GLU B 1 32 ? 23.625 -25.984 -7.984 1 95 32 GLU B C 1
ATOM 2620 O O . GLU B 1 32 ? 24.406 -25.906 -7.035 1 95 32 GLU B O 1
ATOM 2625 N N . LYS B 1 33 ? 23.484 -25.125 -8.891 1 92.81 33 LYS B N 1
ATOM 2626 C CA . LYS B 1 33 ? 24.281 -23.891 -8.836 1 92.81 33 LYS B CA 1
ATOM 2627 C C . LYS B 1 33 ? 24 -23.125 -7.547 1 92.81 33 LYS B C 1
ATOM 2629 O O . LYS B 1 33 ? 24.891 -22.453 -7.027 1 92.81 33 LYS B O 1
ATOM 2634 N N . ALA B 1 34 ? 22.828 -23.266 -7.027 1 92.12 34 ALA B N 1
ATOM 2635 C CA . ALA B 1 34 ? 22.453 -22.625 -5.773 1 92.12 34 ALA B CA 1
ATOM 2636 C C . ALA B 1 34 ? 22.547 -23.594 -4.605 1 92.12 34 ALA B C 1
ATOM 2638 O O . ALA B 1 34 ? 22 -23.344 -3.529 1 92.12 34 ALA B O 1
ATOM 2639 N N . HIS B 1 35 ? 23.141 -24.734 -4.809 1 94.5 35 HIS B N 1
ATOM 2640 C CA . HIS B 1 35 ? 23.375 -25.766 -3.801 1 94.5 35 HIS B CA 1
ATOM 2641 C C . HIS B 1 35 ? 22.062 -26.359 -3.295 1 94.5 35 HIS B C 1
ATOM 2643 O O . HIS B 1 35 ? 21.922 -26.641 -2.104 1 94.5 35 HIS B O 1
ATOM 2649 N N . LEU B 1 36 ? 21.125 -26.453 -4.199 1 97.31 36 LEU B N 1
ATOM 2650 C CA . LEU B 1 36 ? 19.844 -27.047 -3.871 1 97.31 36 LEU B CA 1
ATOM 2651 C C . LEU B 1 36 ? 19.766 -28.484 -4.379 1 97.31 36 LEU B C 1
ATOM 2653 O O . LEU B 1 36 ? 20.25 -28.781 -5.473 1 97.31 36 LEU B O 1
ATOM 2657 N N . GLN B 1 37 ? 19.188 -29.312 -3.508 1 97.56 37 GLN B N 1
ATOM 2658 C CA . GLN B 1 37 ? 18.781 -30.609 -4.02 1 97.56 37 GLN B CA 1
ATOM 2659 C C . GLN B 1 37 ? 17.609 -30.484 -4.992 1 97.56 37 GLN B C 1
ATOM 2661 O O . GLN B 1 37 ? 16.703 -29.672 -4.77 1 97.56 37 GLN B O 1
ATOM 2666 N N . TYR B 1 38 ? 17.719 -31.219 -6.109 1 98.19 38 TYR B N 1
ATOM 2667 C CA . TYR B 1 38 ? 16.609 -31.203 -7.059 1 98.19 38 TYR B CA 1
ATOM 2668 C C . TYR B 1 38 ? 16.578 -32.469 -7.895 1 98.19 38 TYR B C 1
ATOM 2670 O O . TYR B 1 38 ? 17.531 -33.25 -7.887 1 98.19 38 TYR B O 1
ATOM 2678 N N . ARG B 1 39 ? 15.5 -32.75 -8.531 1 97.5 39 ARG B N 1
ATOM 2679 C CA . ARG B 1 39 ? 15.445 -33.75 -9.594 1 97.5 39 ARG B CA 1
ATOM 2680 C C . ARG B 1 39 ? 14.625 -33.25 -10.773 1 97.5 39 ARG B C 1
ATOM 2682 O O . ARG B 1 39 ? 13.68 -32.469 -10.594 1 97.5 39 ARG B O 1
ATOM 2689 N N . ASP B 1 40 ? 15 -33.656 -11.922 1 98.25 40 ASP B N 1
ATOM 2690 C CA . ASP B 1 40 ? 14.203 -33.406 -13.117 1 98.25 40 ASP B CA 1
ATOM 2691 C C . ASP B 1 40 ? 12.922 -34.25 -13.109 1 98.25 40 ASP B C 1
ATOM 2693 O O . ASP B 1 40 ? 12.922 -35.406 -12.703 1 98.25 40 ASP B O 1
ATOM 2697 N N . VAL B 1 41 ? 11.898 -33.562 -13.516 1 98.44 41 VAL B N 1
ATOM 2698 C CA . VAL B 1 41 ? 10.641 -34.281 -13.664 1 98.44 41 VAL B CA 1
ATOM 2699 C C . VAL B 1 41 ? 10.062 -34.031 -15.055 1 98.44 41 VAL B C 1
ATOM 2701 O O . VAL B 1 41 ? 10.375 -33.031 -15.688 1 98.44 41 VAL B O 1
ATOM 2704 N N . SER B 1 42 ? 9.32 -34.969 -15.531 1 98.38 42 SER B N 1
ATOM 2705 C CA . SER B 1 42 ? 8.594 -34.875 -16.781 1 98.38 42 SER B CA 1
ATOM 2706 C C . SER B 1 42 ? 7.086 -34.938 -16.562 1 98.38 42 SER B C 1
ATOM 2708 O O . SER B 1 42 ? 6.594 -35.844 -15.883 1 98.38 42 SER B O 1
ATOM 2710 N N . LEU B 1 43 ? 6.406 -33.969 -17.047 1 98.56 43 LEU B N 1
ATOM 2711 C CA . LEU B 1 43 ? 4.949 -33.938 -17.031 1 98.56 43 LEU B CA 1
ATOM 2712 C C . LEU B 1 43 ? 4.383 -34.094 -18.438 1 98.56 43 LEU B C 1
ATOM 2714 O O . LEU B 1 43 ? 5.066 -33.781 -19.422 1 98.56 43 LEU B O 1
ATOM 2718 N N . VAL B 1 44 ? 3.174 -34.594 -18.531 1 98.69 44 VAL B N 1
ATOM 2719 C CA . VAL B 1 44 ? 2.523 -34.719 -19.844 1 98.69 44 VAL B CA 1
ATOM 2720 C C . VAL B 1 44 ? 1.157 -34.031 -19.797 1 98.69 44 VAL B C 1
ATOM 2722 O O . VAL B 1 44 ? 0.294 -34.406 -19 1 98.69 44 VAL B O 1
ATOM 2725 N N . ALA B 1 45 ? 1.013 -33.062 -20.672 1 98.56 45 ALA B N 1
ATOM 2726 C CA . ALA B 1 45 ? -0.28 -32.406 -20.797 1 98.56 45 ALA B CA 1
ATOM 2727 C C . ALA B 1 45 ? -1.311 -33.312 -21.469 1 98.56 45 ALA B C 1
ATOM 2729 O O . ALA B 1 45 ? -0.958 -34.344 -22.031 1 98.56 45 ALA B O 1
ATOM 2730 N N . ALA B 1 46 ? -2.502 -32.938 -21.391 1 97.94 46 ALA B N 1
ATOM 2731 C CA . ALA B 1 46 ? -3.602 -33.781 -21.875 1 97.94 46 ALA B CA 1
ATOM 2732 C C . ALA B 1 46 ? -3.471 -34.062 -23.375 1 97.94 46 ALA B C 1
ATOM 2734 O O . ALA B 1 46 ? -3.887 -35.094 -23.844 1 97.94 46 ALA B O 1
ATOM 2735 N N . ASP B 1 47 ? -2.832 -33.156 -24.078 1 98 47 ASP B N 1
ATOM 2736 C CA . ASP B 1 47 ? -2.719 -33.312 -25.516 1 98 47 ASP B CA 1
ATOM 2737 C C . ASP B 1 47 ? -1.452 -34.094 -25.891 1 98 47 ASP B C 1
ATOM 2739 O O . ASP B 1 47 ? -1.08 -34.156 -27.062 1 98 47 ASP B O 1
ATOM 2743 N N . GLY B 1 48 ? -0.804 -34.5 -24.906 1 98.38 48 GLY B N 1
ATOM 2744 C CA . GLY B 1 48 ? 0.363 -35.344 -25.141 1 98.38 48 GLY B CA 1
ATOM 2745 C C . GLY B 1 48 ? 1.668 -34.562 -25.094 1 98.38 48 GLY B C 1
ATOM 2746 O O . GLY B 1 48 ? 2.748 -35.156 -25.156 1 98.38 48 GLY B O 1
ATOM 2747 N N . THR B 1 49 ? 1.668 -33.281 -24.969 1 98.44 49 THR B N 1
ATOM 2748 C CA . THR B 1 49 ? 2.869 -32.469 -24.906 1 98.44 49 THR B CA 1
ATOM 2749 C C . THR B 1 49 ? 3.693 -32.781 -23.672 1 98.44 49 THR B C 1
ATOM 2751 O O . THR B 1 49 ? 3.172 -32.781 -22.547 1 98.44 49 THR B O 1
ATOM 2754 N N . ARG B 1 50 ? 4.914 -33.094 -23.859 1 98.69 50 ARG B N 1
ATOM 2755 C CA . ARG B 1 50 ? 5.812 -33.375 -22.75 1 98.69 50 ARG B CA 1
ATOM 2756 C C . ARG B 1 50 ? 6.441 -32.094 -22.188 1 98.69 50 ARG B C 1
ATOM 2758 O O . ARG B 1 50 ? 7.004 -31.312 -22.953 1 98.69 50 ARG B O 1
ATOM 2765 N N . LEU B 1 51 ? 6.352 -31.953 -20.922 1 98.81 51 LEU B N 1
ATOM 2766 C CA . LEU B 1 51 ? 6.852 -30.766 -20.234 1 98.81 51 LEU B CA 1
ATOM 2767 C C . LEU B 1 51 ? 7.98 -31.125 -19.281 1 98.81 51 LEU B C 1
ATOM 2769 O O . LEU B 1 51 ? 7.93 -32.156 -18.609 1 98.81 51 LEU B O 1
ATOM 2773 N N . HIS B 1 52 ? 8.945 -30.266 -19.234 1 98.81 52 HIS B N 1
ATOM 2774 C CA . HIS B 1 52 ? 10.062 -30.391 -18.312 1 98.81 52 HIS B CA 1
ATOM 2775 C C . HIS B 1 52 ? 9.812 -29.594 -17.031 1 98.81 52 HIS B C 1
ATOM 2777 O O . HIS B 1 52 ? 9.289 -28.469 -17.094 1 98.81 52 HIS B O 1
ATOM 2783 N N . GLY B 1 53 ? 10.227 -30.156 -15.875 1 98.75 53 GLY B N 1
ATOM 2784 C CA . GLY B 1 53 ? 10.148 -29.422 -14.625 1 98.75 53 GLY B CA 1
ATOM 2785 C C . GLY B 1 53 ? 11.219 -29.844 -13.625 1 98.75 53 GLY B C 1
ATOM 2786 O O . GLY B 1 53 ? 12.016 -30.734 -13.898 1 98.75 53 GLY B O 1
ATOM 2787 N N . TRP B 1 54 ? 11.328 -29.078 -12.586 1 98.81 54 TRP B N 1
ATOM 2788 C CA . TRP B 1 54 ? 12.172 -29.391 -11.438 1 98.81 54 TRP B CA 1
ATOM 2789 C C . TRP B 1 54 ? 11.336 -29.625 -10.188 1 98.81 54 TRP B C 1
ATOM 2791 O O . TRP B 1 54 ? 10.367 -28.906 -9.938 1 98.81 54 TRP B O 1
ATOM 2801 N N . TRP B 1 55 ? 11.633 -30.656 -9.484 1 98.81 55 TRP B N 1
ATOM 2802 C CA . TRP B 1 55 ? 11.172 -30.859 -8.109 1 98.81 55 TRP B CA 1
ATOM 2803 C C . TRP B 1 55 ? 12.266 -30.5 -7.109 1 98.81 55 TRP B C 1
ATOM 2805 O O . TRP B 1 55 ? 13.359 -31.062 -7.16 1 98.81 55 TRP B O 1
ATOM 2815 N N . LEU B 1 56 ? 12.008 -29.578 -6.246 1 98.75 56 LEU B N 1
ATOM 2816 C CA . LEU B 1 56 ? 12.891 -29.219 -5.141 1 98.75 56 LEU B CA 1
ATOM 2817 C C . 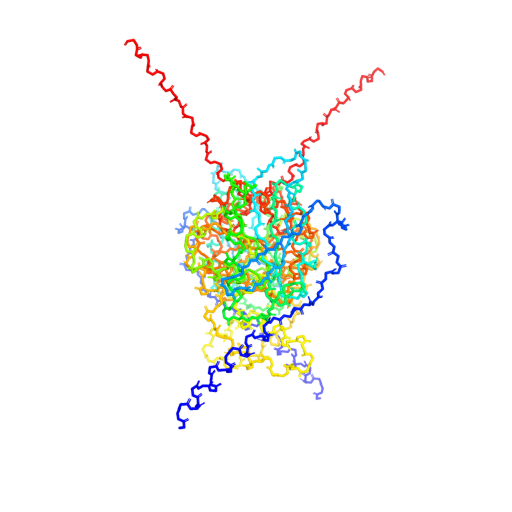LEU B 1 56 ? 12.312 -29.688 -3.811 1 98.75 56 LEU B C 1
ATOM 2819 O O . LEU B 1 56 ? 11.336 -29.109 -3.316 1 98.75 56 LEU B O 1
ATOM 2823 N N . PRO B 1 57 ? 12.914 -30.703 -3.189 1 98.44 57 PRO B N 1
ATOM 2824 C CA . PRO B 1 57 ? 12.438 -31.109 -1.866 1 98.44 57 PRO B CA 1
ATOM 2825 C C . PRO B 1 57 ? 12.781 -30.109 -0.776 1 98.44 57 PRO B C 1
ATOM 2827 O O . PRO B 1 57 ? 13.656 -29.266 -0.965 1 98.44 57 PRO B O 1
ATOM 2830 N N . ALA B 1 58 ? 12.031 -30.203 0.306 1 98.25 58 ALA B N 1
ATOM 2831 C CA . ALA B 1 58 ? 12.461 -29.453 1.484 1 98.25 58 ALA B CA 1
ATOM 2832 C C . ALA B 1 58 ? 13.883 -29.844 1.89 1 98.25 58 ALA B C 1
ATOM 2834 O O . ALA B 1 58 ? 14.336 -30.953 1.621 1 98.25 58 ALA B O 1
ATOM 2835 N N . LYS B 1 59 ? 14.547 -28.844 2.422 1 97.81 59 LYS B N 1
ATOM 2836 C CA . LYS B 1 59 ? 15.898 -29.125 2.891 1 97.81 59 LYS B CA 1
ATOM 2837 C C . LYS B 1 59 ? 15.906 -30.297 3.871 1 97.81 59 LYS B C 1
ATOM 2839 O O . LYS B 1 59 ? 15.023 -30.406 4.723 1 97.81 59 LYS B O 1
ATOM 2844 N N . GLU B 1 60 ? 16.938 -31.109 3.77 1 96.62 60 GLU B N 1
ATOM 2845 C CA . GLU B 1 60 ? 17.047 -32.25 4.664 1 96.62 60 GLU B CA 1
ATOM 2846 C C . GLU B 1 60 ? 17.016 -31.812 6.129 1 96.62 60 GLU B C 1
ATOM 2848 O O . GLU B 1 60 ? 17.688 -30.859 6.508 1 96.62 60 GLU B O 1
ATOM 2853 N N . GLY B 1 61 ? 16.219 -32.5 6.859 1 96.88 61 GLY B N 1
ATOM 2854 C CA . GLY B 1 61 ? 16.156 -32.219 8.281 1 96.88 61 GLY B CA 1
ATOM 2855 C C . GLY B 1 61 ? 15.117 -31.156 8.633 1 96.88 61 GLY B C 1
ATOM 2856 O O . GLY B 1 61 ? 14.82 -30.938 9.805 1 96.88 61 GLY B O 1
ATOM 2857 N N . VAL B 1 62 ? 14.633 -30.516 7.656 1 97.25 62 VAL B N 1
ATOM 2858 C CA . VAL B 1 62 ? 13.609 -29.5 7.887 1 97.25 62 VAL B CA 1
ATOM 2859 C C . VAL B 1 62 ? 12.227 -30.094 7.676 1 97.25 62 VAL B C 1
ATOM 2861 O O . VAL B 1 62 ? 11.969 -30.734 6.656 1 97.25 62 VAL B O 1
ATOM 2864 N N . PRO B 1 63 ? 11.383 -29.906 8.703 1 96.88 63 PRO B N 1
ATOM 2865 C CA . PRO B 1 63 ? 10.031 -30.453 8.539 1 96.88 63 PRO B CA 1
ATOM 2866 C C . PRO B 1 63 ? 9.305 -29.875 7.332 1 96.88 63 PRO B C 1
ATOM 2868 O O . PRO B 1 63 ? 9.375 -28.656 7.094 1 96.88 63 PRO B O 1
ATOM 2871 N N . VAL B 1 64 ? 8.602 -30.781 6.641 1 98.06 64 VAL B N 1
ATOM 2872 C CA . VAL B 1 64 ? 7.871 -30.344 5.457 1 98.06 64 VAL B CA 1
ATOM 2873 C C . VAL B 1 64 ? 6.598 -29.609 5.879 1 98.06 64 VAL B C 1
ATOM 2875 O O . VAL B 1 64 ? 5.766 -30.172 6.598 1 98.06 64 VAL B O 1
ATOM 2878 N N . LYS B 1 65 ? 6.445 -28.391 5.387 1 97.69 65 LYS B N 1
ATOM 2879 C CA . LYS B 1 65 ? 5.305 -27.547 5.746 1 97.69 65 LYS B CA 1
ATOM 2880 C C . LYS B 1 65 ? 4.258 -27.547 4.633 1 97.69 65 LYS B C 1
ATOM 2882 O O . LYS B 1 65 ? 3.09 -27.234 4.875 1 97.69 65 LYS B O 1
ATOM 2887 N N . GLY B 1 66 ? 4.676 -27.844 3.449 1 98.12 66 GLY B N 1
ATOM 2888 C CA . GLY B 1 66 ? 3.791 -27.797 2.297 1 98.12 66 GLY B CA 1
ATOM 2889 C C . GLY B 1 66 ? 4.531 -27.812 0.973 1 98.12 66 GLY B C 1
ATOM 2890 O O . GLY B 1 66 ? 5.746 -28.031 0.94 1 98.12 66 GLY B O 1
ATOM 2891 N N . THR B 1 67 ? 3.779 -27.719 -0.096 1 98.75 67 THR B N 1
ATOM 2892 C CA . THR B 1 67 ? 4.32 -27.719 -1.451 1 98.75 67 THR B CA 1
ATOM 2893 C C . THR B 1 67 ? 3.877 -26.469 -2.215 1 98.75 67 THR B C 1
ATOM 2895 O O . THR B 1 67 ? 2.711 -26.078 -2.148 1 98.75 67 THR B O 1
ATOM 2898 N N . VAL B 1 68 ? 4.852 -25.844 -2.859 1 98.88 68 VAL B N 1
ATOM 2899 C CA . VAL B 1 68 ? 4.578 -24.672 -3.678 1 98.88 68 VAL B CA 1
ATOM 2900 C C . VAL B 1 68 ? 4.707 -25.016 -5.156 1 98.88 68 VAL B C 1
ATOM 2902 O O . VAL B 1 68 ? 5.75 -25.516 -5.594 1 98.88 68 VAL B O 1
ATOM 2905 N N . LEU B 1 69 ? 3.619 -24.891 -5.863 1 98.88 69 LEU B N 1
ATOM 2906 C CA . LEU B 1 69 ? 3.709 -24.844 -7.32 1 98.88 69 LEU B CA 1
ATOM 2907 C C . LEU B 1 69 ? 4.078 -23.453 -7.805 1 98.88 69 LEU B C 1
ATOM 2909 O O . LEU B 1 69 ? 3.307 -22.5 -7.637 1 98.88 69 LEU B O 1
ATOM 2913 N N . HIS B 1 70 ? 5.258 -23.328 -8.398 1 98.88 70 HIS B N 1
ATOM 2914 C CA . HIS B 1 70 ? 5.738 -22.047 -8.898 1 98.88 70 HIS B CA 1
ATOM 2915 C C . HIS B 1 70 ? 5.445 -21.891 -10.383 1 98.88 70 HIS B C 1
ATOM 2917 O O . HIS B 1 70 ? 6.055 -22.562 -11.219 1 98.88 70 HIS B O 1
ATOM 2923 N N . LEU B 1 71 ? 4.5 -21.016 -10.68 1 98.69 71 LEU B N 1
ATOM 2924 C CA . LEU B 1 71 ? 4.219 -20.609 -12.055 1 98.69 71 LEU B CA 1
ATOM 2925 C C . LEU B 1 71 ? 5.027 -19.375 -12.438 1 98.69 71 LEU B C 1
ATOM 2927 O O . LEU B 1 71 ? 4.715 -18.266 -12 1 98.69 71 LEU B O 1
ATOM 2931 N N . HIS B 1 72 ? 6.047 -19.594 -13.312 1 97.62 72 HIS B N 1
ATOM 2932 C CA . HIS B 1 72 ? 7.051 -18.562 -13.531 1 97.62 72 HIS B CA 1
ATOM 2933 C C . HIS B 1 72 ? 6.57 -17.547 -14.562 1 97.62 72 HIS B C 1
ATOM 2935 O O . HIS B 1 72 ? 5.566 -17.766 -15.242 1 97.62 72 HIS B O 1
ATOM 2941 N N . GLY B 1 73 ? 7.316 -16.453 -14.695 1 95.19 73 GLY B N 1
ATOM 2942 C CA . GLY B 1 73 ? 7.008 -15.367 -15.609 1 95.19 73 GLY B CA 1
ATOM 2943 C C . GLY B 1 73 ? 7.352 -15.688 -17.047 1 95.19 73 GLY B C 1
ATOM 2944 O O . GLY B 1 73 ? 7.746 -16.812 -17.375 1 95.19 73 GLY B O 1
ATOM 2945 N N . ASN B 1 74 ? 7.27 -14.688 -17.891 1 90.5 74 ASN B N 1
ATOM 2946 C CA . ASN B 1 74 ? 7.246 -14.891 -19.344 1 90.5 74 ASN B CA 1
ATOM 2947 C C . ASN B 1 74 ? 8.648 -15.109 -19.906 1 90.5 74 ASN B C 1
ATOM 2949 O O . ASN B 1 74 ? 8.883 -16.062 -20.656 1 90.5 74 ASN B O 1
ATOM 2953 N N . GLY B 1 75 ? 9.57 -14.25 -19.625 1 88.69 75 GLY B N 1
ATOM 2954 C CA . GLY B 1 75 ? 10.875 -14.281 -20.266 1 88.69 75 GLY B CA 1
ATOM 2955 C C . GLY B 1 75 ? 11.758 -15.406 -19.766 1 88.69 75 GLY B C 1
ATOM 2956 O O . GLY B 1 75 ? 11.797 -15.695 -18.562 1 88.69 75 GLY B O 1
ATOM 2957 N N . GLY B 1 76 ? 12.43 -16.141 -20.797 1 93.06 76 GLY B N 1
ATOM 2958 C CA . GLY B 1 76 ? 13.422 -17.109 -20.391 1 93.06 76 GLY B CA 1
ATOM 2959 C C . GLY B 1 76 ? 12.859 -18.516 -20.25 1 93.06 76 GLY B C 1
ATOM 2960 O O . GLY B 1 76 ? 12.219 -19.031 -21.188 1 93.06 76 GLY B O 1
ATOM 2961 N N . ASN B 1 77 ? 13.172 -19.141 -19.203 1 96.38 77 ASN B N 1
ATOM 2962 C CA . ASN B 1 77 ? 12.75 -20.484 -18.812 1 96.38 77 ASN B CA 1
ATOM 2963 C C . ASN B 1 77 ? 12.828 -20.672 -17.297 1 96.38 77 ASN B C 1
ATOM 2965 O O . ASN B 1 77 ? 13.094 -19.734 -16.562 1 96.38 77 ASN B O 1
ATOM 2969 N N . LEU B 1 78 ? 12.508 -21.906 -16.812 1 97.12 78 LEU B N 1
ATOM 2970 C CA . LEU B 1 78 ? 12.375 -22.078 -15.375 1 97.12 78 LEU B CA 1
ATOM 2971 C C . LEU B 1 78 ? 13.688 -21.781 -14.664 1 97.12 78 LEU B C 1
ATOM 2973 O O . LEU B 1 78 ? 13.688 -21.328 -13.516 1 97.12 78 LEU B O 1
ATOM 2977 N N . ALA B 1 79 ? 14.867 -21.938 -15.32 1 97.06 79 ALA B N 1
ATOM 2978 C CA . ALA B 1 79 ? 16.156 -21.672 -14.688 1 97.06 79 ALA B CA 1
ATOM 2979 C C . ALA B 1 79 ? 16.297 -20.203 -14.312 1 97.06 79 ALA B C 1
ATOM 2981 O O . ALA B 1 79 ? 16.703 -19.875 -13.195 1 97.06 79 ALA B O 1
ATOM 2982 N N . TRP B 1 80 ? 15.859 -19.328 -15.164 1 94.81 80 TRP B N 1
ATOM 2983 C CA . TRP B 1 80 ? 15.969 -17.891 -14.961 1 94.81 80 TRP B CA 1
ATOM 2984 C C . TRP B 1 80 ? 15.031 -17.422 -13.852 1 94.81 80 TRP B C 1
ATOM 2986 O O . TRP B 1 80 ? 15.18 -16.312 -13.32 1 94.81 80 TRP B O 1
ATOM 2996 N N . HIS B 1 81 ? 14.102 -18.25 -13.539 1 97.38 81 HIS B N 1
ATOM 2997 C CA . HIS B 1 81 ? 13.094 -17.859 -12.562 1 97.38 81 HIS B CA 1
ATOM 2998 C C . HIS B 1 81 ? 13.297 -18.578 -11.234 1 97.38 81 HIS B C 1
ATOM 3000 O O . HIS B 1 81 ? 12.492 -18.422 -10.312 1 97.38 81 HIS B O 1
ATOM 3006 N N . LEU B 1 82 ? 14.398 -19.312 -11.055 1 97.56 82 LEU B N 1
ATOM 3007 C CA . LEU B 1 82 ? 14.688 -20.031 -9.812 1 97.56 82 LEU B CA 1
ATOM 3008 C C . LEU B 1 82 ? 14.766 -19.062 -8.641 1 97.56 82 LEU B C 1
ATOM 3010 O O . LEU B 1 82 ? 14.445 -19.422 -7.504 1 97.56 82 LEU B O 1
ATOM 3014 N N . GLY B 1 83 ? 15.094 -17.828 -8.898 1 95.81 83 GLY B N 1
ATOM 3015 C CA . GLY B 1 83 ? 15.211 -16.812 -7.867 1 95.81 83 GLY B CA 1
ATOM 3016 C C . GLY B 1 83 ? 13.922 -16.562 -7.113 1 95.81 83 GLY B C 1
ATOM 3017 O O . GLY B 1 83 ? 13.938 -16.078 -5.984 1 95.81 83 GLY B O 1
ATOM 3018 N N . GLY B 1 84 ? 12.805 -16.938 -7.703 1 97.5 84 GLY B N 1
ATOM 3019 C CA . GLY B 1 84 ? 11.516 -16.719 -7.07 1 97.5 84 GLY B CA 1
ATOM 3020 C C . GLY B 1 84 ? 11.188 -17.766 -6.012 1 97.5 84 GLY B C 1
ATOM 3021 O O . GLY B 1 84 ? 10.344 -17.531 -5.145 1 97.5 84 GLY B O 1
ATOM 3022 N N . SER B 1 85 ? 11.906 -18.922 -6.043 1 97.81 85 SER B N 1
ATOM 3023 C CA . SER B 1 85 ? 11.453 -19.984 -5.141 1 97.81 85 SER B CA 1
ATOM 3024 C C . SER B 1 85 ? 12.633 -20.719 -4.523 1 97.81 85 SER B C 1
ATOM 3026 O O . SER B 1 85 ? 12.445 -21.625 -3.703 1 97.81 85 SER B O 1
ATOM 3028 N N . TRP B 1 86 ? 13.875 -20.328 -4.758 1 97.81 86 TRP B N 1
ATOM 3029 C CA . TRP B 1 86 ? 15.078 -21.031 -4.309 1 97.81 86 TRP B CA 1
ATOM 3030 C C . TRP B 1 86 ? 15.148 -21.062 -2.785 1 97.81 86 TRP B C 1
ATOM 3032 O O . TRP B 1 86 ? 15.805 -21.938 -2.207 1 97.81 86 TRP B O 1
ATOM 3042 N N . TRP B 1 87 ? 14.578 -20.219 -2.16 1 98.06 87 TRP B N 1
ATOM 3043 C CA . TRP B 1 87 ? 14.68 -20 -0.718 1 98.06 87 TRP B CA 1
ATOM 3044 C C . TRP B 1 87 ? 13.648 -20.844 0.026 1 98.06 87 TRP B C 1
ATOM 3046 O O . TRP B 1 87 ? 13.75 -21.031 1.24 1 98.06 87 TRP B O 1
ATOM 3056 N N . LEU B 1 88 ? 12.703 -21.422 -0.597 1 98.69 88 LEU B N 1
ATOM 3057 C CA . LEU B 1 88 ? 11.555 -22.094 0.014 1 98.69 88 LEU B CA 1
ATOM 3058 C C . LEU B 1 88 ? 11.961 -23.422 0.646 1 98.69 88 LEU B C 1
ATOM 3060 O O . LEU B 1 88 ? 11.492 -23.766 1.735 1 98.69 88 LEU B O 1
ATOM 3064 N N . PRO B 1 89 ? 12.859 -24.203 0.044 1 98.69 89 PRO B N 1
ATOM 3065 C CA . PRO B 1 89 ? 13.258 -25.469 0.662 1 98.69 89 PRO B CA 1
ATOM 3066 C C . PRO B 1 89 ? 13.828 -25.297 2.066 1 98.69 89 PRO B C 1
ATOM 3068 O O . PRO B 1 89 ? 13.539 -26.094 2.963 1 98.69 89 PRO B O 1
ATOM 3071 N N . GLU B 1 90 ? 14.555 -24.234 2.238 1 98.12 90 GLU B N 1
ATOM 3072 C CA . GLU B 1 90 ? 15.125 -23.969 3.555 1 98.12 90 GLU B CA 1
ATOM 3073 C C . GLU B 1 90 ? 14.039 -23.625 4.57 1 98.12 90 GLU B C 1
ATOM 3075 O O . GLU B 1 90 ? 14.258 -23.719 5.781 1 98.12 90 GLU B O 1
ATOM 3080 N N . GLN B 1 91 ? 12.922 -23.25 4.098 1 97.62 91 GLN B N 1
ATOM 3081 C CA . GLN B 1 91 ? 11.805 -22.891 4.969 1 97.62 91 GLN B CA 1
ATOM 3082 C C . GLN B 1 91 ? 10.852 -24.078 5.152 1 97.62 91 GLN B C 1
ATOM 3084 O O . GLN B 1 91 ? 9.789 -23.922 5.758 1 97.62 91 GLN B O 1
ATOM 3089 N N . GLY B 1 92 ? 11.164 -25.219 4.559 1 98.31 92 GLY B N 1
ATOM 3090 C CA . GLY B 1 92 ? 10.344 -26.406 4.723 1 98.31 92 GLY B CA 1
ATOM 3091 C C . GLY B 1 92 ? 9.312 -26.578 3.625 1 98.31 92 GLY B C 1
ATOM 3092 O O . GLY B 1 92 ? 8.375 -27.359 3.762 1 98.31 92 GLY B O 1
ATOM 3093 N N . TYR B 1 93 ? 9.453 -25.859 2.576 1 98.75 93 TYR B N 1
ATOM 3094 C CA . TYR B 1 93 ? 8.508 -26 1.477 1 98.75 93 TYR B CA 1
ATOM 3095 C C . TYR B 1 93 ? 9.141 -26.734 0.298 1 98.75 93 TYR B C 1
ATOM 3097 O O . TYR B 1 93 ? 10.258 -26.422 -0.106 1 98.75 93 TYR B O 1
ATOM 3105 N N . GLN B 1 94 ? 8.43 -27.719 -0.173 1 98.69 94 GLN B N 1
ATOM 3106 C CA . GLN B 1 94 ? 8.773 -28.359 -1.443 1 98.69 94 GLN B CA 1
ATOM 3107 C C . GLN B 1 94 ? 8.281 -27.531 -2.623 1 98.69 94 GLN B C 1
ATOM 3109 O O . GLN B 1 94 ? 7.32 -26.766 -2.494 1 98.69 94 GLN B O 1
ATOM 3114 N N . VAL B 1 95 ? 9.062 -27.641 -3.758 1 98.88 95 VAL B N 1
ATOM 3115 C CA . VAL B 1 95 ? 8.688 -26.766 -4.875 1 98.88 95 VAL B CA 1
ATOM 3116 C C . VAL B 1 95 ? 8.625 -27.594 -6.16 1 98.88 95 VAL B C 1
ATOM 3118 O O . VAL B 1 95 ? 9.539 -28.375 -6.453 1 98.88 95 VAL B O 1
ATOM 3121 N N . LEU B 1 96 ? 7.535 -27.469 -6.871 1 98.88 96 LEU B N 1
ATOM 3122 C CA . LEU B 1 96 ? 7.488 -27.875 -8.273 1 98.88 96 LEU B CA 1
ATOM 3123 C C . LEU B 1 96 ? 7.555 -26.672 -9.195 1 98.88 96 LEU B C 1
ATOM 3125 O O . LEU B 1 96 ? 6.754 -25.734 -9.07 1 98.88 96 LEU B O 1
ATOM 3129 N N . MET B 1 97 ? 8.508 -26.641 -10.023 1 98.69 97 MET B N 1
ATOM 3130 C CA . MET B 1 97 ? 8.602 -25.703 -11.141 1 98.69 97 MET B CA 1
ATOM 3131 C C . MET B 1 97 ? 8.438 -26.422 -12.477 1 98.69 97 MET B C 1
ATOM 3133 O O . MET B 1 97 ? 8.875 -27.562 -12.625 1 98.69 97 MET B O 1
ATOM 3137 N N . LEU B 1 98 ? 7.828 -25.719 -13.43 1 97.94 98 LEU B N 1
ATOM 3138 C CA . LEU B 1 98 ? 7.758 -26.297 -14.766 1 97.94 98 LEU B CA 1
ATOM 3139 C C . LEU B 1 98 ? 8.039 -25.25 -15.836 1 97.94 98 LEU B C 1
ATOM 3141 O O . LEU B 1 98 ? 7.781 -24.062 -15.633 1 97.94 98 LEU B O 1
ATOM 3145 N N . ASP B 1 99 ? 8.617 -25.672 -16.922 1 98.5 99 ASP B N 1
ATOM 3146 C CA . ASP B 1 99 ? 8.578 -24.906 -18.172 1 98.5 99 ASP B CA 1
ATOM 3147 C C . ASP B 1 99 ? 7.273 -25.141 -18.922 1 98.5 99 ASP B C 1
ATOM 3149 O O . ASP B 1 99 ? 6.902 -26.281 -19.188 1 98.5 99 ASP B O 1
ATOM 3153 N N . TYR B 1 100 ? 6.633 -24.047 -19.234 1 98.31 100 TYR B N 1
ATOM 3154 C CA . TYR B 1 100 ? 5.473 -24.172 -20.109 1 98.31 100 TYR B CA 1
ATOM 3155 C C . TYR B 1 100 ? 5.875 -24.703 -21.469 1 98.31 100 TYR B C 1
ATOM 3157 O O . TYR B 1 100 ? 7.059 -24.734 -21.812 1 98.31 100 TYR B O 1
ATOM 3165 N N . ARG B 1 101 ? 4.828 -25.234 -22.203 1 98.44 101 ARG B N 1
ATOM 3166 C CA . ARG B 1 101 ? 5.113 -25.641 -23.578 1 98.44 101 ARG B CA 1
ATOM 3167 C C . ARG B 1 101 ? 5.891 -24.578 -24.328 1 98.44 101 ARG B C 1
ATOM 3169 O O . ARG B 1 101 ? 5.57 -23.391 -24.234 1 98.44 101 ARG B O 1
ATOM 3176 N N . GLY B 1 102 ? 6.945 -25 -24.969 1 97.19 102 GLY B N 1
ATOM 3177 C CA . GLY B 1 102 ? 7.777 -24.109 -25.766 1 97.19 102 GLY B CA 1
ATOM 3178 C C . GLY B 1 102 ? 8.93 -23.516 -24.969 1 97.19 102 GLY B C 1
ATOM 3179 O O . GLY B 1 102 ? 9.875 -22.984 -25.547 1 97.19 102 GLY B O 1
ATOM 3180 N N . TYR B 1 103 ? 8.945 -23.531 -23.688 1 97.62 103 TYR B N 1
ATOM 3181 C CA . TYR B 1 103 ? 10 -22.984 -22.844 1 97.62 103 TYR B CA 1
ATOM 3182 C C . TYR B 1 103 ? 11.039 -24.047 -22.5 1 97.62 103 TYR B C 1
ATOM 3184 O O . TYR B 1 103 ? 10.688 -25.203 -22.234 1 97.62 103 TYR B O 1
ATOM 3192 N N . GLY B 1 104 ? 12.281 -23.641 -22.484 1 97.88 104 GLY B N 1
ATOM 3193 C CA . GLY B 1 104 ? 13.344 -24.516 -22.047 1 97.88 104 GLY B CA 1
ATOM 3194 C C . GLY B 1 104 ? 13.391 -25.828 -22.797 1 97.88 104 GLY B C 1
ATOM 3195 O O . GLY B 1 104 ? 13.516 -25.844 -24.016 1 97.88 104 GLY B O 1
ATOM 3196 N N . GLN B 1 105 ? 13.125 -26.906 -22 1 98 105 GLN B N 1
ATOM 3197 C CA . GLN B 1 105 ? 13.227 -28.234 -22.594 1 98 105 GLN B CA 1
ATOM 3198 C C . GLN B 1 105 ? 11.836 -28.828 -22.828 1 98 105 GLN B C 1
ATOM 3200 O O . GLN B 1 105 ? 11.719 -30 -23.203 1 98 105 GLN B O 1
ATOM 3205 N N . SER B 1 106 ? 10.805 -27.984 -22.625 1 98.62 106 SER B N 1
ATOM 3206 C CA . SER B 1 106 ? 9.438 -28.453 -22.875 1 98.62 106 SER B CA 1
ATOM 3207 C C . SER B 1 106 ? 9.117 -28.438 -24.359 1 98.62 106 SER B C 1
ATOM 3209 O O . SER B 1 106 ? 9.578 -27.547 -25.094 1 98.62 106 SER B O 1
ATOM 3211 N N . GLU B 1 107 ? 8.328 -29.359 -24.75 1 98.25 107 GLU B N 1
ATOM 3212 C CA . GLU B 1 107 ? 7.883 -29.438 -26.141 1 98.25 107 GLU B CA 1
ATOM 3213 C C . GLU B 1 107 ? 6.758 -28.453 -26.422 1 98.25 107 GLU B C 1
ATOM 3215 O O . GLU B 1 107 ? 6.215 -27.844 -25.5 1 98.25 107 GLU B O 1
ATOM 3220 N N . GLY B 1 108 ? 6.453 -28.266 -27.734 1 96.38 108 GLY B N 1
ATOM 3221 C CA . GLY B 1 108 ? 5.293 -27.484 -28.141 1 96.38 108 GLY B CA 1
ATOM 3222 C C . GLY B 1 108 ? 5.594 -26 -28.312 1 96.38 108 GLY B C 1
ATOM 3223 O O . GLY B 1 108 ? 6.754 -25.609 -28.422 1 96.38 108 GLY B O 1
ATOM 3224 N N . GLN B 1 109 ? 4.48 -25.203 -28.516 1 94.81 109 GLN B N 1
ATOM 3225 C CA . GLN B 1 109 ? 4.504 -23.766 -28.656 1 94.81 109 GLN B CA 1
ATOM 3226 C C . GLN B 1 109 ? 3.52 -23.094 -27.688 1 94.81 109 GLN B C 1
ATOM 3228 O O . GLN B 1 109 ? 2.385 -23.562 -27.547 1 94.81 109 GLN B O 1
ATOM 3233 N N . PRO B 1 110 ? 4.043 -22.109 -27.031 1 93.44 110 PRO B N 1
ATOM 3234 C CA . PRO B 1 110 ? 3.131 -21.484 -26.062 1 93.44 110 PRO B CA 1
ATOM 3235 C C . PRO B 1 110 ? 1.982 -20.734 -26.75 1 93.44 110 PRO B C 1
ATOM 3237 O O . PRO B 1 110 ? 2.199 -20.031 -27.734 1 93.44 110 PRO B O 1
ATOM 3240 N N . SER B 1 111 ? 0.81 -20.922 -26.266 1 89.75 111 SER B N 1
ATOM 3241 C CA . SER B 1 111 ? -0.392 -20.25 -26.75 1 89.75 111 SER B CA 1
ATOM 3242 C C . SER B 1 111 ? -1.536 -20.375 -25.75 1 89.75 111 SER B C 1
ATOM 3244 O O . SER B 1 111 ? -1.518 -21.266 -24.891 1 89.75 111 SER B O 1
ATOM 3246 N N . LEU B 1 112 ? -2.469 -19.406 -25.766 1 87.5 112 LEU B N 1
ATOM 3247 C CA . LEU B 1 112 ? -3.738 -19.562 -25.062 1 87.5 112 LEU B CA 1
ATOM 3248 C C . LEU B 1 112 ? -4.781 -20.219 -25.953 1 87.5 112 LEU B C 1
ATOM 3250 O O . LEU B 1 112 ? -4.855 -19.922 -27.156 1 87.5 112 LEU B O 1
ATOM 3254 N N . PRO B 1 113 ? -5.543 -21.172 -25.594 1 90.25 113 PRO B N 1
ATOM 3255 C CA . PRO B 1 113 ? -5.617 -21.578 -24.188 1 90.25 113 PRO B CA 1
ATOM 3256 C C . PRO B 1 113 ? -4.758 -22.797 -23.875 1 90.25 113 PRO B C 1
ATOM 3258 O O . PRO B 1 113 ? -4.844 -23.359 -22.781 1 90.25 113 PRO B O 1
ATOM 3261 N N . SER B 1 114 ? -3.928 -23.312 -24.766 1 94.31 114 SER B N 1
ATOM 3262 C CA . SER B 1 114 ? -3.23 -24.594 -24.641 1 94.31 114 SER B CA 1
ATOM 3263 C C . SER B 1 114 ? -2.332 -24.609 -23.406 1 94.31 114 SER B C 1
ATOM 3265 O O . SER B 1 114 ? -2.121 -25.656 -22.797 1 94.31 114 SER B O 1
ATOM 3267 N N . ILE B 1 115 ? -1.926 -23.484 -23.047 1 95.69 115 ILE B N 1
ATOM 3268 C CA . ILE B 1 115 ? -0.969 -23.375 -21.953 1 95.69 115 ILE B CA 1
ATOM 3269 C C . ILE B 1 115 ? -1.632 -23.812 -20.656 1 95.69 115 ILE B C 1
ATOM 3271 O O . ILE B 1 115 ? -0.95 -24.219 -19.703 1 95.69 115 ILE B O 1
ATOM 3275 N N . TYR B 1 116 ? -2.922 -23.719 -20.516 1 97 116 TYR B N 1
ATOM 3276 C CA . TYR B 1 116 ? -3.611 -24.125 -19.297 1 97 116 TYR B CA 1
ATOM 3277 C C . TYR B 1 116 ? -3.543 -25.625 -19.094 1 97 116 TYR B C 1
ATOM 3279 O O . TYR B 1 116 ? -3.637 -26.125 -17.969 1 97 116 TYR B O 1
ATOM 3287 N N . GLN B 1 117 ? -3.338 -26.359 -20.172 1 98.25 117 GLN B N 1
ATOM 3288 C CA . GLN B 1 117 ? -3.125 -27.812 -20.062 1 98.25 117 GLN B CA 1
ATOM 3289 C C . GLN B 1 117 ? -1.81 -28.109 -19.344 1 98.25 117 GLN B C 1
ATOM 3291 O O . GLN B 1 117 ? -1.667 -29.172 -18.734 1 98.25 117 GLN B O 1
ATOM 3296 N N . ASP B 1 118 ? -0.855 -27.219 -19.5 1 98.75 118 ASP B N 1
ATOM 3297 C CA . ASP B 1 118 ? 0.416 -27.391 -18.797 1 98.75 118 ASP B CA 1
ATOM 3298 C C . ASP B 1 118 ? 0.234 -27.281 -17.281 1 98.75 118 ASP B C 1
ATOM 3300 O O . ASP B 1 118 ? 0.811 -28.047 -16.516 1 98.75 118 ASP B O 1
ATOM 3304 N N . ILE B 1 119 ? -0.589 -26.328 -16.859 1 98.69 119 ILE B N 1
ATOM 3305 C CA . ILE B 1 119 ? -0.876 -26.141 -15.445 1 98.69 119 ILE B CA 1
ATOM 3306 C C . ILE B 1 119 ? -1.667 -27.344 -14.922 1 98.69 119 ILE B C 1
ATOM 3308 O O . ILE B 1 119 ? -1.399 -27.844 -13.82 1 98.69 119 ILE B O 1
ATOM 3312 N N . ASP B 1 120 ? -2.58 -27.781 -15.719 1 98.69 120 ASP B N 1
ATOM 3313 C CA . ASP B 1 120 ? -3.342 -28.969 -15.352 1 98.69 120 ASP B CA 1
ATOM 3314 C C . ASP B 1 120 ? -2.418 -30.172 -15.156 1 98.69 120 ASP B C 1
ATOM 3316 O O . ASP B 1 120 ? -2.594 -30.953 -14.211 1 98.69 120 ASP B O 1
ATOM 3320 N N . ALA B 1 121 ? -1.451 -30.328 -16.031 1 98.81 121 ALA B N 1
ATOM 3321 C CA . ALA B 1 121 ? -0.481 -31.406 -15.906 1 98.81 121 ALA B CA 1
ATOM 3322 C C . ALA B 1 121 ? 0.313 -31.297 -14.609 1 98.81 121 ALA B C 1
ATOM 3324 O O . ALA B 1 121 ? 0.629 -32.312 -13.984 1 98.81 121 ALA B O 1
ATOM 3325 N N . ALA B 1 122 ? 0.656 -30.125 -14.234 1 98.81 122 ALA B N 1
ATOM 3326 C CA . ALA B 1 122 ? 1.368 -29.906 -12.977 1 98.81 122 ALA B CA 1
ATOM 3327 C C . ALA B 1 122 ? 0.522 -30.344 -11.781 1 98.81 122 ALA B C 1
ATOM 3329 O O . ALA B 1 122 ? 1.012 -31.047 -10.891 1 98.81 122 ALA B O 1
ATOM 3330 N N . PHE B 1 123 ? -0.742 -29.953 -11.758 1 98.56 123 PHE B N 1
ATOM 3331 C CA . PHE B 1 123 ? -1.631 -30.359 -10.68 1 98.56 123 PHE B CA 1
ATOM 3332 C C . PHE B 1 123 ? -1.797 -31.875 -10.648 1 98.56 123 PHE B C 1
ATOM 3334 O O . PHE B 1 123 ? -1.836 -32.5 -9.578 1 98.56 123 PHE B O 1
ATOM 3341 N N . ALA B 1 124 ? -1.9 -32.469 -11.828 1 97.94 124 ALA B N 1
ATOM 3342 C CA . ALA B 1 124 ? -2.021 -33.938 -11.914 1 97.94 124 ALA B CA 1
ATOM 3343 C C . ALA B 1 124 ? -0.773 -34.625 -11.367 1 97.94 124 ALA B C 1
ATOM 3345 O O . ALA B 1 124 ? -0.868 -35.625 -10.656 1 97.94 124 ALA B O 1
ATOM 3346 N N . TRP B 1 125 ? 0.345 -34.094 -11.711 1 98.25 125 TRP B N 1
ATOM 3347 C CA . TRP B 1 125 ? 1.604 -34.625 -11.211 1 98.25 125 TRP B CA 1
ATOM 3348 C C . TRP B 1 125 ? 1.667 -34.531 -9.688 1 98.25 125 TRP B C 1
ATOM 3350 O O . TRP B 1 125 ? 2.025 -35.5 -9.023 1 98.25 125 TRP B O 1
ATOM 3360 N N . LEU B 1 126 ? 1.318 -33.406 -9.156 1 98.06 126 LEU B N 1
ATOM 3361 C CA . LEU B 1 126 ? 1.351 -33.188 -7.715 1 98.06 126 LEU B CA 1
ATOM 3362 C C . LEU B 1 126 ? 0.384 -34.125 -6.996 1 98.06 126 LEU B C 1
ATOM 3364 O O . LEU B 1 126 ? 0.675 -34.594 -5.895 1 98.06 126 LEU B O 1
ATOM 3368 N N . LYS B 1 127 ? -0.744 -34.344 -7.59 1 96.12 127 LYS B N 1
ATOM 3369 C CA . LYS B 1 127 ? -1.744 -35.219 -7.004 1 96.12 127 LYS B CA 1
ATOM 3370 C C . LYS B 1 127 ? -1.193 -36.656 -6.828 1 96.12 127 LYS B C 1
ATOM 3372 O O . LYS B 1 127 ? -1.549 -37.344 -5.875 1 96.12 127 LYS B O 1
ATOM 3377 N N . LYS B 1 128 ? -0.284 -37 -7.672 1 96.12 128 LYS B N 1
ATOM 3378 C CA . LYS B 1 128 ? 0.225 -38.375 -7.672 1 96.12 128 LYS B CA 1
ATOM 3379 C C . LYS B 1 128 ? 1.511 -38.469 -6.859 1 96.12 128 LYS B C 1
ATOM 3381 O O . LYS B 1 128 ? 1.935 -39.594 -6.5 1 96.12 128 LYS B O 1
ATOM 3386 N N . ALA B 1 129 ? 2.084 -37.375 -6.605 1 96 129 ALA B N 1
ATOM 3387 C CA . ALA B 1 129 ? 3.369 -37.375 -5.914 1 96 129 ALA B CA 1
ATOM 3388 C C . ALA B 1 129 ? 3.197 -37.719 -4.438 1 96 129 ALA B C 1
ATOM 3390 O O . ALA B 1 129 ? 2.549 -36.969 -3.693 1 96 129 ALA B O 1
ATOM 3391 N N . PRO B 1 130 ? 3.816 -38.781 -3.967 1 94.69 130 PRO B N 1
ATOM 3392 C CA . PRO B 1 130 ? 3.648 -39.188 -2.568 1 94.69 130 PRO B CA 1
ATOM 3393 C C . PRO B 1 130 ? 4.176 -38.125 -1.586 1 94.69 130 PRO B C 1
ATOM 3395 O O . PRO B 1 130 ? 3.617 -37.969 -0.498 1 94.69 130 PRO B O 1
ATOM 3398 N N . GLU B 1 131 ? 5.191 -37.406 -1.953 1 93.62 131 GLU B N 1
ATOM 3399 C CA . GLU B 1 131 ? 5.836 -36.406 -1.09 1 93.62 131 GLU B CA 1
ATOM 3400 C C . GLU B 1 131 ? 4.914 -35.25 -0.811 1 93.62 131 GLU B C 1
ATOM 3402 O O . GLU B 1 131 ? 5.156 -34.469 0.11 1 93.62 131 GLU B O 1
ATOM 3407 N N . VAL B 1 132 ? 3.941 -35.156 -1.581 1 94.88 132 VAL B N 1
ATOM 3408 C CA . VAL B 1 132 ? 3.055 -34 -1.494 1 94.88 132 VAL B CA 1
ATOM 3409 C C . VAL B 1 132 ? 1.832 -34.344 -0.649 1 94.88 132 VAL B C 1
ATOM 3411 O O . VAL B 1 132 ? 1.139 -33.469 -0.152 1 94.88 132 VAL B O 1
ATOM 3414 N N . GLN B 1 133 ? 1.555 -35.625 -0.408 1 92.94 133 GLN B N 1
ATOM 3415 C CA . GLN B 1 133 ? 0.311 -36.062 0.204 1 92.94 133 GLN B CA 1
ATOM 3416 C C . GLN B 1 133 ? 0.222 -35.625 1.662 1 92.94 133 GLN B C 1
ATOM 3418 O O . GLN B 1 133 ? 1.217 -35.656 2.389 1 92.94 133 GLN B O 1
ATOM 3423 N N . GLY B 1 134 ? -0.984 -35.125 2 1 92.88 134 GLY B N 1
ATOM 3424 C CA . GLY B 1 134 ? -1.267 -34.75 3.377 1 92.88 134 GLY B CA 1
ATOM 3425 C C . GLY B 1 134 ? -0.721 -33.375 3.75 1 92.88 134 GLY B C 1
ATOM 3426 O O . GLY B 1 134 ? -0.744 -33 4.922 1 92.88 134 GLY B O 1
ATOM 3427 N N . LYS B 1 135 ? -0.147 -32.688 2.818 1 94.62 135 LYS B N 1
ATOM 3428 C CA . LYS B 1 135 ? 0.405 -31.375 3.07 1 94.62 135 LYS B CA 1
ATOM 3429 C C . LYS B 1 135 ? -0.313 -30.312 2.242 1 94.62 135 LYS B C 1
ATOM 3431 O O . LYS B 1 135 ? -0.86 -30.609 1.179 1 94.62 135 LYS B O 1
ATOM 3436 N N . PRO B 1 136 ? -0.263 -29.062 2.789 1 95.62 136 PRO B N 1
ATOM 3437 C CA . PRO B 1 136 ? -0.918 -27.984 2.049 1 95.62 136 PRO B CA 1
ATOM 3438 C C . PRO B 1 136 ? -0.246 -27.703 0.708 1 95.62 136 PRO B C 1
ATOM 3440 O O . PRO B 1 136 ? 0.968 -27.875 0.572 1 95.62 136 PRO B O 1
ATOM 3443 N N . LEU B 1 137 ? -1.099 -27.281 -0.205 1 98.31 137 LEU B N 1
ATOM 3444 C CA . LEU B 1 137 ? -0.625 -26.859 -1.518 1 98.31 137 LEU B CA 1
ATOM 3445 C C . LEU B 1 137 ? -0.787 -25.344 -1.692 1 98.31 137 LEU B C 1
ATOM 3447 O O . LEU B 1 137 ? -1.823 -24.781 -1.334 1 98.31 137 LEU B O 1
ATOM 3451 N N . ILE B 1 138 ? 0.247 -24.703 -2.174 1 98.69 138 ILE B N 1
ATOM 3452 C CA . ILE B 1 138 ? 0.273 -23.266 -2.451 1 98.69 138 ILE B CA 1
ATOM 3453 C C . ILE B 1 138 ? 0.639 -23.031 -3.914 1 98.69 138 ILE B C 1
ATOM 3455 O O . ILE B 1 138 ? 1.474 -23.75 -4.477 1 98.69 138 ILE B O 1
ATOM 3459 N N . VAL B 1 139 ? 0.015 -22.078 -4.52 1 98.88 139 VAL B N 1
ATOM 3460 C CA . VAL B 1 139 ? 0.443 -21.641 -5.844 1 98.88 139 VAL B CA 1
ATOM 3461 C C . VAL B 1 139 ? 1.107 -20.281 -5.746 1 98.88 139 VAL B C 1
ATOM 3463 O O . VAL B 1 139 ? 0.555 -19.344 -5.145 1 98.88 139 VAL B O 1
ATOM 3466 N N . LEU B 1 140 ? 2.299 -20.234 -6.215 1 98.88 140 LEU B N 1
ATOM 3467 C CA . LEU B 1 140 ? 3.018 -18.969 -6.391 1 98.88 140 LEU B CA 1
ATOM 3468 C C . LEU B 1 140 ? 3.102 -18.594 -7.863 1 98.88 140 LEU B C 1
ATOM 3470 O O . LEU B 1 140 ? 3.814 -19.25 -8.633 1 98.88 140 LEU B O 1
ATOM 3474 N N . GLY B 1 141 ? 2.367 -17.562 -8.25 1 98.69 141 GLY B N 1
ATOM 3475 C CA . GLY B 1 141 ? 2.41 -17.047 -9.609 1 98.69 141 GLY B CA 1
ATOM 3476 C C . GLY B 1 141 ? 3.125 -15.719 -9.727 1 98.69 141 GLY B C 1
ATOM 3477 O O . GLY B 1 141 ? 2.771 -14.758 -9.039 1 98.69 141 GLY B O 1
ATOM 3478 N N . GLN B 1 142 ? 4.113 -15.664 -10.625 1 98 142 GLN B N 1
ATOM 3479 C CA . GLN B 1 142 ? 4.848 -14.43 -10.859 1 98 142 GLN B CA 1
ATOM 3480 C C . GLN B 1 142 ? 4.609 -13.898 -12.273 1 98 142 GLN B C 1
ATOM 3482 O O . GLN B 1 142 ? 4.703 -14.656 -13.242 1 98 142 GLN B O 1
ATOM 3487 N N . SER B 1 143 ? 4.352 -12.57 -12.32 1 95.94 143 SER B N 1
ATOM 3488 C CA . SER B 1 143 ? 4.098 -11.93 -13.602 1 95.94 143 SER B CA 1
ATOM 3489 C C . SER B 1 143 ? 3.029 -12.672 -14.398 1 95.94 143 SER B C 1
ATOM 3491 O O . SER B 1 143 ? 1.911 -12.867 -13.914 1 95.94 143 SER B O 1
ATOM 3493 N N . ILE B 1 144 ? 3.271 -13.203 -15.602 1 93.06 144 ILE B N 1
ATOM 3494 C CA . ILE B 1 144 ? 2.266 -13.883 -16.406 1 93.06 144 ILE B CA 1
ATOM 3495 C C . ILE B 1 144 ? 1.832 -15.172 -15.711 1 93.06 144 ILE B C 1
ATOM 3497 O O . ILE B 1 144 ? 0.691 -15.617 -15.867 1 93.06 144 ILE B O 1
ATOM 3501 N N . GLY B 1 145 ? 2.715 -15.766 -14.914 1 96.56 145 GLY B N 1
ATOM 3502 C CA . GLY B 1 145 ? 2.371 -16.969 -14.172 1 96.56 145 GLY B CA 1
ATOM 3503 C C . GLY B 1 145 ? 1.242 -16.766 -13.18 1 96.56 145 GLY B C 1
ATOM 3504 O O . GLY B 1 145 ? 0.466 -17.688 -12.914 1 96.56 145 GLY B O 1
ATOM 3505 N N . GLY B 1 146 ? 1.201 -15.562 -12.625 1 97.5 146 GLY B N 1
ATOM 3506 C CA . GLY B 1 146 ? 0.075 -15.219 -11.773 1 97.5 146 GLY B CA 1
ATOM 3507 C C . GLY B 1 146 ? -1.24 -15.133 -12.523 1 97.5 146 GLY B C 1
ATOM 3508 O O . GLY B 1 146 ? -2.26 -15.648 -12.062 1 97.5 146 GLY B O 1
ATOM 3509 N N . ALA B 1 147 ? -1.218 -14.523 -13.68 1 94.88 147 ALA B N 1
ATOM 3510 C CA . ALA B 1 147 ? -2.426 -14.398 -14.492 1 94.88 147 ALA B CA 1
ATOM 3511 C C . ALA B 1 147 ? -2.922 -15.766 -14.953 1 94.88 147 ALA B C 1
ATOM 3513 O O . ALA B 1 147 ? -4.117 -16.047 -14.891 1 94.88 147 ALA B O 1
ATOM 3514 N N . LEU B 1 148 ? -2.012 -16.609 -15.352 1 95.19 148 LEU B N 1
ATOM 3515 C CA . LEU B 1 148 ? -2.359 -17.953 -15.773 1 95.19 148 LEU B CA 1
ATOM 3516 C C . LEU B 1 148 ? -2.945 -18.75 -14.609 1 95.19 148 LEU B C 1
ATOM 3518 O O . LEU B 1 148 ? -3.943 -19.469 -14.781 1 95.19 148 LEU B O 1
ATOM 3522 N N . GLY B 1 149 ? -2.314 -18.625 -13.461 1 97.62 149 GLY B N 1
ATOM 3523 C CA . GLY B 1 149 ? -2.805 -19.328 -12.281 1 97.62 149 GLY B CA 1
ATOM 3524 C C . GLY B 1 149 ? -4.219 -18.938 -11.906 1 97.62 149 GLY B C 1
ATOM 3525 O O . GLY B 1 149 ? -5.055 -19.797 -11.633 1 97.62 149 GLY B O 1
ATOM 3526 N N . VAL B 1 150 ? -4.5 -17.672 -11.93 1 97.62 150 VAL B N 1
ATOM 3527 C CA . VAL B 1 150 ? -5.828 -17.172 -11.586 1 97.62 150 VAL B CA 1
ATOM 3528 C C . VAL B 1 150 ? -6.859 -17.734 -12.555 1 97.62 150 VAL B C 1
ATOM 3530 O O . VAL B 1 150 ? -7.891 -18.266 -12.125 1 97.62 150 VAL B O 1
ATOM 3533 N N . HIS B 1 151 ? -6.57 -17.672 -13.797 1 95.31 151 HIS B N 1
ATOM 3534 C CA . HIS B 1 151 ? -7.516 -18.172 -14.789 1 95.31 151 HIS B CA 1
ATOM 3535 C C . HIS B 1 151 ? -7.754 -19.656 -14.625 1 95.31 151 HIS B C 1
ATOM 3537 O O . HIS B 1 151 ? -8.898 -20.125 -14.609 1 95.31 151 HIS B O 1
ATOM 3543 N N . TYR B 1 152 ? -6.711 -20.391 -14.531 1 97 152 TYR B N 1
ATOM 3544 C CA . TYR B 1 152 ? -6.824 -21.844 -14.383 1 97 152 TYR B CA 1
ATOM 3545 C C . TYR B 1 152 ? -7.68 -22.203 -13.172 1 97 152 TYR B C 1
ATOM 3547 O O . TYR B 1 152 ? -8.602 -23.016 -13.273 1 97 152 TYR B O 1
ATOM 3555 N N . LEU B 1 153 ? -7.383 -21.562 -12.047 1 97.94 153 LEU B N 1
ATOM 3556 C CA . LEU B 1 153 ? -8.07 -21.891 -10.797 1 97.94 153 LEU B CA 1
ATOM 3557 C C . LEU B 1 153 ? -9.539 -21.469 -10.859 1 97.94 153 LEU B C 1
ATOM 3559 O O . LEU B 1 153 ? -10.398 -22.109 -10.242 1 97.94 153 LEU B O 1
ATOM 3563 N N . ALA B 1 154 ? -9.781 -20.406 -11.602 1 96.88 154 ALA B N 1
ATOM 3564 C CA . ALA B 1 154 ? -11.164 -19.969 -11.789 1 96.88 154 ALA B CA 1
ATOM 3565 C C . ALA B 1 154 ? -11.984 -21.047 -12.484 1 96.88 154 ALA B C 1
ATOM 3567 O O . ALA B 1 154 ? -13.172 -21.219 -12.188 1 96.88 154 ALA B O 1
ATOM 3568 N N . GLU B 1 155 ? -11.352 -21.828 -13.297 1 96 155 GLU B N 1
ATOM 3569 C CA . GLU B 1 155 ? -12.047 -22.812 -14.117 1 96 155 GLU B CA 1
ATOM 3570 C C . GLU B 1 155 ? -11.977 -24.203 -13.484 1 96 155 GLU B C 1
ATOM 3572 O O . GLU B 1 155 ? -12.555 -25.156 -14.016 1 96 155 GLU B O 1
ATOM 3577 N N . HIS B 1 156 ? -11.289 -24.312 -12.422 1 96.81 156 HIS B N 1
ATOM 3578 C CA . HIS B 1 156 ? -11.094 -25.625 -11.805 1 96.81 156 HIS B CA 1
ATOM 3579 C C . HIS B 1 156 ? -11.344 -25.562 -10.305 1 96.81 156 HIS B C 1
ATOM 3581 O O . HIS B 1 156 ? -10.414 -25.719 -9.508 1 96.81 156 HIS B O 1
ATOM 3587 N N . PRO B 1 157 ? -12.578 -25.516 -9.906 1 96 157 PRO B N 1
ATOM 3588 C CA . PRO B 1 157 ? -12.914 -25.391 -8.492 1 96 157 PRO B CA 1
ATOM 3589 C C . PRO B 1 157 ? -12.414 -26.562 -7.648 1 96 157 PRO B C 1
ATOM 3591 O O . PRO B 1 157 ? -12.102 -26.391 -6.469 1 96 157 PRO B O 1
ATOM 3594 N N . GLU B 1 158 ? -12.273 -27.656 -8.273 1 94.69 158 GLU B N 1
ATOM 3595 C CA . GLU B 1 158 ? -11.789 -28.828 -7.543 1 94.69 158 GLU B CA 1
ATOM 3596 C C . GLU B 1 158 ? -10.336 -28.641 -7.113 1 94.69 158 GLU B C 1
ATOM 3598 O O . GLU B 1 158 ? -9.945 -29.094 -6.039 1 94.69 158 GLU B O 1
ATOM 3603 N N . GLN B 1 159 ? -9.555 -28 -7.969 1 94.06 159 GLN B N 1
ATOM 3604 C CA . GLN B 1 159 ? -8.164 -27.719 -7.625 1 94.06 159 GLN B CA 1
ATOM 3605 C C . GLN B 1 159 ? -8.078 -26.562 -6.633 1 94.06 159 GLN B C 1
ATOM 3607 O O . GLN B 1 159 ? -7.266 -26.594 -5.703 1 94.06 159 GLN B O 1
ATOM 3612 N N . ARG B 1 160 ? -8.906 -25.672 -6.801 1 94.19 160 ARG B N 1
ATOM 3613 C CA . ARG B 1 160 ? -8.93 -24.5 -5.945 1 94.19 160 ARG B CA 1
ATOM 3614 C C . ARG B 1 160 ? -9.211 -24.875 -4.492 1 94.19 160 ARG B C 1
ATOM 3616 O O . ARG B 1 160 ? -8.594 -24.328 -3.574 1 94.19 160 ARG B O 1
ATOM 3623 N N . ARG B 1 161 ? -10.062 -25.797 -4.254 1 91.81 161 ARG B N 1
ATOM 3624 C CA . ARG B 1 161 ? -10.469 -26.219 -2.918 1 91.81 161 ARG B CA 1
ATOM 3625 C C . ARG B 1 161 ? -9.312 -26.859 -2.164 1 91.81 161 ARG B C 1
ATOM 3627 O O . ARG B 1 161 ? -9.328 -26.938 -0.934 1 91.81 161 ARG B O 1
ATOM 3634 N N . LYS B 1 162 ? -8.336 -27.266 -2.914 1 92 162 LYS B N 1
ATOM 3635 C CA . LYS B 1 162 ? -7.199 -27.953 -2.309 1 92 162 LYS B CA 1
ATOM 3636 C C . LYS B 1 162 ? -6.109 -26.953 -1.914 1 92 162 LYS B C 1
ATOM 3638 O O . LYS B 1 162 ? -5.156 -27.312 -1.219 1 92 162 LYS B O 1
ATOM 3643 N N . LEU B 1 163 ? -6.266 -25.75 -2.27 1 97.12 163 LEU B N 1
ATOM 3644 C CA . LEU B 1 163 ? -5.199 -24.766 -2.086 1 97.12 163 LEU B CA 1
ATOM 3645 C C . LEU B 1 163 ? -5.285 -24.109 -0.709 1 97.12 163 LEU B C 1
ATOM 3647 O O . LEU B 1 163 ? -6.375 -23.75 -0.259 1 97.12 163 LEU B O 1
ATOM 3651 N N . LYS B 1 164 ? -4.137 -24.062 -0.112 1 97.19 164 LYS B N 1
ATOM 3652 C CA . LYS B 1 164 ? -4.031 -23.266 1.111 1 97.19 164 LYS B CA 1
ATOM 3653 C C . LYS B 1 164 ? -4.008 -21.781 0.8 1 97.19 164 LYS B C 1
ATOM 3655 O O . LYS B 1 164 ? -4.551 -20.969 1.56 1 97.19 164 LYS B O 1
ATOM 3660 N N . ALA B 1 165 ? -3.32 -21.438 -0.258 1 97.19 165 ALA B N 1
ATOM 3661 C CA . ALA B 1 165 ? -3.205 -20.016 -0.61 1 97.19 165 ALA B CA 1
ATOM 3662 C C . ALA B 1 165 ? -2.74 -19.844 -2.053 1 97.19 165 ALA B C 1
ATOM 3664 O O . ALA B 1 165 ? -2.104 -20.75 -2.615 1 97.19 165 ALA B O 1
ATOM 3665 N N . LEU B 1 166 ? -3.115 -18.734 -2.619 1 98.38 166 LEU B N 1
ATOM 3666 C CA . LEU B 1 166 ? -2.596 -18.234 -3.893 1 98.38 166 LEU B CA 1
ATOM 3667 C C . LEU B 1 166 ? -1.758 -16.984 -3.689 1 98.38 166 LEU B C 1
ATOM 3669 O O . LEU B 1 166 ? -2.248 -15.984 -3.16 1 98.38 166 LEU B O 1
ATOM 3673 N N . ILE B 1 167 ? -0.484 -17.078 -4.062 1 98.06 167 ILE B N 1
ATOM 3674 C CA . ILE B 1 167 ? 0.425 -15.945 -3.977 1 98.06 167 ILE B CA 1
ATOM 3675 C C . ILE B 1 167 ? 0.642 -15.352 -5.367 1 98.06 167 ILE B C 1
ATOM 3677 O O . ILE B 1 167 ? 1.044 -16.062 -6.293 1 98.06 167 ILE B O 1
ATOM 3681 N N . LEU B 1 168 ? 0.357 -14.086 -5.5 1 98.06 168 LEU B N 1
ATOM 3682 C CA . LEU B 1 168 ? 0.587 -13.359 -6.746 1 98.06 168 LEU B CA 1
ATOM 3683 C C . LEU B 1 168 ? 1.699 -12.328 -6.574 1 98.06 168 LEU B C 1
ATOM 3685 O O . LEU B 1 168 ? 1.679 -11.539 -5.629 1 98.06 168 LEU B O 1
ATOM 3689 N N . ASP B 1 169 ? 2.65 -12.336 -7.473 1 97.88 169 ASP B N 1
ATOM 3690 C CA . ASP B 1 169 ? 3.791 -11.422 -7.402 1 97.88 169 ASP B CA 1
ATOM 3691 C C . ASP B 1 169 ? 4.023 -10.734 -8.742 1 97.88 169 ASP B C 1
ATOM 3693 O O . ASP B 1 169 ? 4.488 -11.359 -9.695 1 97.88 169 ASP B O 1
ATOM 3697 N N . GLY B 1 170 ? 3.752 -9.383 -8.727 1 96.81 170 GLY B N 1
ATOM 3698 C CA . GLY B 1 170 ? 3.943 -8.625 -9.953 1 96.81 170 GLY B CA 1
ATOM 3699 C C . GLY B 1 170 ? 3.068 -9.109 -11.094 1 96.81 170 GLY B C 1
ATOM 3700 O O . GLY B 1 170 ? 3.521 -9.195 -12.234 1 96.81 170 GLY B O 1
ATOM 3701 N N . THR B 1 171 ? 1.863 -9.516 -10.805 1 96.81 171 THR B N 1
ATOM 3702 C CA . THR B 1 171 ? 0.954 -10.125 -11.766 1 96.81 171 THR B CA 1
ATOM 3703 C C . THR B 1 171 ? 0.182 -9.055 -12.539 1 96.81 171 THR B C 1
ATOM 3705 O O . THR B 1 171 ? -0.398 -8.148 -11.938 1 96.81 171 THR B O 1
ATOM 3708 N N . PRO B 1 172 ? 0.202 -9.117 -13.867 1 93.62 172 PRO B N 1
ATOM 3709 C CA . PRO B 1 172 ? -0.627 -8.18 -14.625 1 93.62 172 PRO B CA 1
ATOM 3710 C C . PRO B 1 172 ? -2.121 -8.406 -14.414 1 93.62 172 PRO B C 1
ATOM 3712 O O . PRO B 1 172 ? -2.564 -9.555 -14.305 1 93.62 172 PRO B O 1
ATOM 3715 N N . ALA B 1 173 ? -2.881 -7.301 -14.32 1 92.06 173 ALA B N 1
ATOM 3716 C CA . ALA B 1 173 ? -4.324 -7.371 -14.109 1 92.06 173 ALA B CA 1
ATOM 3717 C C . ALA B 1 173 ? -5.043 -7.812 -15.375 1 92.06 173 ALA B C 1
ATOM 3719 O O . ALA B 1 173 ? -6.094 -8.453 -15.312 1 92.06 173 ALA B O 1
ATOM 3720 N N . SER B 1 174 ? -4.461 -7.387 -16.469 1 85.75 174 SER B N 1
ATOM 3721 C CA . SER B 1 174 ? -5 -7.758 -17.766 1 85.75 174 SER B CA 1
ATOM 3722 C C . SER B 1 174 ? -3.885 -8.031 -18.766 1 85.75 174 SER B C 1
ATOM 3724 O O . SER B 1 174 ? -2.76 -7.559 -18.594 1 85.75 174 SER B O 1
ATOM 3726 N N . TYR B 1 175 ? -4.219 -8.867 -19.719 1 72.94 175 TYR B N 1
ATOM 3727 C CA . TYR B 1 175 ? -3.219 -9.172 -20.75 1 72.94 175 TYR B CA 1
ATOM 3728 C C . TYR B 1 175 ? -2.916 -7.941 -21.594 1 72.94 175 TYR B C 1
ATOM 3730 O O . TYR B 1 175 ? -1.857 -7.855 -22.219 1 72.94 175 TYR B O 1
ATOM 3738 N N . ARG B 1 176 ? -3.883 -7.031 -21.594 1 68.38 176 ARG B N 1
ATOM 3739 C CA . ARG B 1 176 ? -3.607 -5.781 -22.281 1 68.38 176 ARG B CA 1
ATOM 3740 C C . ARG B 1 176 ? -2.414 -5.059 -21.672 1 68.38 176 ARG B C 1
ATOM 3742 O O . ARG B 1 176 ? -1.596 -4.477 -22.375 1 68.38 176 ARG B O 1
ATOM 3749 N N . ASP B 1 177 ? -2.34 -5.223 -20.406 1 65.94 177 ASP B N 1
ATOM 3750 C CA . ASP B 1 177 ? -1.227 -4.602 -19.688 1 65.94 177 ASP B CA 1
ATOM 3751 C C . ASP B 1 177 ? 0.088 -5.312 -20 1 65.94 177 ASP B C 1
ATOM 3753 O O . ASP B 1 177 ? 1.144 -4.68 -20.062 1 65.94 177 ASP B O 1
ATOM 3757 N N . VAL B 1 178 ? 0.074 -6.582 -20.203 1 64.44 178 VAL B N 1
ATOM 3758 C CA . VAL B 1 178 ? 1.248 -7.379 -20.531 1 64.44 178 VAL B CA 1
ATOM 3759 C C . VAL B 1 178 ? 1.731 -7.02 -21.938 1 64.44 178 VAL B C 1
ATOM 3761 O O . VAL B 1 178 ? 2.932 -6.836 -22.156 1 64.44 178 VAL B O 1
ATOM 3764 N N . ALA B 1 179 ? 0.812 -6.945 -22.781 1 64.5 179 ALA B N 1
ATOM 3765 C CA . ALA B 1 179 ? 1.128 -6.633 -24.172 1 64.5 179 ALA B CA 1
ATOM 3766 C C . ALA B 1 179 ? 1.774 -5.258 -24.297 1 64.5 179 ALA B C 1
ATOM 3768 O O . ALA B 1 179 ? 2.711 -5.07 -25.078 1 64.5 179 ALA B O 1
ATOM 3769 N N . ARG B 1 180 ? 1.301 -4.359 -23.5 1 61.09 180 ARG B N 1
ATOM 3770 C CA . ARG B 1 180 ? 1.857 -3.012 -23.547 1 61.09 180 ARG B CA 1
ATOM 3771 C C . ARG B 1 180 ? 3.336 -3.018 -23.172 1 61.09 180 ARG B C 1
ATOM 3773 O O . ARG B 1 180 ? 4.133 -2.289 -23.766 1 61.09 180 ARG B O 1
ATOM 3780 N N . TYR B 1 181 ? 3.605 -3.859 -22.344 1 57.81 181 TYR B N 1
ATOM 3781 C CA . TYR B 1 181 ? 5 -3.982 -21.938 1 57.81 181 TYR B CA 1
ATOM 3782 C C . TYR B 1 181 ? 5.848 -4.559 -23.062 1 57.81 181 TYR B C 1
ATOM 3784 O O . TYR B 1 181 ? 6.93 -4.047 -23.359 1 57.81 181 TYR B O 1
ATOM 3792 N N . THR B 1 182 ? 5.414 -5.676 -23.578 1 57.5 182 THR B N 1
ATOM 3793 C CA . THR B 1 182 ? 6.156 -6.355 -24.625 1 57.5 182 THR B CA 1
ATOM 3794 C C . THR B 1 182 ? 6.375 -5.43 -25.828 1 57.5 182 THR B C 1
ATOM 3796 O O . THR B 1 182 ? 7.461 -5.406 -26.406 1 57.5 182 THR B O 1
ATOM 3799 N N . LEU B 1 183 ? 5.355 -4.668 -26.047 1 55.12 183 LEU B N 1
ATOM 3800 C CA . LEU B 1 183 ? 5.434 -3.799 -27.219 1 55.12 183 LEU B CA 1
ATOM 3801 C C . LEU B 1 183 ? 6.316 -2.588 -26.938 1 55.12 183 LEU B C 1
ATOM 3803 O O . LEU B 1 183 ? 6.938 -2.039 -27.844 1 55.12 183 LEU B O 1
ATOM 3807 N N . SER B 1 184 ? 6.266 -2.146 -25.688 1 51.03 184 SER B N 1
ATOM 3808 C CA . SER B 1 184 ? 7.066 -0.975 -25.344 1 51.03 184 SER B CA 1
ATOM 3809 C C . SER B 1 184 ? 8.555 -1.279 -25.438 1 51.03 184 SER B C 1
ATOM 3811 O O . SER B 1 184 ? 9.367 -0.381 -25.672 1 51.03 184 SER B O 1
ATOM 3813 N N . THR B 1 185 ? 8.898 -2.467 -25.078 1 48.06 185 THR B N 1
ATOM 3814 C CA . THR B 1 185 ? 10.32 -2.809 -25.109 1 48.06 185 THR B CA 1
ATOM 3815 C C . THR B 1 185 ? 10.781 -3.051 -26.531 1 48.06 185 THR B C 1
ATOM 3817 O O . THR B 1 185 ? 11.984 -3.148 -26.797 1 48.06 185 THR B O 1
ATOM 3820 N N . SER B 1 186 ? 9.852 -3.303 -27.375 1 44.81 186 SER B N 1
ATOM 3821 C CA . SER B 1 186 ? 10.289 -3.416 -28.766 1 44.81 186 SER B CA 1
ATOM 3822 C C . SER B 1 186 ? 10.422 -2.045 -29.422 1 44.81 186 SER B C 1
ATOM 3824 O O . SER B 1 186 ? 9.461 -1.27 -29.453 1 44.81 186 SER B O 1
ATOM 3826 N N . TRP B 1 187 ? 11.547 -1.54 -29.391 1 42.59 187 TRP B N 1
ATOM 3827 C CA . TRP B 1 187 ? 11.93 -0.259 -29.969 1 42.59 187 TRP B CA 1
ATOM 3828 C C . TRP B 1 187 ? 11.078 0.055 -31.203 1 42.59 187 TRP B C 1
ATOM 3830 O O . TRP B 1 187 ? 10.859 1.223 -31.516 1 42.59 187 TRP B O 1
ATOM 3840 N N . LEU B 1 188 ? 10.875 -0.897 -32.031 1 42.34 188 LEU B N 1
ATOM 3841 C CA . LEU B 1 188 ? 10.258 -0.609 -33.312 1 42.34 188 LEU B CA 1
ATOM 3842 C C . LEU B 1 188 ? 8.781 -0.248 -33.156 1 42.34 188 LEU B C 1
ATOM 3844 O O . LEU B 1 188 ? 8.219 0.49 -33.969 1 42.34 188 LEU B O 1
ATOM 3848 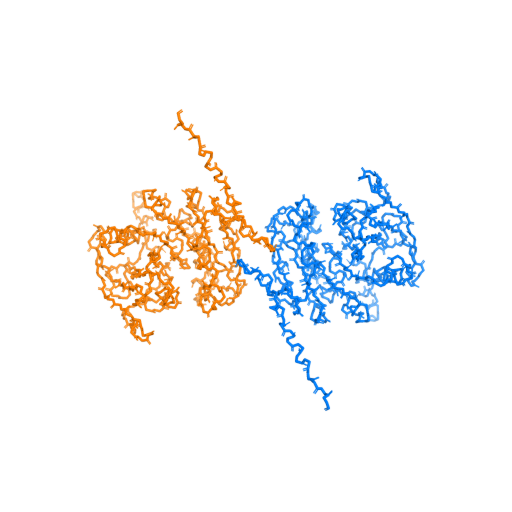N N . THR B 1 189 ? 8.125 -0.884 -32.25 1 46.38 189 THR B N 1
ATOM 3849 C CA . THR B 1 189 ? 6.676 -0.742 -32.281 1 46.38 189 THR B CA 1
ATOM 3850 C C . THR B 1 189 ? 6.203 0.3 -31.281 1 46.38 189 THR B C 1
ATOM 3852 O O . THR B 1 189 ? 5.055 0.261 -30.828 1 46.38 189 THR B O 1
ATOM 3855 N N . TRP B 1 190 ? 6.949 1.189 -30.969 1 44.94 190 TRP B N 1
ATOM 3856 C CA . TRP B 1 190 ? 6.605 2.248 -30.016 1 44.94 190 TRP B CA 1
ATOM 3857 C C . TRP B 1 190 ? 5.27 2.885 -30.375 1 44.94 190 TRP B C 1
ATOM 3859 O O . TRP B 1 190 ? 4.418 3.092 -29.516 1 44.94 190 TRP B O 1
ATOM 3869 N N . PRO B 1 191 ? 5.211 3.42 -31.594 1 43.66 191 PRO B N 1
ATOM 3870 C CA . PRO B 1 191 ? 3.971 4.125 -31.938 1 43.66 191 PRO B CA 1
ATOM 3871 C C . PRO B 1 191 ? 2.746 3.215 -31.906 1 43.66 191 PRO B C 1
ATOM 3873 O O . PRO B 1 191 ? 1.613 3.699 -31.844 1 43.66 191 PRO B O 1
ATOM 3876 N N . LEU B 1 192 ? 2.936 1.989 -32.219 1 42.75 192 LEU B N 1
ATOM 3877 C CA . LEU B 1 192 ? 1.782 1.109 -32.375 1 42.75 192 LEU B CA 1
ATOM 3878 C C . LEU B 1 192 ? 1.43 0.455 -31.031 1 42.75 192 LEU B C 1
ATOM 3880 O O . LEU B 1 192 ? 0.765 -0.583 -31 1 42.75 192 LEU B O 1
ATOM 3884 N N . GLN B 1 193 ? 1.965 0.766 -30.016 1 46.25 193 GLN B N 1
ATOM 3885 C CA . GLN B 1 193 ? 1.711 0.197 -28.688 1 46.25 193 GLN B CA 1
ATOM 3886 C C . GLN B 1 193 ? 0.218 0.176 -28.375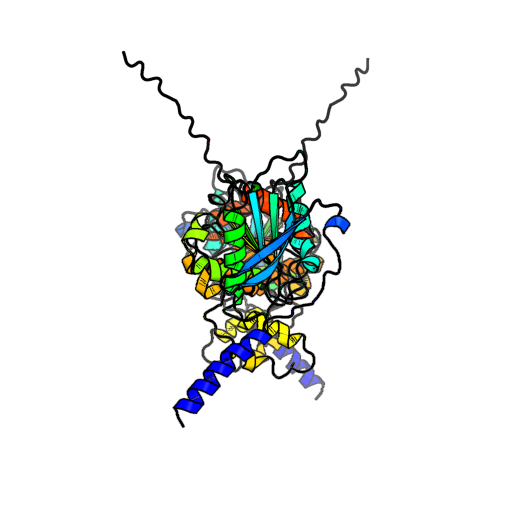 1 46.25 193 GLN B C 1
ATOM 3888 O O . GLN B 1 193 ? -0.249 -0.666 -27.609 1 46.25 193 GLN B O 1
ATOM 3893 N N . ILE B 1 194 ? -0.552 1.195 -28.781 1 43.41 194 ILE B N 1
ATOM 3894 C CA . ILE B 1 194 ? -1.962 1.237 -28.406 1 43.41 194 ILE B CA 1
ATOM 3895 C C . ILE B 1 194 ? -2.697 0.056 -29.031 1 43.41 194 ILE B C 1
ATOM 3897 O O . ILE B 1 194 ? -3.566 -0.551 -28.406 1 43.41 194 ILE B O 1
ATOM 3901 N N . PRO B 1 195 ? -2.76 -0.102 -30.297 1 45.12 195 PRO B N 1
ATOM 3902 C CA . PRO B 1 195 ? -3.852 -0.832 -30.953 1 45.12 195 PRO B CA 1
ATOM 3903 C C . PRO B 1 195 ? -3.783 -2.338 -30.703 1 45.12 195 PRO B C 1
ATOM 3905 O O . PRO B 1 195 ? -4.816 -3.014 -30.719 1 45.12 195 PRO B O 1
ATOM 3908 N N . LEU B 1 196 ? -2.664 -2.799 -30.672 1 44.75 196 LEU B N 1
ATOM 3909 C CA . LEU B 1 196 ? -2.58 -4.258 -30.656 1 44.75 196 LEU B CA 1
ATOM 3910 C C . LEU B 1 196 ? -2.979 -4.797 -29.281 1 44.75 196 LEU B C 1
ATOM 3912 O O . LEU B 1 196 ? -3.521 -5.898 -29.172 1 44.75 196 LEU B O 1
ATOM 3916 N N . SER B 1 197 ? -2.746 -4.039 -28.219 1 51.75 197 SER B N 1
ATOM 3917 C CA . SER B 1 197 ? -3.111 -4.473 -26.875 1 51.75 197 SER B CA 1
ATOM 3918 C C . SER B 1 197 ? -4.613 -4.715 -26.75 1 51.75 197 SER B C 1
ATOM 3920 O O . SER B 1 197 ? -5.062 -5.453 -25.875 1 51.75 197 SER B O 1
ATOM 3922 N N . TRP B 1 198 ? -5.301 -4.141 -27.75 1 48.72 198 TRP B N 1
ATOM 3923 C CA . TRP B 1 198 ? -6.75 -4.324 -27.719 1 48.72 198 TRP B CA 1
ATOM 3924 C C . TRP B 1 198 ? -7.141 -5.68 -28.297 1 48.72 198 TRP B C 1
ATOM 3926 O O . TRP B 1 198 ? -8.281 -6.121 -28.156 1 48.72 198 TRP B O 1
ATOM 3936 N N . LEU B 1 199 ? -6.191 -6.309 -28.906 1 48.25 199 LEU B N 1
ATOM 3937 C CA . LEU B 1 199 ? -6.574 -7.543 -29.578 1 48.25 199 LEU B CA 1
ATOM 3938 C C . LEU B 1 199 ? -6.473 -8.734 -28.641 1 48.25 199 LEU B C 1
ATOM 3940 O O . LEU B 1 199 ? -6.906 -9.836 -28.984 1 48.25 199 LEU B O 1
ATOM 3944 N N . ILE B 1 200 ? -5.82 -8.555 -27.547 1 53.88 200 ILE B N 1
ATOM 3945 C CA . ILE B 1 200 ? -5.75 -9.695 -26.641 1 53.88 200 ILE B CA 1
ATOM 3946 C C . ILE B 1 200 ? -7.055 -9.812 -25.859 1 53.88 200 ILE B C 1
ATOM 3948 O O . ILE B 1 200 ? -7.449 -8.883 -25.156 1 53.88 200 ILE B O 1
ATOM 3952 N N . PRO B 1 201 ? -7.875 -10.836 -26.188 1 56.97 201 PRO B N 1
ATOM 3953 C CA . PRO B 1 201 ? -9.148 -11 -25.484 1 56.97 201 PRO B CA 1
ATOM 3954 C C . PRO B 1 201 ? -9.008 -10.844 -23.969 1 56.97 201 PRO B C 1
ATOM 3956 O O . PRO B 1 201 ? -8.117 -11.445 -23.359 1 56.97 201 PRO B O 1
ATOM 3959 N N . ASP B 1 202 ? -9.719 -9.922 -23.453 1 63.09 202 ASP B N 1
ATOM 3960 C CA . ASP B 1 202 ? -9.797 -9.602 -22.031 1 63.09 202 ASP B CA 1
ATOM 3961 C C . ASP B 1 202 ? -10.383 -10.773 -21.234 1 63.09 202 ASP B C 1
ATOM 3963 O O . ASP B 1 202 ? -10.336 -10.773 -20 1 63.09 202 ASP B O 1
ATOM 3967 N N . THR B 1 203 ? -10.789 -11.891 -21.922 1 70.88 203 THR B N 1
ATOM 3968 C CA . THR B 1 203 ? -11.492 -12.953 -21.219 1 70.88 203 THR B CA 1
ATOM 3969 C C . THR B 1 203 ? -10.523 -13.742 -20.328 1 70.88 203 THR B C 1
ATOM 3971 O O . THR B 1 203 ? -10.93 -14.305 -19.312 1 70.88 203 THR B O 1
ATOM 3974 N N . ASP B 1 204 ? -9.25 -13.664 -20.656 1 78.19 204 ASP B N 1
ATOM 3975 C CA . ASP B 1 204 ? -8.281 -14.445 -19.875 1 78.19 204 ASP B CA 1
ATOM 3976 C C . ASP B 1 204 ? -7.535 -13.555 -18.891 1 78.19 204 ASP B C 1
ATOM 3978 O O . ASP B 1 204 ? -6.582 -14.008 -18.234 1 78.19 204 ASP B O 1
ATOM 3982 N N . SER B 1 205 ? -8.062 -12.453 -18.734 1 84.88 205 SER B N 1
ATOM 3983 C CA . SER B 1 205 ? -7.418 -11.547 -17.781 1 84.88 205 SER B CA 1
ATOM 3984 C C . SER B 1 205 ? -7.605 -12.023 -16.344 1 84.88 205 SER B C 1
ATOM 3986 O O . SER B 1 205 ? -8.586 -12.695 -16.031 1 84.88 205 SER B O 1
ATOM 3988 N N . ALA B 1 206 ? -6.621 -11.734 -15.531 1 92.38 206 ALA B N 1
ATOM 3989 C CA . ALA B 1 206 ? -6.727 -12.078 -14.109 1 92.38 206 ALA B CA 1
ATOM 3990 C C . ALA B 1 206 ? -7.969 -11.453 -13.484 1 92.38 206 ALA B C 1
ATOM 3992 O O . ALA B 1 206 ? -8.648 -12.078 -12.672 1 92.38 206 ALA B O 1
ATOM 3993 N N . LEU B 1 207 ? -8.359 -10.266 -13.945 1 93.06 207 LEU B N 1
ATOM 3994 C CA . LEU B 1 207 ? -9.492 -9.555 -13.367 1 93.06 207 LEU B CA 1
ATOM 3995 C C . LEU B 1 207 ? -10.789 -10.328 -13.586 1 93.06 207 LEU B C 1
ATOM 3997 O O . LEU B 1 207 ? -11.68 -10.312 -12.734 1 93.06 207 LEU B O 1
ATOM 4001 N N . ASN B 1 208 ? -10.852 -11.016 -14.633 1 91.19 208 ASN B N 1
ATOM 4002 C CA . ASN B 1 208 ? -12.07 -11.75 -14.945 1 91.19 208 ASN B CA 1
ATOM 4003 C C . ASN B 1 208 ? -12.172 -13.039 -14.125 1 91.19 208 ASN B C 1
ATOM 4005 O O . ASN B 1 208 ? -13.273 -13.484 -13.797 1 91.19 208 ASN B O 1
ATOM 4009 N N . GLY B 1 209 ? -11.094 -13.625 -13.805 1 95.19 209 GLY B N 1
ATOM 4010 C CA . GLY B 1 209 ? -11.086 -14.891 -13.086 1 95.19 209 GLY B CA 1
ATOM 4011 C C . GLY B 1 209 ? -11.164 -14.719 -11.578 1 95.19 209 GLY B C 1
ATOM 4012 O O . GLY B 1 209 ? -11.664 -15.602 -10.875 1 95.19 209 GLY B O 1
ATOM 4013 N N . LEU B 1 210 ? -10.773 -13.594 -11.07 1 96.62 210 LEU B N 1
ATOM 4014 C CA . LEU B 1 210 ? -10.578 -13.383 -9.641 1 96.62 210 LEU B CA 1
ATOM 4015 C C . LEU B 1 210 ? -11.883 -13.562 -8.875 1 96.62 210 LEU B C 1
ATOM 4017 O O . LEU B 1 210 ? -11.906 -14.211 -7.828 1 96.62 210 LEU B O 1
ATOM 4021 N N . PRO B 1 211 ? -13.047 -13.1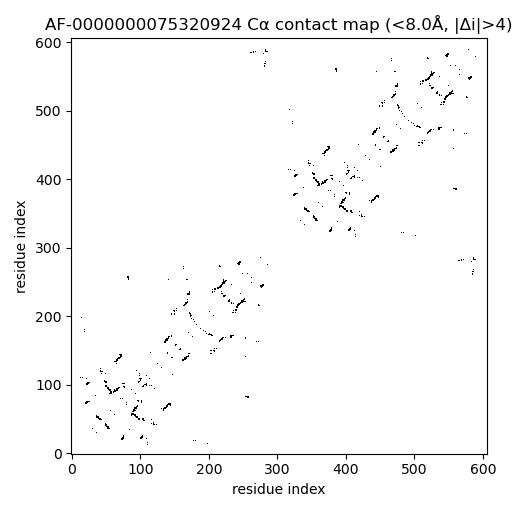17 -9.359 1 94.56 211 PRO B N 1
ATOM 4022 C CA . PRO B 1 211 ? -14.281 -13.25 -8.586 1 94.56 211 PRO B CA 1
ATOM 4023 C C . PRO B 1 211 ? -14.656 -14.703 -8.32 1 94.56 211 PRO B C 1
ATOM 4025 O O . PRO B 1 211 ? -15.352 -15 -7.344 1 94.56 211 PRO B O 1
ATOM 4028 N N . GLN B 1 212 ? -14.133 -15.625 -9.078 1 96 212 GLN B N 1
ATOM 4029 C CA . GLN B 1 212 ? -14.453 -17.047 -8.93 1 96 212 GLN B CA 1
ATOM 4030 C C . GLN B 1 212 ? -13.609 -17.688 -7.836 1 96 212 GLN B C 1
ATOM 4032 O O . GLN B 1 212 ? -13.836 -18.844 -7.465 1 96 212 GLN B O 1
ATOM 4037 N N . LEU B 1 213 ? -12.695 -16.922 -7.277 1 97.44 213 LEU B N 1
ATOM 4038 C CA . LEU B 1 213 ? -11.758 -17.5 -6.328 1 97.44 213 LEU B CA 1
ATOM 4039 C C . LEU B 1 213 ? -12.188 -17.219 -4.895 1 97.44 213 LEU B C 1
ATOM 4041 O O . LEU B 1 213 ? -11.359 -17.234 -3.98 1 97.44 213 LEU B O 1
ATOM 4045 N N . ALA B 1 214 ? -13.453 -16.969 -4.723 1 93.88 214 ALA B N 1
ATOM 4046 C CA . ALA B 1 214 ? -13.969 -16.703 -3.381 1 93.88 214 ALA B CA 1
ATOM 4047 C C . ALA B 1 214 ? -13.594 -17.844 -2.422 1 93.88 214 ALA B C 1
ATOM 4049 O O . ALA B 1 214 ? -13.711 -19.016 -2.762 1 93.88 214 ALA B O 1
ATOM 4050 N N . GLY B 1 215 ? -13.047 -17.438 -1.28 1 90.88 215 GLY B N 1
ATOM 4051 C CA . GLY B 1 215 ? -12.688 -18.406 -0.267 1 90.88 215 GLY B CA 1
ATOM 4052 C C . GLY B 1 215 ? -11.234 -18.844 -0.351 1 90.88 215 GLY B C 1
ATOM 4053 O O . GLY B 1 215 ? -10.703 -19.453 0.588 1 90.88 215 GLY B O 1
ATOM 4054 N N . THR B 1 216 ? -10.531 -18.609 -1.439 1 95.44 216 THR B N 1
ATOM 4055 C CA . THR B 1 216 ? -9.109 -18.906 -1.572 1 95.44 216 THR B CA 1
ATOM 4056 C C . THR B 1 216 ? -8.258 -17.75 -1.047 1 95.44 216 THR B C 1
ATOM 4058 O O . THR B 1 216 ? -8.25 -16.672 -1.628 1 95.44 216 THR B O 1
ATOM 4061 N N . PRO B 1 217 ? -7.566 -18 0.076 1 94.38 217 PRO B N 1
ATOM 4062 C CA . PRO B 1 217 ? -6.719 -16.922 0.579 1 94.38 217 PRO B CA 1
ATOM 4063 C C . PRO B 1 217 ? -5.684 -16.453 -0.444 1 94.38 217 PRO B C 1
ATOM 4065 O O . PRO B 1 217 ? -5.047 -17.281 -1.101 1 94.38 217 PRO B O 1
ATOM 4068 N N . MET B 1 218 ? -5.539 -15.102 -0.554 1 95 218 MET B N 1
ATOM 4069 C CA . MET B 1 218 ? -4.633 -14.555 -1.562 1 95 218 MET B CA 1
ATOM 4070 C C . MET B 1 218 ? -3.699 -13.516 -0.952 1 95 218 MET B C 1
ATOM 4072 O O . MET B 1 218 ? -4.137 -12.656 -0.184 1 95 218 MET B O 1
ATOM 4076 N N . LEU B 1 219 ? -2.479 -13.703 -1.232 1 94.31 219 LEU B N 1
ATOM 4077 C CA . LEU B 1 219 ? -1.466 -12.695 -0.956 1 94.31 219 LEU B CA 1
ATOM 4078 C C . LEU B 1 219 ? -0.932 -12.094 -2.25 1 94.31 219 LEU B C 1
ATOM 4080 O O . LEU B 1 219 ? -0.374 -12.805 -3.088 1 94.31 219 LEU B O 1
ATOM 4084 N N . ILE B 1 220 ? -1.112 -10.789 -2.389 1 94.69 220 ILE B N 1
ATOM 4085 C CA . ILE B 1 220 ? -0.71 -10.086 -3.602 1 94.69 220 ILE B CA 1
ATOM 4086 C C . ILE B 1 220 ? 0.487 -9.188 -3.303 1 94.69 220 ILE B C 1
ATOM 4088 O O . ILE B 1 220 ? 0.365 -8.195 -2.572 1 94.69 220 ILE B O 1
ATOM 4092 N N . PHE B 1 221 ? 1.639 -9.586 -3.846 1 94.12 221 PHE B N 1
ATOM 4093 C CA . PHE B 1 221 ? 2.812 -8.727 -3.807 1 94.12 221 PHE B CA 1
ATOM 4094 C C . PHE B 1 221 ? 2.85 -7.805 -5.023 1 94.12 221 PHE B C 1
ATOM 4096 O O . PHE B 1 221 ? 2.639 -8.258 -6.152 1 94.12 221 PHE B O 1
ATOM 4103 N N . GLN B 1 222 ? 3.168 -6.535 -4.781 1 93.56 222 GLN B N 1
ATOM 4104 C CA . GLN B 1 222 ? 3.363 -5.582 -5.871 1 93.56 222 GLN B CA 1
ATOM 4105 C C . GLN B 1 222 ? 4.438 -4.555 -5.52 1 93.56 222 GLN B C 1
ATOM 4107 O O . GLN B 1 222 ? 4.332 -3.855 -4.512 1 93.56 222 GLN B O 1
ATOM 4112 N N . SER B 1 223 ? 5.434 -4.488 -6.422 1 92.12 223 SER B N 1
ATOM 4113 C CA . SER B 1 223 ? 6.473 -3.486 -6.215 1 92.12 223 SER B CA 1
ATOM 4114 C C . SER B 1 223 ? 6.02 -2.109 -6.688 1 92.12 223 SER B C 1
ATOM 4116 O O . SER B 1 223 ? 5.488 -1.971 -7.793 1 92.12 223 SER B O 1
ATOM 4118 N N . MET B 1 224 ? 6.277 -1.124 -5.879 1 88.44 224 MET B N 1
ATOM 4119 C CA . MET B 1 224 ? 5.945 0.25 -6.25 1 88.44 224 MET B CA 1
ATOM 4120 C C . MET B 1 224 ? 6.91 0.771 -7.312 1 88.44 224 MET B C 1
ATOM 4122 O O . MET B 1 224 ? 6.656 1.807 -7.93 1 88.44 224 MET B O 1
ATOM 4126 N N . ASP B 1 225 ? 8.023 0.065 -7.527 1 88.88 225 ASP B N 1
ATOM 4127 C CA . ASP B 1 225 ? 9.062 0.488 -8.461 1 88.88 225 ASP B CA 1
ATOM 4128 C C . ASP B 1 225 ? 8.969 -0.287 -9.773 1 88.88 225 ASP B C 1
ATOM 4130 O O . ASP B 1 225 ? 9.773 -0.073 -10.688 1 88.88 225 ASP B O 1
ATOM 4134 N N . ASP B 1 226 ? 8 -1.215 -9.852 1 92.19 226 ASP B N 1
ATOM 4135 C CA . ASP B 1 226 ? 7.855 -2.07 -11.023 1 92.19 226 ASP B CA 1
ATOM 4136 C C . ASP B 1 226 ? 7.469 -1.255 -12.258 1 92.19 226 ASP B C 1
ATOM 4138 O O . ASP B 1 226 ? 6.375 -0.685 -12.312 1 92.19 226 ASP B O 1
ATOM 4142 N N . THR B 1 227 ? 8.367 -1.198 -13.234 1 86.69 227 THR B N 1
ATOM 4143 C CA . THR B 1 227 ? 8.094 -0.408 -14.43 1 86.69 227 THR B CA 1
ATOM 4144 C C . THR B 1 227 ? 7.508 -1.281 -15.531 1 86.69 227 THR B C 1
ATOM 4146 O O . THR B 1 227 ? 6.965 -0.768 -16.516 1 86.69 227 THR B O 1
ATOM 4149 N N . LEU B 1 228 ? 7.629 -2.574 -15.367 1 88.5 228 LEU B N 1
ATOM 4150 C CA . LEU B 1 228 ? 7.102 -3.502 -16.359 1 88.5 228 LEU B CA 1
ATOM 4151 C C . LEU B 1 228 ? 5.625 -3.791 -16.109 1 88.5 228 LEU B C 1
ATOM 4153 O O . LEU B 1 228 ? 4.828 -3.824 -17.047 1 88.5 228 LEU B O 1
ATOM 4157 N N . VAL B 1 229 ? 5.266 -4.09 -14.906 1 92.38 229 VAL B N 1
ATOM 4158 C CA . VAL B 1 229 ? 3.9 -4.215 -14.414 1 92.38 229 VAL B CA 1
ATOM 4159 C C . VAL B 1 229 ? 3.65 -3.176 -13.32 1 92.38 229 VAL B C 1
ATOM 4161 O O . VAL B 1 229 ? 3.889 -3.439 -12.141 1 92.38 229 VAL B O 1
ATOM 4164 N N . PRO B 1 230 ? 3.092 -2.123 -13.742 1 90.19 230 PRO B N 1
ATOM 4165 C CA . PRO B 1 230 ? 2.994 -0.994 -12.812 1 90.19 230 PRO B CA 1
ATOM 4166 C C . PRO B 1 230 ? 2.064 -1.274 -11.633 1 90.19 230 PRO B C 1
ATOM 4168 O O . PRO B 1 230 ? 1.2 -2.15 -11.719 1 90.19 230 PRO B O 1
ATOM 4171 N N . LEU B 1 231 ? 2.188 -0.5 -10.672 1 89.69 231 LEU B N 1
ATOM 4172 C CA . LEU B 1 231 ? 1.517 -0.609 -9.383 1 89.69 231 LEU B CA 1
ATOM 4173 C C . LEU B 1 231 ? 0.008 -0.732 -9.562 1 89.69 231 LEU B C 1
ATOM 4175 O O . LEU B 1 231 ? -0.654 -1.454 -8.812 1 89.69 231 LEU B O 1
ATOM 4179 N N . ALA B 1 232 ? -0.561 -0.073 -10.531 1 87.75 232 ALA B N 1
ATOM 4180 C CA . ALA B 1 232 ? -2.004 -0.064 -10.758 1 87.75 232 ALA B CA 1
ATOM 4181 C C . ALA B 1 232 ? -2.537 -1.48 -10.961 1 87.75 232 ALA B C 1
ATOM 4183 O O . ALA B 1 232 ? -3.678 -1.776 -10.602 1 87.75 232 ALA B O 1
ATOM 4184 N N . ASN B 1 233 ? -1.68 -2.371 -11.422 1 91.88 233 ASN B N 1
ATOM 4185 C CA . ASN B 1 233 ? -2.105 -3.754 -11.609 1 91.88 233 ASN B CA 1
ATOM 4186 C C . ASN B 1 233 ? -2.363 -4.445 -10.273 1 91.88 233 ASN B C 1
ATOM 4188 O O . ASN B 1 233 ? -3.424 -5.043 -10.07 1 91.88 233 ASN B O 1
ATOM 4192 N N . GLY B 1 234 ? -1.435 -4.293 -9.367 1 93.19 234 GLY B N 1
ATOM 4193 C CA . GLY B 1 234 ? -1.625 -4.875 -8.047 1 93.19 234 GLY B CA 1
ATOM 4194 C C . GLY B 1 234 ? -2.838 -4.324 -7.32 1 93.19 234 GLY B C 1
ATOM 4195 O O . GLY B 1 234 ? -3.562 -5.066 -6.66 1 93.19 234 GLY B O 1
ATOM 4196 N N . ILE B 1 235 ? -3.076 -3.055 -7.527 1 89 235 ILE B N 1
ATOM 4197 C CA . ILE B 1 235 ? -4.207 -2.396 -6.883 1 89 235 ILE B CA 1
ATOM 4198 C C . ILE B 1 235 ? -5.516 -2.932 -7.461 1 89 235 ILE B C 1
ATOM 4200 O O . ILE B 1 235 ? -6.441 -3.264 -6.719 1 89 235 ILE B O 1
ATOM 4204 N N . SER B 1 236 ? -5.594 -3.043 -8.758 1 91.38 236 SER B N 1
ATOM 4205 C CA . SER B 1 236 ? -6.785 -3.566 -9.414 1 91.38 236 SER B CA 1
ATOM 4206 C C . SER B 1 236 ? -7.059 -5.008 -9 1 91.38 236 SER B C 1
ATOM 4208 O O . SER B 1 236 ? -8.203 -5.379 -8.742 1 91.38 236 SER B O 1
ATOM 4210 N N . LEU B 1 237 ? -6.004 -5.781 -8.914 1 94.5 237 LEU B N 1
ATOM 4211 C CA . LEU B 1 237 ? -6.156 -7.16 -8.469 1 94.5 237 LEU B CA 1
ATOM 4212 C C . LEU B 1 237 ? -6.715 -7.211 -7.047 1 94.5 237 LEU B C 1
ATOM 4214 O O . LEU B 1 237 ? -7.664 -7.945 -6.773 1 94.5 237 LEU B O 1
ATOM 4218 N N . TYR B 1 238 ? -6.168 -6.438 -6.191 1 92.94 238 TYR B N 1
ATOM 4219 C CA . TYR B 1 238 ? -6.594 -6.426 -4.797 1 92.94 238 TYR B CA 1
ATOM 4220 C C . TYR B 1 238 ? -8.055 -6.012 -4.676 1 92.94 238 TYR B C 1
ATOM 4222 O O . TYR B 1 238 ? -8.828 -6.637 -3.939 1 92.94 238 TYR B O 1
ATOM 4230 N N . LYS B 1 239 ? -8.414 -4.98 -5.398 1 88.56 239 LYS B N 1
ATOM 4231 C CA . LYS B 1 239 ? -9.773 -4.465 -5.316 1 88.56 239 LYS B CA 1
ATOM 4232 C C . LYS B 1 239 ? -10.789 -5.488 -5.828 1 88.56 239 LYS B C 1
ATOM 4234 O O . LYS B 1 239 ? -11.914 -5.551 -5.344 1 88.56 239 LYS B O 1
ATOM 4239 N N . THR B 1 240 ? -10.367 -6.332 -6.734 1 92.69 240 THR B N 1
ATOM 4240 C CA . THR B 1 240 ? -11.273 -7.27 -7.391 1 92.69 240 THR B CA 1
ATOM 4241 C C . THR B 1 240 ? -11.281 -8.609 -6.656 1 92.69 240 THR B C 1
ATOM 4243 O O . THR B 1 240 ? -12.297 -9.312 -6.656 1 92.69 240 THR B O 1
ATOM 4246 N N . ALA B 1 241 ? -10.141 -8.992 -6.012 1 93.31 241 ALA B N 1
ATOM 4247 C CA . ALA B 1 241 ? -10 -10.297 -5.359 1 93.31 241 ALA B CA 1
ATOM 4248 C C . ALA B 1 241 ? -11.008 -10.453 -4.227 1 93.31 241 ALA B C 1
ATOM 4250 O O . ALA B 1 241 ? -11.242 -9.516 -3.461 1 93.31 241 ALA B O 1
ATOM 4251 N N . PRO B 1 242 ? -11.648 -11.609 -4.184 1 92.56 242 PRO B N 1
ATOM 4252 C CA . PRO B 1 242 ? -12.516 -11.875 -3.031 1 92.56 242 PRO B CA 1
ATOM 4253 C C . PRO B 1 242 ? -11.734 -12.109 -1.742 1 92.56 242 PRO B C 1
ATOM 4255 O O . PRO B 1 242 ? -10.523 -12.32 -1.784 1 92.56 242 PRO B O 1
ATOM 4258 N N . LEU B 1 243 ? -12.461 -12.062 -0.67 1 86.5 243 LEU B N 1
ATOM 4259 C CA . LEU B 1 243 ? -11.852 -12.328 0.63 1 86.5 243 LEU B CA 1
ATOM 4260 C C . LEU B 1 243 ? -11.609 -13.82 0.831 1 86.5 243 LEU B C 1
ATOM 4262 O O . LEU B 1 243 ? -12.359 -14.648 0.308 1 86.5 243 LEU B O 1
ATOM 4266 N N . PRO B 1 244 ? -10.539 -14.164 1.628 1 88.81 244 PRO B N 1
ATOM 4267 C CA . PRO B 1 244 ? -9.547 -13.281 2.254 1 88.81 244 PRO B CA 1
ATOM 4268 C C . PRO B 1 244 ? -8.422 -12.891 1.303 1 88.81 244 PRO B C 1
ATOM 4270 O O . PRO B 1 244 ? -8.016 -13.695 0.454 1 88.81 244 PRO B O 1
ATOM 4273 N N . ARG B 1 245 ? -7.961 -11.602 1.413 1 89.81 245 ARG B N 1
ATOM 4274 C CA . ARG B 1 245 ? -6.883 -11.102 0.561 1 89.81 245 ARG B CA 1
ATOM 4275 C C . ARG B 1 245 ? -6.012 -10.102 1.309 1 89.81 245 ARG B C 1
ATOM 4277 O O . ARG B 1 245 ? -6.496 -9.375 2.182 1 89.81 245 ARG B O 1
ATOM 4284 N N . VAL B 1 246 ? -4.781 -10.172 0.938 1 87.81 246 VAL B N 1
ATOM 4285 C CA . VAL B 1 246 ? -3.811 -9.219 1.47 1 87.81 246 VAL B CA 1
ATOM 4286 C C . VAL B 1 246 ? -3.006 -8.609 0.325 1 87.81 246 VAL B C 1
ATOM 4288 O O . VAL B 1 246 ? -2.596 -9.312 -0.599 1 87.81 246 VAL B O 1
ATOM 4291 N N . LEU B 1 247 ? -2.857 -7.266 0.399 1 89.25 247 LEU B N 1
ATOM 4292 C CA . LEU B 1 247 ? -1.943 -6.574 -0.504 1 89.25 247 LEU B CA 1
ATOM 4293 C C . LEU B 1 247 ? -0.657 -6.188 0.216 1 89.25 247 LEU B C 1
ATOM 4295 O O . LEU B 1 247 ? -0.698 -5.535 1.262 1 89.25 247 LEU B O 1
ATOM 4299 N N . GLN B 1 248 ? 0.409 -6.66 -0.285 1 88 248 GLN B N 1
ATOM 4300 C CA . GLN B 1 248 ? 1.716 -6.262 0.228 1 88 248 GLN B CA 1
ATOM 4301 C C . GLN B 1 248 ? 2.51 -5.492 -0.825 1 88 248 GLN B C 1
ATOM 4303 O O . GLN B 1 248 ? 2.961 -6.07 -1.815 1 88 248 GLN B O 1
ATOM 4308 N N . LEU B 1 249 ? 2.658 -4.227 -0.543 1 87.75 249 LEU B N 1
ATOM 4309 C CA . LEU B 1 249 ? 3.518 -3.424 -1.406 1 87.75 249 LEU B CA 1
ATOM 4310 C C . LEU B 1 249 ? 4.988 -3.676 -1.094 1 87.75 249 LEU B C 1
ATOM 4312 O O . LEU B 1 249 ? 5.363 -3.828 0.071 1 87.75 249 LEU B O 1
ATOM 4316 N N . THR B 1 250 ? 5.758 -3.691 -2.107 1 88.25 250 THR B N 1
ATOM 4317 C CA . THR B 1 250 ? 7.195 -3.893 -1.974 1 88.25 250 THR B CA 1
ATOM 4318 C C . THR B 1 250 ? 7.965 -2.838 -2.764 1 88.25 250 THR B C 1
ATOM 4320 O O . THR B 1 250 ? 7.371 -1.894 -3.289 1 88.25 250 THR B O 1
ATOM 4323 N N . ARG B 1 251 ? 9.32 -2.955 -2.68 1 86.44 251 ARG B N 1
ATOM 4324 C CA . ARG B 1 251 ? 10.234 -2.178 -3.512 1 86.44 251 ARG B CA 1
ATOM 4325 C C . ARG B 1 251 ? 11.086 -3.09 -4.387 1 86.44 251 ARG B C 1
ATOM 4327 O O . ARG B 1 251 ? 11.117 -4.305 -4.184 1 86.44 251 ARG B O 1
ATOM 4334 N N . GLY B 1 252 ? 11.711 -2.459 -5.414 1 88.81 252 GLY B N 1
ATOM 4335 C CA . GLY B 1 252 ? 12.586 -3.234 -6.285 1 88.81 252 GLY B CA 1
ATOM 4336 C C . GLY B 1 252 ? 12 -3.467 -7.664 1 88.81 252 GLY B C 1
ATOM 4337 O O . GLY B 1 252 ? 10.883 -3.025 -7.953 1 88.81 252 GLY B O 1
ATOM 4338 N N . GLY B 1 253 ? 12.75 -4.172 -8.484 1 91.31 253 GLY B N 1
ATOM 4339 C CA . GLY B 1 253 ? 12.352 -4.418 -9.859 1 91.31 253 GLY B CA 1
ATOM 4340 C C . GLY B 1 253 ? 11.266 -5.473 -9.992 1 91.31 253 GLY B C 1
ATOM 4341 O O . GLY B 1 253 ? 10.859 -6.078 -9 1 91.31 253 GLY B O 1
ATOM 4342 N N . HIS B 1 254 ? 10.797 -5.648 -11.266 1 93.75 254 HIS B N 1
ATOM 4343 C CA . HIS B 1 254 ? 9.727 -6.586 -11.594 1 93.75 254 HIS B CA 1
ATOM 4344 C C . HIS B 1 254 ? 10.07 -7.996 -11.109 1 93.75 254 HIS B C 1
ATOM 4346 O O . HIS B 1 254 ? 11.125 -8.531 -11.453 1 93.75 254 HIS B O 1
ATOM 4352 N N . VAL B 1 255 ? 9.219 -8.547 -10.219 1 94.94 255 VAL B N 1
ATOM 4353 C CA . VAL B 1 255 ? 9.266 -9.898 -9.688 1 94.94 255 VAL B CA 1
ATOM 4354 C C . VAL B 1 255 ? 10.586 -10.125 -8.945 1 94.94 255 VAL B C 1
ATOM 4356 O O . VAL B 1 255 ? 11.203 -11.188 -9.07 1 94.94 255 VAL B O 1
ATOM 4359 N N . GLN B 1 256 ? 11.094 -9.102 -8.328 1 95.06 256 GLN B N 1
ATOM 4360 C CA . GLN B 1 256 ? 12.289 -9.203 -7.504 1 95.06 256 GLN B CA 1
ATOM 4361 C C . GLN B 1 256 ? 11.938 -9.203 -6.02 1 95.06 256 GLN B C 1
ATOM 4363 O O . GLN B 1 256 ? 12.797 -8.945 -5.172 1 95.06 256 GLN B O 1
ATOM 4368 N N . THR B 1 257 ? 10.742 -9.5 -5.742 1 94.81 257 THR B N 1
ATOM 4369 C CA . THR B 1 257 ? 10.195 -9.453 -4.387 1 94.81 257 THR B CA 1
ATOM 4370 C C . THR B 1 257 ? 11.047 -10.289 -3.436 1 94.81 257 THR B C 1
ATOM 4372 O O . THR B 1 257 ? 11.438 -9.82 -2.367 1 94.81 257 THR B O 1
ATOM 4375 N N . PHE B 1 258 ? 11.508 -11.43 -3.822 1 95.88 258 PHE B N 1
ATOM 4376 C CA . PHE B 1 258 ? 12.086 -12.383 -2.889 1 95.88 258 PHE B CA 1
ATOM 4377 C C . PHE B 1 258 ? 13.602 -12.281 -2.877 1 95.88 258 PHE B C 1
ATOM 4379 O O . PHE B 1 258 ? 14.281 -13.078 -2.225 1 95.88 258 PHE B O 1
ATOM 4386 N N . ALA B 1 259 ? 14.133 -11.336 -3.656 1 94.44 259 ALA B N 1
ATOM 4387 C CA . ALA B 1 259 ? 15.523 -10.953 -3.443 1 94.44 259 ALA B CA 1
ATOM 4388 C C . ALA B 1 259 ? 15.719 -10.328 -2.062 1 94.44 259 ALA B C 1
ATOM 4390 O O . ALA B 1 259 ? 16.812 -10.367 -1.507 1 94.44 259 ALA B O 1
ATOM 4391 N N . ASP B 1 260 ? 14.719 -9.758 -1.525 1 90.06 260 ASP B N 1
ATOM 4392 C CA . ASP B 1 260 ? 14.711 -9.172 -0.188 1 90.06 260 ASP B CA 1
ATOM 4393 C C . ASP B 1 260 ? 14.195 -10.172 0.846 1 90.06 260 ASP B C 1
ATOM 4395 O O . ASP B 1 260 ? 13.047 -10.609 0.779 1 90.06 260 ASP B O 1
ATOM 4399 N N . PRO B 1 261 ? 14.984 -10.555 1.869 1 89.25 261 PRO B N 1
ATOM 4400 C CA . PRO B 1 261 ? 14.562 -11.539 2.869 1 89.25 261 PRO B CA 1
ATOM 4401 C C . PRO B 1 261 ? 13.336 -11.086 3.658 1 89.25 261 PRO B C 1
ATOM 4403 O O . PRO B 1 261 ? 12.602 -11.922 4.188 1 89.25 261 PRO B O 1
ATOM 4406 N N . THR B 1 262 ? 13.086 -9.812 3.646 1 84.5 262 THR B N 1
ATOM 4407 C CA . THR B 1 262 ? 11.922 -9.297 4.352 1 84.5 262 THR B CA 1
ATOM 4408 C C . THR B 1 262 ? 10.633 -9.875 3.762 1 84.5 262 THR B C 1
ATOM 4410 O O . THR B 1 262 ? 9.766 -10.344 4.496 1 84.5 262 THR B O 1
ATOM 4413 N N . TRP B 1 263 ? 10.578 -9.875 2.486 1 89.25 263 TRP B N 1
ATOM 4414 C CA . TRP B 1 263 ? 9.344 -10.305 1.84 1 89.25 263 TRP B CA 1
ATOM 4415 C C . TRP B 1 263 ? 9.219 -11.828 1.859 1 89.25 263 TRP B C 1
ATOM 4417 O O . TRP B 1 263 ? 8.109 -12.359 1.849 1 89.25 263 TRP B O 1
ATOM 4427 N N . ARG B 1 264 ? 10.375 -12.57 1.95 1 92.5 264 ARG B N 1
ATOM 4428 C CA . ARG B 1 264 ? 10.336 -14.008 2.191 1 92.5 264 ARG B CA 1
ATOM 4429 C C . ARG B 1 264 ? 9.695 -14.32 3.543 1 92.5 264 ARG B C 1
ATOM 4431 O O . ARG B 1 264 ? 8.82 -15.18 3.641 1 92.5 264 ARG B O 1
ATOM 4438 N N . GLN B 1 265 ? 10.07 -13.547 4.496 1 87.62 265 GLN B N 1
ATOM 4439 C CA . GLN B 1 265 ? 9.531 -13.742 5.84 1 87.62 265 GLN B CA 1
ATOM 4440 C C . GLN B 1 265 ? 8.039 -13.414 5.887 1 87.62 265 GLN B C 1
ATOM 4442 O O . GLN B 1 265 ? 7.27 -14.102 6.555 1 87.62 265 GLN B O 1
ATOM 4447 N N . VAL B 1 266 ? 7.688 -12.414 5.172 1 86.38 266 VAL B N 1
ATOM 4448 C CA . VAL B 1 266 ? 6.281 -12.031 5.105 1 86.38 266 VAL B CA 1
ATOM 4449 C C . VAL B 1 266 ? 5.457 -13.172 4.516 1 86.38 266 VAL B C 1
ATOM 4451 O O . VAL B 1 266 ? 4.395 -13.508 5.043 1 86.38 266 VAL B O 1
ATOM 4454 N N . MET B 1 267 ? 5.941 -13.766 3.479 1 91.5 267 MET B N 1
ATOM 4455 C CA . MET B 1 267 ? 5.199 -14.859 2.857 1 91.5 267 MET B CA 1
ATOM 4456 C C . MET B 1 267 ? 5.098 -16.062 3.799 1 91.5 267 MET B C 1
ATOM 4458 O O . MET B 1 267 ? 4.031 -16.656 3.939 1 91.5 267 MET B O 1
ATOM 4462 N N . VAL B 1 268 ? 6.207 -16.375 4.504 1 91.12 268 VAL B N 1
ATOM 4463 C CA . VAL B 1 268 ? 6.223 -17.516 5.402 1 91.12 268 VAL B CA 1
ATOM 4464 C C . VAL B 1 268 ? 5.238 -17.281 6.551 1 91.12 268 VAL B C 1
ATOM 4466 O O . VAL B 1 268 ? 4.461 -18.172 6.898 1 91.12 268 VAL B O 1
ATOM 4469 N N . ARG B 1 269 ? 5.234 -16.109 7.062 1 85.31 269 ARG B N 1
ATOM 4470 C CA . ARG B 1 269 ? 4.316 -15.797 8.156 1 85.31 269 ARG B CA 1
ATOM 4471 C C . ARG B 1 269 ? 2.869 -15.836 7.68 1 85.31 269 ARG B C 1
ATOM 4473 O O . ARG B 1 269 ? 1.99 -16.328 8.391 1 85.31 269 ARG B O 1
ATOM 4480 N N . TYR B 1 270 ? 2.633 -15.273 6.57 1 87.62 270 TYR B N 1
ATOM 4481 C CA . TYR B 1 270 ? 1.293 -15.312 5.992 1 87.62 270 TYR B CA 1
ATOM 4482 C C . TYR B 1 270 ? 0.8 -16.75 5.859 1 87.62 270 TYR B C 1
ATOM 4484 O O . TYR B 1 270 ? -0.353 -17.047 6.176 1 87.62 270 TYR B O 1
ATOM 4492 N N . LEU B 1 271 ? 1.705 -17.625 5.43 1 91.75 271 LEU B N 1
ATOM 4493 C CA . LEU B 1 271 ? 1.326 -19.016 5.133 1 91.75 271 LEU B CA 1
ATOM 4494 C C . LEU B 1 271 ? 1.041 -19.781 6.414 1 91.75 271 LEU B C 1
ATOM 4496 O O . LEU B 1 271 ? 0.473 -20.875 6.371 1 91.75 271 LEU B O 1
ATOM 4500 N N . GLU B 1 272 ? 1.398 -19.266 7.547 1 86.38 272 GLU B N 1
ATOM 4501 C CA . GLU B 1 272 ? 1.056 -19.906 8.812 1 86.38 272 GLU B CA 1
ATOM 4502 C C . GLU B 1 272 ? -0.452 -19.891 9.047 1 86.38 272 GLU B C 1
ATOM 4504 O O . GLU B 1 272 ? -1.008 -20.859 9.586 1 86.38 272 GLU B O 1
ATOM 4509 N N . ASP B 1 273 ? -1.082 -18.828 8.625 1 85 273 ASP B N 1
ATOM 4510 C CA . ASP B 1 273 ? -2.531 -18.734 8.781 1 85 273 ASP B CA 1
ATOM 4511 C C . ASP B 1 273 ? -3.141 -17.781 7.766 1 85 273 ASP B C 1
ATOM 4513 O O . ASP B 1 273 ? -3.674 -16.734 8.141 1 85 273 ASP B O 1
ATOM 4517 N N . PRO B 1 274 ? -3.23 -18.219 6.523 1 88 274 PRO B N 1
ATOM 4518 C CA . PRO B 1 274 ? -3.664 -17.281 5.473 1 88 274 PRO B CA 1
ATOM 4519 C C . PRO B 1 274 ? -5.148 -16.938 5.57 1 88 274 PRO B C 1
ATOM 4521 O O . PRO B 1 274 ? -5.586 -15.922 5.027 1 88 274 PRO B O 1
ATOM 4524 N N . GLN B 1 275 ? -5.922 -17.703 6.316 1 83.38 275 GLN B N 1
ATOM 4525 C CA . GLN B 1 275 ? -7.355 -17.469 6.422 1 83.38 275 GLN B CA 1
ATOM 4526 C C . GLN B 1 275 ? -7.645 -16.266 7.316 1 83.38 275 GLN B C 1
ATOM 4528 O O . GLN B 1 275 ? -8.688 -15.617 7.184 1 83.38 275 GLN B O 1
ATOM 4533 N N . HIS B 1 276 ? -6.695 -15.953 8.164 1 74.69 276 HIS B N 1
ATOM 4534 C CA . HIS B 1 276 ? -7.008 -14.914 9.141 1 74.69 276 HIS B CA 1
ATOM 4535 C C . HIS B 1 276 ? -6.227 -13.633 8.859 1 74.69 276 HIS B C 1
ATOM 4537 O O . HIS B 1 276 ? -6.242 -12.703 9.664 1 74.69 276 HIS B O 1
ATOM 4543 N N . PHE B 1 277 ? -5.582 -13.703 7.777 1 68 277 PHE B N 1
ATOM 4544 C CA . PHE B 1 277 ? -4.969 -12.461 7.324 1 68 277 PHE B CA 1
ATOM 4545 C C . PHE B 1 277 ? -5.84 -11.789 6.27 1 68 277 PHE B C 1
ATOM 4547 O O . PHE B 1 277 ? -6.145 -12.383 5.234 1 68 277 PHE B O 1
ATOM 4554 N N . ASN B 1 278 ? -6.5 -10.641 6.73 1 58.5 278 ASN B N 1
ATOM 4555 C CA . ASN B 1 278 ? -7.324 -9.938 5.758 1 58.5 278 ASN B CA 1
ATOM 4556 C C . ASN B 1 278 ? -7.012 -8.445 5.734 1 58.5 278 ASN B C 1
ATOM 4558 O O . ASN B 1 278 ? -6.562 -7.883 6.738 1 58.5 278 ASN B O 1
ATOM 4562 N N . GLY B 1 279 ? -7.242 -7.859 4.652 1 55.66 279 GLY B N 1
ATOM 4563 C CA . GLY B 1 279 ? -7.293 -6.418 4.477 1 55.66 279 GLY B CA 1
ATOM 4564 C C . GLY B 1 279 ? -5.938 -5.805 4.176 1 55.66 279 GLY B C 1
ATOM 4565 O O . GLY B 1 279 ? -5.055 -6.473 3.635 1 55.66 279 GLY B O 1
ATOM 4566 N N . LEU B 1 280 ? -6.09 -4.438 4.129 1 49.97 280 LEU B N 1
ATOM 4567 C CA . LEU B 1 280 ? -4.875 -3.635 4.027 1 49.97 280 LEU B CA 1
ATOM 4568 C C . LEU B 1 280 ? -4.082 -3.686 5.328 1 49.97 280 LEU B C 1
ATOM 4570 O O . LEU B 1 280 ? -4.652 -3.57 6.414 1 49.97 280 LEU B O 1
ATOM 4574 N N . ARG B 1 281 ? -3.236 -4.531 5.348 1 52.41 281 ARG B N 1
ATOM 4575 C CA . ARG B 1 281 ? -2.578 -4.762 6.629 1 52.41 281 ARG B CA 1
ATOM 4576 C C . ARG B 1 281 ? -2.271 -3.443 7.332 1 52.41 281 ARG B C 1
ATOM 4578 O O . ARG B 1 281 ? -1.877 -2.467 6.688 1 52.41 281 ARG B O 1
ATOM 4585 N N . ARG B 1 282 ? -3.15 -3.312 8.609 1 46.69 282 ARG B N 1
ATOM 4586 C CA . ARG B 1 282 ? -3.049 -2.223 9.57 1 46.69 282 ARG B CA 1
ATOM 4587 C C . ARG B 1 282 ? -1.619 -2.074 10.078 1 46.69 282 ARG B C 1
ATOM 4589 O O . ARG B 1 282 ? -0.887 -3.061 10.188 1 46.69 282 ARG B O 1
ATOM 4596 N N . LEU B 1 283 ? -1.323 -1.003 10.078 1 39.59 283 LEU B N 1
ATOM 4597 C CA . LEU B 1 283 ? -0.193 -0.668 10.945 1 39.59 283 LEU B CA 1
ATOM 4598 C C . LEU B 1 283 ? -0.364 -1.284 12.328 1 39.59 283 LEU B C 1
ATOM 4600 O O . LEU B 1 283 ? -1.435 -1.178 12.93 1 39.59 283 LEU B O 1
ATOM 4604 N N . ALA B 1 284 ? 0.265 -2.344 12.781 1 39.12 284 ALA B N 1
ATOM 4605 C CA . ALA B 1 284 ? 0.279 -2.844 14.156 1 39.12 284 ALA B CA 1
ATOM 4606 C C . ALA B 1 284 ? -0.646 -4.047 14.312 1 39.12 284 ALA B C 1
ATOM 4608 O O . ALA B 1 284 ? -0.947 -4.465 15.43 1 39.12 284 ALA B O 1
ATOM 4609 N N . GLU B 1 285 ? -1.546 -4.316 13.461 1 40.41 285 GLU B N 1
ATOM 4610 C CA . GLU B 1 285 ? -2.42 -5.461 13.703 1 40.41 285 GLU B CA 1
ATOM 4611 C C . GLU B 1 285 ? -1.612 -6.742 13.891 1 40.41 285 GLU B C 1
ATOM 4613 O O . GLU B 1 285 ? -0.795 -7.102 13.039 1 40.41 285 GLU B O 1
ATOM 4618 N N . VAL B 1 286 ? -1.504 -7.18 15.164 1 37.28 286 VAL B N 1
ATOM 4619 C CA . VAL B 1 286 ? -1.195 -8.555 15.547 1 37.28 286 VAL B CA 1
ATOM 4620 C C . VAL B 1 286 ? -2.229 -9.5 14.945 1 37.28 286 VAL B C 1
ATOM 4622 O O . VAL B 1 286 ? -3.4 -9.148 14.805 1 37.28 286 VAL B O 1
ATOM 4625 N N . PRO B 1 287 ? -1.812 -10.508 14.273 1 35.41 287 PRO B N 1
ATOM 4626 C CA . PRO B 1 287 ? -2.848 -11.484 13.93 1 35.41 287 PRO B CA 1
ATOM 4627 C C . PRO B 1 287 ? -3.906 -11.625 15.023 1 35.41 287 PRO B C 1
ATOM 4629 O O . PRO B 1 287 ? -3.605 -11.445 16.203 1 35.41 287 PRO B O 1
ATOM 4632 N N . ASN B 1 288 ? -5.141 -11.414 14.719 1 32.25 288 ASN B N 1
ATOM 4633 C CA . ASN B 1 288 ? -6.227 -11.781 15.617 1 32.25 288 ASN B CA 1
ATOM 4634 C C . ASN B 1 288 ? -6.047 -13.195 16.172 1 32.25 288 ASN B C 1
ATOM 4636 O O . ASN B 1 288 ? -6.34 -14.172 15.484 1 32.25 288 ASN B O 1
ATOM 4640 N N . TYR B 1 289 ? -4.961 -13.445 16.953 1 29.3 289 TYR B N 1
ATOM 4641 C CA . TYR B 1 289 ? -5.066 -14.727 17.641 1 29.3 289 TYR B CA 1
ATOM 4642 C C . TYR B 1 289 ? -6.359 -14.82 18.438 1 29.3 289 TYR B C 1
ATOM 4644 O O . TYR B 1 289 ? -6.75 -13.859 19.109 1 29.3 289 TYR B O 1
ATOM 4652 N N . SER B 1 290 ? -7.363 -15.461 17.922 1 29.77 290 SER B N 1
ATOM 4653 C CA . SER B 1 290 ? -8.406 -15.836 18.875 1 29.77 290 SER B CA 1
ATOM 4654 C C . SER B 1 290 ? -7.824 -16.141 20.234 1 29.77 290 SER B C 1
ATOM 4656 O O . SER B 1 290 ? -6.773 -16.781 20.344 1 29.77 290 SER B O 1
ATOM 4658 N N . ALA B 1 291 ? -8.188 -15.438 21.234 1 28.28 291 ALA B N 1
ATOM 4659 C CA . ALA B 1 291 ? -7.918 -15.914 22.594 1 28.28 291 ALA B CA 1
ATOM 4660 C C . ALA B 1 291 ? -8.125 -17.422 22.703 1 28.28 291 ALA B C 1
ATOM 4662 O O . ALA B 1 291 ? -9.078 -17.969 22.141 1 28.28 291 ALA B O 1
ATOM 4663 N N . PRO B 1 292 ? -7.07 -18.125 23 1 26.56 292 PRO B N 1
ATOM 4664 C CA . PRO B 1 292 ? -7.375 -19.531 23.266 1 26.56 292 PRO B CA 1
ATOM 4665 C C . PRO B 1 292 ? -8.703 -19.719 24 1 26.56 292 PRO B C 1
ATOM 4667 O O . PRO B 1 292 ? -9.07 -18.906 24.844 1 26.56 292 PRO B O 1
ATOM 4670 N N . SER B 1 293 ? -9.719 -20.125 23.328 1 28.72 293 SER B N 1
ATOM 4671 C CA . SER B 1 293 ? -10.859 -20.656 24.062 1 28.72 293 SER B CA 1
ATOM 4672 C C . SER B 1 293 ? -10.414 -21.438 25.297 1 28.72 293 SER B C 1
ATOM 4674 O O . SER B 1 293 ? -9.57 -22.328 25.203 1 28.72 293 SER B O 1
ATOM 4676 N N . ASP B 1 294 ? -10.25 -20.719 26.422 1 29.75 294 ASP B N 1
ATOM 4677 C CA . ASP B 1 294 ? -10.219 -21.5 27.656 1 29.75 294 ASP B CA 1
ATOM 4678 C C . ASP B 1 294 ? -11.258 -22.609 27.625 1 29.75 294 ASP B C 1
ATOM 4680 O O . ASP B 1 294 ? -12.461 -22.359 27.672 1 29.75 294 ASP B O 1
ATOM 4684 N N . ARG B 1 295 ? -11.133 -23.672 26.859 1 28.45 295 ARG B N 1
ATOM 4685 C CA . ARG B 1 295 ? -11.859 -24.906 27.156 1 28.45 295 ARG B CA 1
ATOM 4686 C C . ARG B 1 295 ? -11.789 -25.219 28.656 1 28.45 295 ARG B C 1
ATOM 4688 O O . ARG B 1 295 ? -10.75 -25.641 29.156 1 28.45 295 ARG B O 1
ATOM 4695 N N . VAL B 1 296 ? -12.344 -24.422 29.531 1 26.69 296 VAL B N 1
ATOM 4696 C CA . VAL B 1 296 ? -12.688 -25 30.828 1 26.69 296 VAL B CA 1
ATOM 4697 C C . VAL B 1 296 ? -13.445 -26.312 30.625 1 26.69 296 VAL B C 1
ATOM 4699 O O . VAL B 1 296 ? -14.562 -26.312 30.109 1 26.69 296 VAL B O 1
ATOM 4702 N N . LYS B 1 297 ? -12.727 -27.453 30.344 1 32.12 297 LYS B N 1
ATOM 4703 C CA . LYS B 1 297 ? -13.219 -28.797 30.609 1 32.12 297 LYS B CA 1
ATOM 4704 C C . LYS B 1 297 ? -13.898 -28.891 31.969 1 32.12 297 LYS B C 1
ATOM 4706 O O . LYS B 1 297 ? -13.25 -28.703 33 1 32.12 297 LYS B O 1
ATOM 4711 N N . THR B 1 298 ? -15.125 -28.344 32.062 1 29.92 298 THR B N 1
ATOM 4712 C CA . THR B 1 298 ? -15.969 -28.812 33.156 1 29.92 298 THR B CA 1
ATOM 4713 C C . THR B 1 298 ? -15.898 -30.328 33.281 1 29.92 298 THR B C 1
ATOM 4715 O O . THR B 1 298 ? -16.266 -31.047 32.344 1 29.92 298 THR B O 1
ATOM 4718 N N . GLU B 1 299 ? -14.836 -30.875 33.938 1 30.7 299 GLU B N 1
ATOM 4719 C CA . GLU B 1 299 ? -14.852 -32.188 34.562 1 30.7 299 GLU B CA 1
ATOM 4720 C C . GLU B 1 299 ? -16.188 -32.438 35.25 1 30.7 299 GLU B C 1
ATOM 4722 O O . GLU B 1 299 ? -16.516 -31.781 36.25 1 30.7 299 GLU B O 1
ATOM 4727 N N . SER B 1 300 ? -17.344 -32.5 34.531 1 31.22 300 SER B N 1
ATOM 4728 C CA . SER B 1 300 ? -18.469 -33.156 35.156 1 31.22 300 SER B CA 1
ATOM 4729 C C . SER B 1 300 ? -18.016 -34.469 35.781 1 31.22 300 SER B C 1
ATOM 4731 O O . SER B 1 300 ? -17.359 -35.281 35.156 1 31.22 300 SER B O 1
ATOM 4733 N N . ASP B 1 301 ? -17.781 -34.469 37.156 1 31.61 301 ASP B N 1
ATOM 4734 C CA . ASP B 1 301 ? -17.781 -35.531 38.156 1 31.61 301 ASP B CA 1
ATOM 4735 C C . ASP B 1 301 ? -18.938 -36.5 37.938 1 31.61 301 ASP B C 1
ATOM 4737 O O . ASP B 1 301 ? -20.109 -36.125 38.156 1 31.61 301 ASP B O 1
ATOM 4741 N N . ASN B 1 302 ? -19.172 -37.031 36.75 1 26.56 302 ASN B N 1
ATOM 4742 C CA . ASN B 1 302 ? -20.047 -38.188 36.875 1 26.56 302 ASN B CA 1
ATOM 4743 C C . ASN B 1 302 ? -19.484 -39.188 37.844 1 26.56 302 ASN B C 1
ATOM 4745 O O . ASN B 1 302 ? -18.438 -39.812 37.594 1 26.56 302 ASN B O 1
ATOM 4749 N N . ASP B 1 303 ? -19.594 -38.75 39.219 1 22.41 303 ASP B N 1
ATOM 4750 C CA . ASP B 1 303 ? -20.094 -39.844 40.062 1 22.41 303 ASP B CA 1
ATOM 4751 C C . ASP B 1 303 ? -21.531 -40.219 39.719 1 22.41 303 ASP B C 1
ATOM 4753 O O . ASP B 1 303 ? -22.344 -39.312 39.406 1 22.41 303 ASP B O 1
#

Sequence (606 aa):
MKFLISLTLLLSLSGCSSMLFYPEPGLPFTPEKAHLQYRDVSLVAADGTRLHGWWLPAKEGVPVKGTVLHLHGNGGNLAWHLGGSWWLPEQGYQVLMLDYRGYGQSEGQPSLPSIYQDIDAAFAWLKKAPEVQGKPLIVLGQSIGGALGVHYLAEHPEQRRKLKALILDGTPASYRDVARYTLSTSWLTWPLQIPLSWLIPDTDSALNGLPQLAGTPMLIFQSMDDTLVPLANGISLYKTAPLPRVLQLTRGGHVQTFADPTWRQVMVRYLEDPQHFNGLRRLAEVPNYSAPSDRVKTESDNDMKFLISLTLLLSLSGCSSMLFYPEPGLPFTPEKAHLQYRDVSLVAADGTRLHGWWLPAKEGVPVKGTVLHLHGNGGNLAWHLGGSWWLPEQGYQVLMLDYRGYGQSEGQPSLPSIYQDIDAAFAWLKKAPEVQGKPLIVLGQSIGGALGVHYLAEHPEQRRKLKALILDGTPASYRDVARYTLSTSWLTWPLQIPLSWLIPDTDSALNGLPQLAGTPMLIFQSMDDTLVPLANGISLYKTAPLPRVLQLTRGGHVQTFADPTWRQVMVRYLEDPQHFNGLRRLAEVPNYSAPSDRVKTESDND

Secondary structure (DSSP, 8-state):
-HHHHHHHHHHHHHHHHGGG--B-BS-S--GGGGT---EEEEEE-TTS-EEEEEEEPPPTTSPP-EEEEEE--SSB-GGGGGGGTTTTGGGTEEEEEEPPTTSBT--S---TTTHHHHHHHHHHHHHH-GGGTTS-EEEEEETHHHHHHHHHHHH-HHHHTTEEEEEEES--SSHHHHHHHHHHHSGGGGGGTTTGGGGS-GGGSHHHHGGGGTT--EEEEEETT-SSS-HHHHHHHHHHSPSSEEEEEE-SSTT-GGGSHHHHHHHHHHHH-GGG--EE--TT-------------------/-HHHHHHHHHHHHHHHHGGG--B-BS-S--GGGGT---EEEEEE-TTS-EEEEEEEPPPTTSPP-EEEEEE--SSB-GGGGGGGTTTTGGGTEEEEEEPPTTSBT--S---TTTHHHHHHHHHHHHHH-GGGTTS-EEEEEETHHHHHHHHHHHH-HHHHTTEEEEEEES--SSHHHHHHHHHHHSGGGGGGHHHHHTTS-GGGSHHHHGGGGTT--EEEEEETT-SSS-HHHHHHHHHHSPSSEEEEEE-SSTT-GGGSHHHHHHHHHHHH-GGG--EE--TT-------------------

pLDDT: mean 82.46, std 22.09, range [22.25, 98.88]

Solvent-accessible surface area (backbone atoms only — not comparable to full-atom values): 31573 Å² total; per-residue (Å²): 114,69,65,60,51,52,51,54,52,52,57,48,53,52,61,57,39,36,71,71,56,47,59,29,71,54,70,94,56,59,60,57,81,76,74,40,68,66,44,82,41,78,39,57,22,88,87,62,46,46,25,31,30,42,39,29,57,35,33,86,92,42,68,77,66,26,35,32,42,42,32,53,50,50,70,38,29,53,59,79,45,40,70,74,54,69,67,36,19,79,72,5,24,23,34,42,38,49,23,49,40,31,11,21,79,11,37,72,69,50,31,71,71,64,48,55,37,45,55,49,22,50,54,54,50,51,72,67,35,73,91,45,62,97,43,47,32,31,40,38,12,27,25,56,17,20,20,52,48,35,34,49,40,40,75,30,61,76,62,43,72,58,39,57,32,40,34,30,27,33,29,39,32,32,54,38,53,48,42,40,36,59,28,57,70,35,75,83,39,51,87,58,40,66,66,58,29,69,65,49,70,64,77,63,10,22,63,64,17,28,62,62,40,57,70,42,16,32,42,37,36,26,25,73,58,13,82,63,45,43,47,68,23,42,51,53,41,56,74,53,40,34,58,30,31,32,60,43,69,45,63,46,54,70,70,37,54,54,77,38,66,66,52,47,50,31,52,55,56,42,67,74,47,33,79,68,43,60,45,63,69,57,70,71,58,63,73,77,66,69,69,74,74,76,72,72,71,71,76,70,76,77,122,114,70,65,61,51,52,52,54,51,54,58,49,53,53,61,57,40,36,72,70,56,45,58,29,72,55,70,95,54,62,59,56,81,74,73,40,69,68,45,82,42,78,40,56,20,88,87,63,45,44,26,31,28,41,38,29,55,35,34,86,92,43,67,75,66,27,35,33,41,43,34,53,50,51,68,38,30,51,58,77,45,39,71,73,55,69,67,36,18,78,72,5,24,24,35,41,38,49,23,51,41,32,10,20,77,12,38,72,70,52,31,73,70,64,48,52,37,46,54,51,21,50,54,54,50,50,71,68,36,73,91,46,62,96,44,47,33,30,38,37,14,26,25,57,16,19,18,51,48,36,34,50,40,39,75,30,62,77,61,42,73,56,40,54,31,39,35,31,28,33,28,38,34,32,54,37,53,50,41,36,38,60,29,55,71,35,77,84,40,50,87,57,34,69,66,58,27,68,66,48,69,64,78,64,9,22,64,63,18,28,62,62,39,58,71,41,16,32,41,37,36,26,24,72,56,13,79,65,45,42,46,67,24,43,52,52,41,56,74,54,41,34,59,29,32,30,61,43,68,43,63,46,53,70,68,38,55,54,77,39,66,66,52,47,49,32,51,55,58,43,66,74,49,34,79,70,42,58,45,64,71,56,68,71,58,64,75,79,66,71,69,75,73,76,74,73,72,74,76,73,75,80,122

InterPro domains:
  IPR000073 Alpha/beta hydrolase fold-1 [PR00111] (92-107)
  IPR000073 Alpha/beta hydrolase fold-1 [PR00111] (139-152)
  IPR000073 Alpha/beta hydrolase fold-1 [PR00111] (153-166)
  IPR002410 Peptidase S33 [PR00793] (68-76)
  IPR002410 Peptidase S33 [PR00793] (95-106)
  IPR002410 Peptidase S33 [PR00793] (139-153)
  IPR022742 Alpha/beta hydrolase domain-containing protein 17C-like [PF12146] (64-176)
  IPR029058 Alpha/Beta hydrolase fold [G3DSA:3.40.50.1820] (37-275)
  IPR029058 Alpha/Beta hydrolase fold [SSF53474] (27-271)

Radius of gyration: 28.92 Å; Cα contacts (8 Å, |Δi|>4): 1245; chains: 2; bounding box: 58×87×96 Å